Protein AF-0000000083131839 (afdb_homodimer)

Solvent-accessible surface area (backbone atoms only — not comparable to full-atom values): 21686 Å² total; per-residue (Å²): 127,79,89,61,94,75,65,39,47,86,44,49,45,75,75,45,76,42,78,76,37,84,62,97,67,22,29,35,37,33,32,27,32,33,64,39,92,88,74,46,68,48,70,76,41,77,47,59,24,37,53,47,67,39,28,30,30,36,43,43,34,15,75,87,80,40,34,31,54,35,29,35,32,78,24,71,21,30,60,80,38,90,69,33,24,54,41,42,34,44,41,56,44,73,55,57,92,90,60,53,66,68,59,50,42,52,51,30,37,29,52,44,63,72,48,82,72,70,39,77,72,43,82,71,49,52,30,21,44,45,31,75,44,21,36,32,33,37,41,33,30,36,30,32,33,85,58,81,89,54,71,49,61,49,78,32,42,48,68,93,70,74,41,59,28,36,27,36,53,41,42,46,67,57,52,52,50,35,49,76,69,52,62,44,35,28,43,65,34,46,43,49,51,54,51,48,52,52,36,58,75,67,65,72,103,127,84,72,67,95,67,66,36,48,87,45,48,45,76,75,45,77,42,80,78,37,84,62,97,67,21,29,34,38,35,32,28,31,32,62,38,92,89,73,47,69,48,70,74,40,77,44,60,25,37,51,46,67,39,28,30,30,36,43,43,32,16,73,86,81,40,34,32,52,35,31,34,31,78,23,69,19,29,59,80,39,91,70,32,23,54,41,40,34,46,42,55,44,74,57,57,92,91,60,51,66,69,58,49,42,52,51,31,36,30,52,44,64,72,46,82,73,69,40,78,72,42,82,74,48,52,31,22,45,46,30,74,43,21,35,33,32,36,42,33,29,36,30,31,33,84,57,81,87,54,71,49,60,48,78,31,43,48,67,93,70,74,41,58,27,37,27,38,53,41,44,46,67,57,53,52,48,35,47,77,70,51,60,44,36,28,43,66,33,47,44,49,50,56,50,48,50,52,34,58,76,67,64,71,103

Secondary structure (DSSP, 8-state):
--S-----GGGEEEEEEEEEE-SSS-EEEEEEEEE-TTSSEEEEEEEEEE----EEEEEEEETTTTEEEEEEEE-GGGTT-SS-SEEEE-EEEEPPTT--HHHHHHHHHHHHH----EEEEEEEEEEES-TTTB--EEEEEEEEE--TTS-SEEEE--GGGT--EEEEEEEHHHHHHHHHTT---BHHHHHHHHHHHHHHHTT--/--------GGGEEEEEEEEEE-SSS-EEEEEEEEE-TTSSEEEEEEEEEE----EEEEEEEETTTTEEEEEEEE-GGGTT-SS-SEEEE-EEEEPPTT--HHHHHHHHHHHHH----EEEEEEEEEEES-TTTB--EEEEEEEEE--TTS-SEEEE--GGGT--EEEEEEEHHHHHHHHHTT---BHHHHHHHHHHHHHHHTT--

Radius of gyration: 21.0 Å; Cα contacts (8 Å, |Δi|>4): 970; chains: 2; bounding box: 50×60×48 Å

Foldseek 3Di:
DPPPDPDDPVQKAWPDWDFPADPPFTKIKTFIWGADPVGDIDHGDIAIAGEDAEKEFEWEAAPVQQKTKWKWWADPVCVVPPPGNTAIHTFMDGDDPPDDNQVRHQVSCCQQPVDRDKAPKDFDDKDDPCVRHYPYIYTYIYIYDDCPPPDQWDWGHDVVVVTTMIMGIDHLVVLVVCLVVCRHPDPSRNVVNVVVVVCVVVVVD/DDPPPPDDPVQKAWPDWDFPADPPFTKIKTFIWGADPVGDIDHGDIAIAGEDAEKEFEWEAAPVQQKTKWKWWADPVCVVPPPGRTAIHTFMDGDDPPDDNQVRHQVSCCQQPVDRDKAPKDFDDKDDPCVRHYPYIYTYIYIYDDCPPPDQWDWGHDVVVVTTMIMGIDHLVVLVVCLVVCRHPDPSRNVVNVVVVVCVVVVVD

InterPro domains:
  IPR000086 NUDIX hydrolase domain [PF00293] (52-174)
  IPR000086 NUDIX hydrolase domain [PS51462] (51-192)
  IPR004385 Nucleoside diphosphate pyrophosphatase [TIGR00052] (12-197)
  IPR015797 NUDIX hydrolase-like domain superfamily [SSF55811] (8-200)
  IPR020084 NUDIX hydrolase, conserved site [PS00893] (93-114)

pLDDT: mean 94.3, std 9.67, range [30.52, 98.88]

Structure (mmCIF, N/CA/C/O backbone):
data_AF-0000000083131839-model_v1
#
loop_
_entity.id
_entity.type
_entity.pdbx_description
1 polymer 'ADP-ribose pyrophosphatase'
#
loop_
_atom_site.group_PDB
_atom_site.id
_atom_site.type_symbol
_atom_site.label_atom_id
_atom_site.label_alt_id
_atom_site.label_comp_id
_atom_site.label_asym_id
_atom_site.label_entity_id
_atom_site.label_seq_id
_atom_site.pdbx_PDB_ins_code
_atom_site.Cartn_x
_atom_site.Cartn_y
_atom_site.Cartn_z
_atom_site.occupancy
_atom_site.B_iso_or_equiv
_atom_site.auth_seq_id
_atom_site.auth_comp_id
_atom_site.auth_asym_id
_atom_site.auth_atom_id
_atom_site.pdbx_PDB_model_num
ATOM 1 N N . MET A 1 1 ? -7.738 -26.547 3.889 1 32.62 1 MET A N 1
ATOM 2 C CA . MET A 1 1 ? -6.418 -26.031 3.533 1 32.62 1 MET A CA 1
ATOM 3 C C . MET A 1 1 ? -5.316 -26.828 4.211 1 32.62 1 MET A C 1
ATOM 5 O O . MET A 1 1 ? -5.172 -26.797 5.434 1 32.62 1 MET A O 1
ATOM 9 N N . THR A 1 2 ? -5.168 -28.078 3.76 1 34.5 2 THR A N 1
ATOM 10 C CA . THR A 1 2 ? -4.234 -28.953 4.465 1 34.5 2 THR A CA 1
ATOM 11 C C . THR A 1 2 ? -3.012 -28.172 4.938 1 34.5 2 THR A C 1
ATOM 13 O O . THR A 1 2 ? -2.67 -27.125 4.359 1 34.5 2 THR A O 1
ATOM 16 N N . LYS A 1 3 ? -2.447 -28.469 5.969 1 39.97 3 LYS A N 1
ATOM 17 C CA . LYS A 1 3 ? -1.298 -28.047 6.766 1 39.97 3 LYS A CA 1
ATOM 18 C C . LYS A 1 3 ? -0.072 -27.828 5.887 1 39.97 3 LYS A C 1
ATOM 20 O O . LYS A 1 3 ? 1.057 -27.797 6.379 1 39.97 3 LYS A O 1
ATOM 25 N N . ASP A 1 4 ? -0.013 -28.141 4.512 1 45.19 4 ASP A N 1
ATOM 26 C CA . ASP A 1 4 ? 1.134 -28.516 3.689 1 45.19 4 ASP A CA 1
ATOM 27 C C . ASP A 1 4 ? 2.203 -27.422 3.715 1 45.19 4 ASP A C 1
ATOM 29 O O . ASP A 1 4 ? 1.965 -26.328 4.215 1 45.19 4 ASP A O 1
ATOM 33 N N . MET A 1 5 ? 3.111 -27.219 2.553 1 51.69 5 MET A N 1
ATOM 34 C CA . MET A 1 5 ? 4.473 -26.688 2.588 1 51.69 5 MET A CA 1
ATOM 35 C C . MET A 1 5 ? 4.465 -25.203 2.896 1 51.69 5 MET A C 1
ATOM 37 O O . MET A 1 5 ? 4.191 -24.375 2.018 1 51.69 5 MET A O 1
ATOM 41 N N . SER A 1 6 ? 4.086 -24.812 4.18 1 70.31 6 SER A N 1
ATOM 42 C CA . SER A 1 6 ? 4.27 -23.469 4.699 1 70.31 6 SER A CA 1
ATOM 43 C C . SER A 1 6 ? 5.746 -23.078 4.707 1 70.31 6 SER A C 1
ATOM 45 O O . SER A 1 6 ? 6.582 -23.797 5.258 1 70.31 6 SER A O 1
ATOM 47 N N . PHE A 1 7 ? 6.156 -22.422 3.646 1 83.19 7 PHE A N 1
ATOM 48 C CA . PHE A 1 7 ? 7.523 -21.922 3.623 1 83.19 7 PHE A CA 1
ATOM 49 C C . PHE A 1 7 ? 7.727 -20.859 4.688 1 83.19 7 PHE A C 1
ATOM 51 O O . PHE A 1 7 ? 6.82 -20.062 4.961 1 83.19 7 PHE A O 1
ATOM 58 N N . TYR A 1 8 ? 8.898 -21.047 5.355 1 82.81 8 TYR A N 1
ATOM 59 C CA . TYR A 1 8 ? 9.328 -20.094 6.387 1 82.81 8 TYR A CA 1
ATOM 60 C C . TYR A 1 8 ? 10.703 -19.516 6.059 1 82.81 8 TYR A C 1
ATOM 62 O O . TYR A 1 8 ? 11.281 -19.844 5.02 1 82.81 8 TYR A O 1
ATOM 70 N N . ASN A 1 9 ? 11.133 -18.656 6.883 1 82.19 9 ASN A N 1
ATOM 71 C CA . ASN A 1 9 ? 12.414 -17.969 6.699 1 82.19 9 ASN A CA 1
ATOM 72 C C . ASN A 1 9 ? 13.555 -18.969 6.539 1 82.19 9 ASN A C 1
ATOM 74 O O . ASN A 1 9 ? 14.516 -18.719 5.809 1 82.19 9 ASN A O 1
ATOM 78 N N . LYS A 1 10 ? 13.422 -20.109 7.078 1 86.12 10 LYS A N 1
ATOM 79 C CA . LYS A 1 10 ? 14.484 -21.109 7.031 1 86.12 10 LYS A CA 1
ATOM 80 C C . LYS A 1 10 ? 14.633 -21.688 5.625 1 86.12 10 LYS A C 1
ATOM 82 O O . LYS A 1 10 ? 15.625 -22.359 5.328 1 86.12 10 LYS A O 1
ATOM 87 N N . HIS A 1 11 ? 13.664 -21.406 4.816 1 91.19 11 HIS A N 1
ATOM 88 C CA . HIS A 1 11 ? 13.688 -21.938 3.461 1 91.19 11 HIS A CA 1
ATOM 89 C C . HIS A 1 11 ? 14.297 -20.953 2.482 1 91.19 11 HIS A C 1
ATOM 91 O O . HIS A 1 11 ? 14.164 -21.094 1.267 1 91.19 11 HIS A O 1
ATOM 97 N N . VAL A 1 12 ? 14.875 -19.891 3.006 1 93.81 12 VAL A N 1
ATOM 98 C CA . VAL A 1 12 ? 15.617 -18.891 2.238 1 93.81 12 VAL A CA 1
ATOM 99 C C . VAL A 1 12 ? 17.078 -18.891 2.674 1 93.81 12 VAL A C 1
ATOM 101 O O . VAL A 1 12 ? 17.375 -18.875 3.869 1 93.81 12 VAL A O 1
ATOM 104 N N . GLN A 1 13 ? 17.984 -19 1.79 1 95.06 13 GLN A N 1
ATOM 105 C CA . GLN A 1 13 ? 19.406 -18.875 2.041 1 95.06 13 GLN A CA 1
ATOM 106 C C . GLN A 1 13 ? 19.984 -17.641 1.333 1 95.06 13 GLN A C 1
ATOM 108 O O . GLN A 1 13 ? 20.047 -17.609 0.103 1 95.06 13 GLN A O 1
ATOM 113 N N . ILE A 1 14 ? 20.422 -16.703 2.057 1 95.88 14 ILE A N 1
ATOM 114 C CA . ILE A 1 14 ? 21.062 -15.516 1.5 1 95.88 14 ILE A CA 1
ATOM 115 C C . ILE A 1 14 ? 22.531 -15.812 1.236 1 95.88 14 ILE A C 1
ATOM 117 O O . ILE A 1 14 ? 23.297 -16.078 2.168 1 95.88 14 ILE A O 1
ATOM 121 N N . ILE A 1 15 ? 22.906 -15.82 0.081 1 96.56 15 ILE A N 1
ATOM 122 C CA . ILE A 1 15 ? 24.281 -16.078 -0.313 1 96.56 15 ILE A CA 1
ATOM 123 C C . ILE A 1 15 ? 25.109 -14.812 -0.147 1 96.56 15 ILE A C 1
ATOM 125 O O . ILE A 1 15 ? 26.188 -14.844 0.466 1 96.56 15 ILE A O 1
ATOM 129 N N . THR A 1 16 ? 24.609 -13.75 -0.757 1 96.94 16 THR A N 1
ATOM 130 C CA . THR A 1 16 ? 25.266 -12.453 -0.597 1 96.94 16 THR A CA 1
ATOM 131 C C . THR A 1 16 ? 24.25 -11.344 -0.427 1 96.94 16 THR A C 1
ATOM 133 O O . THR A 1 16 ? 23.094 -11.477 -0.863 1 96.94 16 THR A O 1
ATOM 136 N N . GLU A 1 17 ? 24.609 -10.305 0.283 1 96.12 17 GLU A N 1
ATOM 137 C CA . GLU A 1 17 ? 23.875 -9.047 0.446 1 96.12 17 GLU A CA 1
ATOM 138 C C . GLU A 1 17 ? 24.812 -7.848 0.285 1 96.12 17 GLU A C 1
ATOM 140 O O . GLU A 1 17 ? 25.828 -7.754 0.966 1 96.12 17 GLU A O 1
ATOM 145 N N . LYS A 1 18 ? 24.438 -6.969 -0.67 1 97.12 18 LYS A N 1
ATOM 146 C CA . LYS A 1 18 ? 25.281 -5.812 -0.954 1 97.12 18 LYS A CA 1
ATOM 147 C C . LYS A 1 18 ? 24.453 -4.531 -1.018 1 97.12 18 LYS A C 1
ATOM 149 O O . LYS A 1 18 ? 23.391 -4.504 -1.634 1 97.12 18 LYS A O 1
ATOM 154 N N . THR A 1 19 ? 24.984 -3.508 -0.352 1 97.38 19 THR A N 1
ATOM 155 C CA . THR A 1 19 ? 24.375 -2.195 -0.519 1 97.38 19 THR A CA 1
ATOM 156 C C . THR A 1 19 ? 24.828 -1.551 -1.827 1 97.38 19 THR A C 1
ATOM 158 O O . THR A 1 19 ? 26 -1.223 -1.993 1 97.38 19 THR A O 1
ATOM 161 N N . CYS A 1 20 ? 23.875 -1.346 -2.697 1 97.25 20 CYS A N 1
ATOM 162 C CA . CYS A 1 20 ? 24.188 -0.825 -4.023 1 97.25 20 CYS A CA 1
ATOM 163 C C . CYS A 1 20 ? 24 0.687 -4.074 1 97.25 20 CYS A C 1
ATOM 165 O O . CYS A 1 20 ? 24.531 1.352 -4.965 1 97.25 20 CYS A O 1
ATOM 167 N N . TYR A 1 21 ? 23.219 1.239 -3.213 1 97.31 21 TYR A N 1
ATOM 168 C CA . TYR A 1 21 ? 22.969 2.668 -3.059 1 97.31 21 TYR A CA 1
ATOM 169 C C . TYR A 1 21 ? 22.734 3.025 -1.596 1 97.31 21 TYR A C 1
ATOM 171 O O . TYR A 1 21 ? 21.969 2.357 -0.901 1 97.31 21 TYR A O 1
ATOM 179 N N . SER A 1 22 ? 23.391 4.09 -0.983 1 95.56 22 SER A N 1
ATOM 180 C CA . SER A 1 22 ? 23.344 4.41 0.44 1 95.56 22 SER A CA 1
ATOM 181 C C . SER A 1 22 ? 22.719 5.777 0.678 1 95.56 22 SER A C 1
ATOM 183 O O . SER A 1 22 ? 22.891 6.371 1.744 1 95.56 22 SER A O 1
ATOM 185 N N . GLY A 1 23 ? 21.859 6.258 -0.108 1 93.88 23 GLY A N 1
ATOM 186 C CA . GLY A 1 23 ? 21.172 7.523 0.126 1 93.88 23 GLY A CA 1
ATOM 187 C C . GLY A 1 23 ? 20 7.398 1.074 1 93.88 23 GLY A C 1
ATOM 188 O O . GLY A 1 23 ? 20 6.551 1.971 1 93.88 23 GLY A O 1
ATOM 189 N N . PHE A 1 24 ? 19.016 8.352 1.028 1 93.44 24 PHE A N 1
ATOM 190 C CA . PHE A 1 24 ? 17.828 8.352 1.869 1 93.44 24 PHE A CA 1
ATOM 191 C C . PHE A 1 24 ? 17.016 7.074 1.665 1 93.44 24 PHE A C 1
ATOM 193 O O . PHE A 1 24 ? 16.406 6.562 2.604 1 93.44 24 PHE A O 1
ATOM 200 N N . LEU A 1 25 ? 17.031 6.566 0.458 1 97.31 25 LEU A N 1
ATOM 201 C CA . LEU A 1 25 ? 16.375 5.312 0.095 1 97.31 25 LEU A CA 1
ATOM 202 C C . LEU A 1 25 ? 17.406 4.273 -0.336 1 97.31 25 LEU A C 1
ATOM 204 O O . LEU A 1 25 ? 17.562 4.012 -1.53 1 97.31 25 LEU A O 1
ATOM 208 N N . PRO A 1 26 ? 18.031 3.621 0.604 1 97.94 26 PRO A N 1
ATOM 209 C CA . PRO A 1 26 ? 19.062 2.658 0.242 1 97.94 26 PRO A CA 1
ATOM 210 C C . PRO A 1 26 ? 18.516 1.469 -0.546 1 97.94 26 PRO A C 1
ATOM 212 O O . PRO A 1 26 ? 17.391 1.039 -0.318 1 97.94 26 PRO A O 1
ATOM 215 N N . ILE A 1 27 ? 19.391 0.942 -1.422 1 98.31 27 ILE A N 1
ATOM 216 C CA . ILE A 1 27 ? 19.078 -0.251 -2.199 1 98.31 27 ILE A CA 1
ATOM 217 C C . ILE A 1 27 ? 20.047 -1.374 -1.839 1 98.31 27 ILE A C 1
ATOM 219 O O . ILE A 1 27 ? 21.266 -1.192 -1.893 1 98.31 27 ILE A O 1
ATOM 223 N N . LYS A 1 28 ? 19.5 -2.475 -1.456 1 98.12 28 LYS A N 1
ATOM 224 C CA . LYS A 1 28 ? 20.281 -3.689 -1.27 1 98.12 28 LYS A CA 1
ATOM 225 C C . LYS A 1 28 ? 20 -4.699 -2.379 1 98.12 28 LYS A C 1
ATOM 227 O O . LYS A 1 28 ? 18.859 -4.844 -2.824 1 98.12 28 LYS A O 1
ATOM 232 N N . LYS A 1 29 ? 21.031 -5.336 -2.764 1 97.88 29 LYS A N 1
ATOM 233 C CA . LYS A 1 29 ? 20.938 -6.453 -3.699 1 97.88 29 LYS A CA 1
ATOM 234 C C . LYS A 1 29 ? 21.25 -7.777 -3.008 1 97.88 29 LYS A C 1
ATOM 236 O O . LYS A 1 29 ? 22.266 -7.914 -2.338 1 97.88 29 LYS A O 1
ATOM 241 N N . TYR A 1 30 ? 20.344 -8.664 -3.152 1 97.12 30 TYR A N 1
ATOM 242 C CA . TYR A 1 30 ? 20.5 -9.992 -2.572 1 97.12 30 TYR A CA 1
ATOM 243 C C . TYR A 1 30 ? 20.75 -11.039 -3.656 1 97.12 30 TYR A C 1
ATOM 245 O O . TYR A 1 30 ? 20.141 -10.984 -4.73 1 97.12 30 TYR A O 1
ATOM 253 N N . GLN A 1 31 ? 21.656 -11.859 -3.422 1 96.94 31 GLN A N 1
ATOM 254 C CA . GLN A 1 31 ? 21.719 -13.164 -4.07 1 96.94 31 GLN A CA 1
ATOM 255 C C . GLN A 1 31 ? 21.25 -14.273 -3.129 1 96.94 31 GLN A C 1
ATOM 257 O O . GLN A 1 31 ? 21.781 -14.414 -2.021 1 96.94 31 GLN A O 1
ATOM 262 N N . LEU A 1 32 ? 20.234 -15.008 -3.588 1 96.38 32 LEU A N 1
ATOM 263 C CA . LEU A 1 32 ? 19.672 -15.93 -2.615 1 96.38 32 LEU A CA 1
ATOM 264 C C . LEU A 1 32 ? 19.141 -17.188 -3.303 1 96.38 32 LEU A C 1
ATOM 266 O O . LEU A 1 32 ? 18.922 -17.188 -4.52 1 96.38 32 LEU A O 1
ATOM 270 N N . ASN A 1 33 ? 19.078 -18.281 -2.482 1 95.56 33 ASN A N 1
ATOM 271 C CA . ASN A 1 33 ? 18.328 -19.484 -2.803 1 95.56 33 ASN A CA 1
ATOM 272 C C . ASN A 1 33 ? 17.047 -19.578 -1.982 1 95.56 33 ASN A C 1
ATOM 274 O O . ASN A 1 33 ? 17.031 -19.188 -0.813 1 95.56 33 ASN A O 1
ATOM 278 N N . HIS A 1 34 ? 16.047 -20.016 -2.613 1 93.44 34 HIS A N 1
ATOM 279 C CA . HIS A 1 34 ? 14.867 -20.266 -1.782 1 93.44 34 HIS A CA 1
ATOM 280 C C . HIS A 1 34 ? 14.047 -21.422 -2.324 1 93.44 34 HIS A C 1
ATOM 282 O O . HIS A 1 34 ? 14.109 -21.734 -3.516 1 93.44 34 HIS A O 1
ATOM 288 N N . ALA A 1 35 ? 13.312 -22.016 -1.479 1 91.94 35 ALA A N 1
ATOM 289 C CA . ALA A 1 35 ? 12.438 -23.125 -1.835 1 91.94 35 ALA A CA 1
ATOM 290 C C . ALA A 1 35 ? 11.352 -22.688 -2.809 1 91.94 35 ALA A C 1
ATOM 292 O O . ALA A 1 35 ? 10.898 -21.547 -2.77 1 91.94 35 ALA A O 1
ATOM 293 N N . ILE A 1 36 ? 11 -23.547 -3.695 1 91.81 36 ILE A N 1
ATOM 294 C CA . ILE A 1 36 ? 9.875 -23.328 -4.594 1 91.81 36 ILE A CA 1
ATOM 295 C C . ILE A 1 36 ? 8.844 -24.438 -4.41 1 91.81 36 ILE A C 1
ATOM 297 O O . ILE A 1 36 ? 9.141 -25.469 -3.812 1 91.81 36 ILE A O 1
ATOM 301 N N . PHE A 1 37 ? 7.691 -24.281 -4.855 1 92.38 37 PHE A N 1
ATOM 302 C CA . PHE A 1 37 ? 6.535 -25.078 -4.477 1 92.38 37 PHE A CA 1
ATOM 303 C C . PHE A 1 37 ? 6.633 -26.484 -5.062 1 92.38 37 PHE A C 1
ATOM 305 O O . PHE A 1 37 ? 5.984 -27.406 -4.574 1 92.38 37 PHE A O 1
ATOM 312 N N . ASN A 1 38 ? 7.441 -26.672 -6.039 1 87.88 38 ASN A N 1
ATOM 313 C CA . ASN A 1 38 ? 7.57 -28 -6.617 1 87.88 38 ASN A CA 1
ATOM 314 C C . ASN A 1 38 ? 8.531 -28.875 -5.816 1 87.88 38 ASN A C 1
ATOM 316 O O . ASN A 1 38 ? 8.875 -29.984 -6.238 1 87.88 38 ASN A O 1
ATOM 320 N N . GLY A 1 39 ? 8.977 -28.328 -4.719 1 88.88 39 GLY A N 1
ATOM 321 C CA . GLY A 1 39 ? 9.805 -29.109 -3.807 1 88.88 39 GLY A CA 1
ATOM 322 C C . GLY A 1 39 ? 11.289 -28.906 -4.027 1 88.88 39 GLY A C 1
ATOM 323 O O . GLY A 1 39 ? 12.109 -29.469 -3.297 1 88.88 39 GLY A O 1
ATOM 324 N N . THR A 1 40 ? 11.578 -28.156 -4.988 1 90.94 40 THR A N 1
ATOM 325 C CA . THR A 1 40 ? 12.984 -27.906 -5.258 1 90.94 40 THR A CA 1
ATOM 326 C C . THR A 1 40 ? 13.391 -26.516 -4.766 1 90.94 40 THR A C 1
ATOM 328 O O . THR A 1 40 ? 12.688 -25.906 -3.943 1 90.94 40 THR A O 1
ATOM 331 N N . THR A 1 41 ? 14.641 -26.203 -5.168 1 91.88 41 THR A N 1
ATOM 332 C CA . THR A 1 41 ? 15.172 -24.906 -4.758 1 91.88 41 THR A CA 1
ATOM 333 C C . THR A 1 41 ? 15.523 -24.062 -5.977 1 91.88 41 THR A C 1
ATOM 335 O O . THR A 1 41 ? 16.094 -24.562 -6.949 1 91.88 41 THR A O 1
ATOM 338 N N . LEU A 1 42 ? 14.984 -22.906 -6.008 1 91.31 42 LEU A N 1
ATOM 339 C CA . LEU A 1 42 ? 15.453 -21.922 -6.984 1 91.31 42 LEU A CA 1
ATOM 340 C C . LEU A 1 42 ? 16.781 -21.312 -6.543 1 91.31 42 LEU A C 1
ATOM 342 O O . LEU A 1 42 ? 16.875 -20.75 -5.445 1 91.31 42 LEU A O 1
ATOM 346 N N . LYS A 1 43 ? 17.75 -21.406 -7.461 1 91.88 43 LYS A N 1
ATOM 347 C CA . LYS A 1 43 ? 19.109 -21.047 -7.055 1 91.88 43 LYS A CA 1
ATOM 348 C C . LYS A 1 43 ? 19.531 -19.719 -7.68 1 91.88 43 LYS A C 1
ATOM 350 O O . LYS A 1 43 ? 19.078 -19.375 -8.781 1 91.88 43 LYS A O 1
ATOM 355 N N . SER A 1 44 ? 20.359 -18.984 -6.879 1 92.69 44 SER A N 1
ATOM 356 C CA . SER A 1 44 ? 21.109 -17.812 -7.316 1 92.69 44 SER A CA 1
ATOM 357 C C . SER A 1 44 ? 20.188 -16.766 -7.934 1 92.69 44 SER A C 1
ATOM 359 O O . SER A 1 44 ? 20.438 -16.266 -9.031 1 92.69 44 SER A O 1
ATOM 361 N N . VAL A 1 45 ? 19.156 -16.531 -7.23 1 93.81 45 VAL A N 1
ATOM 362 C CA . VAL A 1 45 ? 18.234 -15.484 -7.668 1 93.81 45 VAL A CA 1
ATOM 363 C C . VAL A 1 45 ? 18.734 -14.125 -7.188 1 93.81 45 VAL A C 1
ATOM 365 O O . VAL A 1 45 ? 19.234 -14 -6.062 1 93.81 45 VAL A O 1
ATOM 368 N N . GLU A 1 46 ? 18.688 -13.18 -8.07 1 95.81 46 GLU A N 1
ATOM 369 C CA . GLU A 1 46 ? 19.062 -11.82 -7.711 1 95.81 46 GLU A CA 1
ATOM 370 C C . GLU A 1 46 ? 17.828 -10.953 -7.492 1 95.81 46 GLU A C 1
ATOM 372 O O . GLU A 1 46 ? 16.922 -10.922 -8.336 1 95.81 46 GLU A O 1
ATOM 377 N N . ARG A 1 47 ? 17.812 -10.312 -6.312 1 97.19 47 ARG A N 1
ATOM 378 C CA . ARG A 1 47 ? 16.703 -9.398 -5.992 1 97.19 47 ARG A CA 1
ATOM 379 C C . ARG A 1 47 ? 17.234 -8.086 -5.418 1 97.19 47 ARG A C 1
ATOM 381 O O . ARG A 1 47 ? 18.156 -8.094 -4.594 1 97.19 47 ARG A O 1
ATOM 388 N N . GLU A 1 48 ? 16.703 -6.977 -5.914 1 97.75 48 GLU A N 1
ATOM 389 C CA . GLU A 1 48 ? 16.953 -5.68 -5.289 1 97.75 48 GLU A CA 1
ATOM 390 C C . GLU A 1 48 ? 15.797 -5.285 -4.367 1 97.75 48 GLU A C 1
ATOM 392 O O . GLU A 1 48 ? 14.633 -5.531 -4.684 1 97.75 48 GLU A O 1
ATOM 397 N N . VAL A 1 49 ? 16.141 -4.703 -3.221 1 98.31 49 VAL A N 1
ATOM 398 C CA . VAL A 1 49 ? 15.156 -4.246 -2.248 1 98.31 49 VAL A CA 1
ATOM 399 C C . VAL A 1 49 ? 15.5 -2.832 -1.789 1 98.31 49 VAL A C 1
ATOM 401 O O . VAL A 1 49 ? 16.641 -2.547 -1.431 1 98.31 49 VAL A O 1
ATOM 404 N N . MET A 1 50 ? 14.523 -1.929 -1.991 1 98.31 50 MET A N 1
ATOM 405 C CA . MET A 1 50 ? 14.641 -0.655 -1.287 1 98.31 50 MET A CA 1
ATOM 406 C C . MET A 1 50 ? 14.43 -0.839 0.212 1 98.31 50 MET A C 1
ATOM 408 O O . MET A 1 50 ? 13.352 -1.243 0.646 1 98.31 50 MET A O 1
ATOM 412 N N . VAL A 1 51 ? 15.43 -0.538 0.954 1 96.69 51 VAL A N 1
ATOM 413 C CA . VAL A 1 51 ? 15.352 -0.736 2.396 1 96.69 51 VAL A CA 1
ATOM 414 C C . VAL A 1 51 ? 14.719 0.487 3.055 1 96.69 51 VAL A C 1
ATOM 416 O O . VAL A 1 51 ? 15.156 1.618 2.832 1 96.69 51 VAL A O 1
ATOM 419 N N . ARG A 1 52 ? 13.727 0.259 3.791 1 94.94 52 ARG A N 1
ATOM 420 C CA . ARG A 1 52 ? 13.008 1.315 4.492 1 94.94 52 ARG A CA 1
ATOM 421 C C . ARG A 1 52 ? 12.758 0.936 5.949 1 94.94 52 ARG A C 1
ATOM 423 O O . ARG A 1 52 ? 12.555 -0.238 6.266 1 94.94 52 ARG A O 1
ATOM 430 N N . ARG A 1 53 ? 12.812 1.971 6.801 1 92.88 53 ARG A N 1
ATOM 431 C CA . ARG A 1 53 ? 12.352 1.752 8.164 1 92.88 53 ARG A CA 1
ATOM 432 C C . ARG A 1 53 ? 10.859 1.46 8.195 1 92.88 53 ARG A C 1
ATOM 434 O O . ARG A 1 53 ? 10.109 1.91 7.32 1 92.88 53 ARG A O 1
ATOM 441 N N . ASN A 1 54 ? 10.531 0.706 9.195 1 96 54 ASN A N 1
ATOM 442 C CA . ASN A 1 54 ? 9.102 0.493 9.422 1 96 54 ASN A CA 1
ATOM 443 C C . ASN A 1 54 ? 8.391 1.793 9.781 1 96 54 ASN A C 1
ATOM 445 O O . ASN A 1 54 ? 9.023 2.75 10.227 1 96 54 ASN A O 1
ATOM 449 N N . ALA A 1 55 ? 7.109 1.801 9.508 1 98.12 55 ALA A N 1
ATOM 450 C CA . ALA A 1 55 ? 6.312 2.992 9.789 1 98.12 55 ALA A CA 1
ATOM 451 C C . ALA A 1 55 ? 5.07 2.639 10.602 1 98.12 55 ALA A C 1
ATOM 453 O O . ALA A 1 55 ? 4.613 1.494 10.586 1 98.12 55 ALA A O 1
ATOM 454 N N . VAL A 1 56 ? 4.652 3.59 11.32 1 98.62 56 VAL A N 1
ATOM 455 C CA . VAL A 1 56 ? 3.334 3.551 11.945 1 98.62 56 VAL A CA 1
ATOM 456 C C . VAL A 1 56 ? 2.375 4.469 11.195 1 98.62 56 VAL A C 1
ATOM 458 O O . VAL A 1 56 ? 2.768 5.543 10.734 1 98.62 56 VAL A O 1
ATOM 461 N N . ALA A 1 57 ? 1.163 4.051 11.023 1 98.88 57 ALA A N 1
ATOM 462 C CA . ALA A 1 57 ? 0.068 4.887 10.539 1 98.88 57 ALA A CA 1
ATOM 463 C C . ALA A 1 57 ? -1.119 4.852 11.492 1 98.88 57 ALA A C 1
ATOM 465 O O . ALA A 1 57 ? -1.284 3.891 12.25 1 98.88 57 ALA A O 1
ATOM 466 N N . ALA A 1 58 ? -1.947 5.902 11.469 1 98.88 58 ALA A N 1
ATOM 467 C CA . ALA A 1 58 ? -3.08 5.945 12.391 1 98.88 58 ALA A CA 1
ATOM 468 C C . ALA A 1 58 ? -4.266 6.676 11.766 1 98.88 58 ALA A C 1
ATOM 470 O O . ALA A 1 58 ? -4.113 7.773 11.227 1 98.88 58 ALA A O 1
ATOM 471 N N . ILE A 1 59 ? -5.391 6.082 11.812 1 98.88 59 ILE A N 1
ATOM 472 C CA . ILE A 1 59 ? -6.637 6.762 11.469 1 98.88 59 ILE A CA 1
ATOM 473 C C . ILE A 1 59 ? -7.363 7.176 12.75 1 98.88 59 ILE A C 1
ATOM 475 O O . ILE A 1 59 ? -7.438 6.402 13.711 1 98.88 59 ILE A O 1
ATOM 479 N N . VAL A 1 60 ? -7.785 8.391 12.82 1 98.88 60 VAL A N 1
ATOM 480 C CA . VAL A 1 60 ? -8.477 8.93 13.992 1 98.88 60 VAL A CA 1
ATOM 481 C C . VAL A 1 60 ? -9.93 9.242 13.633 1 98.88 60 VAL A C 1
ATOM 483 O O . VAL A 1 60 ? -10.203 9.898 12.625 1 98.88 60 VAL A O 1
ATOM 486 N N . TYR A 1 61 ? -10.844 8.742 14.445 1 98.62 61 TYR A N 1
ATOM 487 C CA . TYR A 1 61 ? -12.273 8.82 14.188 1 98.62 61 TYR A CA 1
ATOM 488 C C . TYR A 1 61 ? -13.023 9.273 15.43 1 98.62 61 TYR A C 1
ATOM 490 O O . TYR A 1 61 ? -12.703 8.852 16.547 1 98.62 61 TYR A O 1
ATOM 498 N N . ASP A 1 62 ? -13.969 10.203 15.32 1 98.5 62 ASP A N 1
ATOM 499 C CA . ASP A 1 62 ? -14.922 10.594 16.359 1 98.5 62 ASP A CA 1
ATOM 500 C C . ASP A 1 62 ? -16.25 9.844 16.203 1 98.5 62 ASP A C 1
ATOM 502 O O . ASP A 1 62 ? -17.062 10.195 15.336 1 98.5 62 ASP A O 1
ATOM 506 N N . PRO A 1 63 ? -16.5 8.875 17.016 1 97.19 63 PRO A N 1
ATOM 507 C CA . PRO A 1 63 ? -17.703 8.078 16.812 1 97.19 63 PRO A CA 1
ATOM 508 C C . PRO A 1 63 ? -18.984 8.836 17.172 1 97.19 63 PRO A C 1
ATOM 510 O O . PRO A 1 63 ? -20.078 8.453 16.734 1 97.19 63 PRO A O 1
ATOM 513 N N .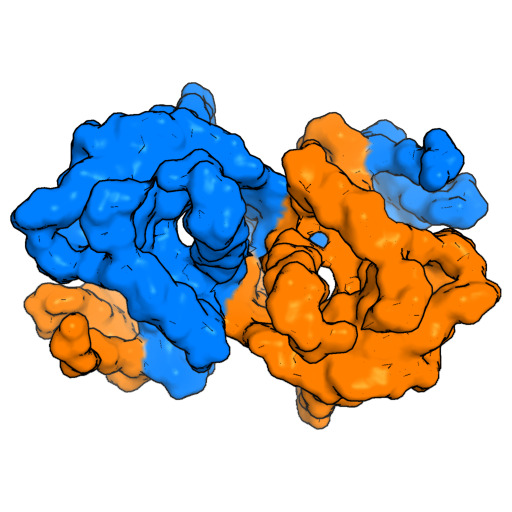 HIS A 1 64 ? -18.922 9.867 18 1 97.12 64 HIS A N 1
ATOM 514 C CA . HIS A 1 64 ? -20.109 10.625 18.391 1 97.12 64 HIS A CA 1
ATOM 515 C C . HIS A 1 64 ? -20.547 11.57 17.297 1 97.12 64 HIS A C 1
ATOM 517 O O . HIS A 1 64 ? -21.734 11.625 16.953 1 97.12 64 HIS A O 1
ATOM 523 N N . GLU A 1 65 ? -19.609 12.328 16.719 1 97.94 65 GLU A N 1
ATOM 524 C CA . GLU A 1 65 ? -19.938 13.312 15.688 1 97.94 65 GLU A CA 1
ATOM 525 C C . GLU A 1 65 ? -19.766 12.734 14.289 1 97.94 65 GLU A C 1
ATOM 527 O O . GLU A 1 65 ? -20.109 13.383 13.297 1 97.94 65 GLU A O 1
ATOM 532 N N . LYS A 1 66 ? -19.234 11.523 14.156 1 97.88 66 LYS A N 1
ATOM 533 C CA . LYS A 1 66 ? -18.953 10.836 12.898 1 97.88 66 LYS A CA 1
ATOM 534 C C . LYS A 1 66 ? -18.016 11.656 12.016 1 97.88 66 LYS A C 1
ATOM 536 O O . LYS A 1 66 ? -18.312 11.891 10.844 1 97.88 66 LYS A O 1
ATOM 541 N N . LEU A 1 67 ? -16.938 12.039 12.602 1 98.5 67 LEU A N 1
ATOM 542 C CA . LEU A 1 67 ? -15.898 12.812 11.922 1 98.5 67 LEU A CA 1
ATOM 543 C C . LEU A 1 67 ? -14.609 12.008 11.805 1 98.5 67 LEU A C 1
ATOM 545 O O . LEU A 1 67 ? -14.281 11.219 12.695 1 98.5 67 LEU A O 1
ATOM 549 N N . VAL A 1 68 ? -13.867 12.211 10.734 1 98.5 68 VAL A N 1
ATOM 550 C CA . VAL A 1 68 ? -12.609 11.516 10.477 1 98.5 68 VAL A CA 1
ATOM 551 C C . VAL A 1 68 ? -11.508 12.539 10.188 1 98.5 68 VAL A C 1
ATOM 553 O O . VAL A 1 68 ? -11.766 13.578 9.578 1 98.5 68 VAL A O 1
ATOM 556 N N . VAL A 1 69 ? -10.312 12.258 10.602 1 98.75 69 VAL A N 1
ATOM 557 C CA . VAL A 1 69 ? -9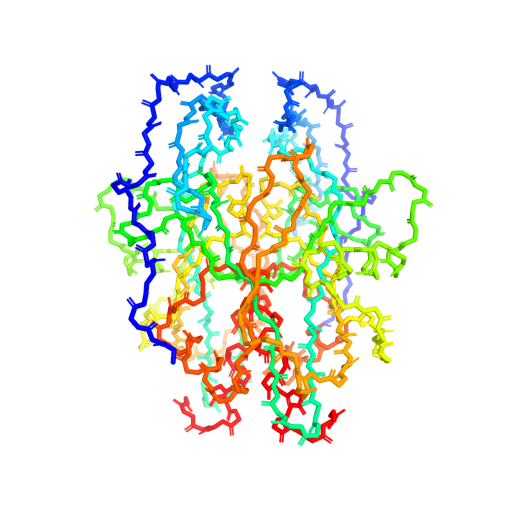.148 13.094 10.32 1 98.75 69 VAL A CA 1
ATOM 558 C C . VAL A 1 69 ? -8.445 12.586 9.062 1 98.75 69 VAL A C 1
ATOM 560 O O . VAL A 1 69 ? -8.078 11.414 8.984 1 98.75 69 VAL A O 1
ATOM 563 N N . LEU A 1 70 ? -8.289 13.406 8.07 1 98.75 70 LEU A N 1
ATOM 564 C CA . LEU A 1 70 ? -7.445 13.164 6.906 1 98.75 70 LEU A CA 1
ATOM 565 C C . LEU A 1 70 ? -6.344 14.219 6.816 1 98.75 70 LEU A C 1
ATOM 567 O O . LEU A 1 70 ? -6.496 15.328 7.324 1 98.75 70 LEU A O 1
ATOM 571 N N . LEU A 1 71 ? -5.336 13.828 6.238 1 98.44 71 LEU A N 1
ATOM 572 C CA . LEU A 1 71 ? -4.23 14.742 5.965 1 98.44 71 LEU A CA 1
ATOM 573 C C . LEU A 1 71 ? -4.062 14.953 4.465 1 98.44 71 LEU A C 1
ATOM 575 O O . LEU A 1 71 ? -4.547 14.156 3.66 1 98.44 71 LEU A O 1
ATOM 579 N N . GLU A 1 72 ? -3.436 16.031 4.129 1 97.56 72 GLU A N 1
ATOM 580 C CA . GLU A 1 72 ? -3.045 16.375 2.764 1 97.56 72 GLU A CA 1
ATOM 581 C C . GLU A 1 72 ? -1.611 16.891 2.713 1 97.56 72 GLU A C 1
ATOM 583 O O . GLU A 1 72 ? -1.251 17.797 3.457 1 97.56 72 GLU A O 1
ATOM 588 N N . GLN A 1 73 ? -0.815 16.359 1.948 1 96.44 73 GLN A N 1
ATOM 589 C CA . GLN A 1 73 ? 0.558 16.828 1.84 1 96.44 73 GLN A CA 1
ATOM 590 C C . GLN A 1 73 ? 1.17 16.453 0.495 1 96.44 73 GLN A C 1
ATOM 592 O O . GLN A 1 73 ? 0.664 15.562 -0.193 1 96.44 73 GLN A O 1
ATOM 597 N N . PHE A 1 74 ? 2.285 17.172 0.118 1 96.12 74 PHE A N 1
ATOM 598 C CA . PHE A 1 74 ? 3.047 16.922 -1.099 1 96.12 74 PHE A CA 1
ATOM 599 C C . PHE A 1 74 ? 3.811 15.609 -0.994 1 96.12 74 PHE A C 1
ATOM 601 O O . PHE A 1 74 ? 4.48 15.352 0.009 1 96.12 74 PHE A O 1
ATOM 608 N N . ARG A 1 75 ? 3.719 14.773 -2.016 1 97.31 75 ARG A N 1
ATOM 609 C CA . ARG A 1 75 ? 4.484 13.531 -2.084 1 97.31 75 ARG A CA 1
ATOM 610 C C . ARG A 1 75 ? 5.289 13.461 -3.377 1 97.31 75 ARG A C 1
ATOM 612 O O . ARG A 1 75 ? 4.719 13.43 -4.469 1 97.31 75 ARG A O 1
ATOM 619 N N . ALA A 1 76 ? 6.52 13.281 -3.232 1 96.69 76 ALA A N 1
ATOM 620 C CA . ALA A 1 76 ? 7.438 13.305 -4.367 1 96.69 76 ALA A CA 1
ATOM 621 C C . ALA A 1 76 ? 7.215 12.102 -5.281 1 96.69 76 ALA A C 1
ATOM 623 O O . ALA A 1 76 ? 7.465 12.18 -6.484 1 96.69 76 ALA A O 1
ATOM 624 N N . GLY A 1 77 ? 6.789 11.008 -4.723 1 97.69 77 GLY A N 1
ATOM 625 C CA . GLY A 1 77 ? 6.496 9.844 -5.539 1 97.69 77 GLY A CA 1
ATOM 626 C C . GLY A 1 77 ? 5.379 10.078 -6.539 1 97.69 77 GLY A C 1
ATOM 627 O O . GLY A 1 77 ? 5.254 9.344 -7.52 1 97.69 77 GLY A O 1
ATOM 628 N N . ALA A 1 78 ? 4.574 11.055 -6.289 1 97.44 78 ALA A N 1
ATOM 629 C CA . ALA A 1 78 ? 3.451 11.391 -7.156 1 97.44 78 ALA A CA 1
ATOM 630 C C . ALA A 1 78 ? 3.738 12.656 -7.957 1 97.44 78 ALA A C 1
ATOM 632 O O . ALA A 1 78 ? 2.814 13.336 -8.414 1 97.44 78 ALA A O 1
ATOM 633 N N . ILE A 1 79 ? 4.973 13 -8.117 1 95.44 79 ILE A N 1
ATOM 634 C CA . ILE A 1 79 ? 5.379 14.281 -8.672 1 95.44 79 ILE A CA 1
ATOM 635 C C . ILE A 1 79 ? 4.859 14.422 -10.102 1 95.44 79 ILE A C 1
ATOM 637 O O . ILE A 1 79 ? 4.586 15.523 -10.562 1 95.44 79 ILE A O 1
ATOM 641 N N . ASN A 1 80 ? 4.648 13.328 -10.82 1 92.25 80 ASN A N 1
ATOM 642 C CA . ASN A 1 80 ? 4.191 13.359 -12.203 1 92.25 80 ASN A CA 1
ATOM 643 C C . ASN A 1 80 ? 2.709 13.008 -12.312 1 92.25 80 ASN A C 1
ATOM 645 O O . ASN A 1 80 ? 2.217 12.695 -13.398 1 92.25 80 ASN A O 1
ATOM 649 N N . ASP A 1 81 ? 2.061 12.938 -11.172 1 94.44 81 ASP A N 1
ATOM 650 C CA . ASP A 1 81 ? 0.636 12.617 -11.18 1 94.44 81 ASP A CA 1
ATOM 651 C C . ASP A 1 81 ? -0.141 13.602 -12.047 1 94.44 81 ASP A C 1
ATOM 653 O O . ASP A 1 81 ? 0.129 14.805 -12.023 1 94.44 81 ASP A O 1
ATOM 657 N N . ALA A 1 82 ? -1.134 13.109 -12.766 1 89.75 82 ALA A N 1
ATOM 658 C CA . ALA A 1 82 ? -1.874 13.938 -13.711 1 89.75 82 ALA A CA 1
ATOM 659 C C . ALA A 1 82 ? -2.781 14.93 -12.984 1 89.75 82 ALA A C 1
ATOM 661 O O . ALA A 1 82 ? -3.137 15.969 -13.531 1 89.75 82 ALA A O 1
ATOM 662 N N . GLN A 1 83 ? -3.176 14.602 -11.797 1 90.88 83 GLN A N 1
ATOM 663 C CA . GLN A 1 83 ? -4.09 15.461 -11.055 1 90.88 83 GLN A CA 1
ATOM 664 C C . GLN A 1 83 ? -3.334 16.344 -10.07 1 90.88 83 GLN A C 1
ATOM 666 O O . GLN A 1 83 ? -3.297 17.562 -10.227 1 90.88 83 GLN A O 1
ATOM 671 N N . THR A 1 84 ? -2.668 15.758 -9.109 1 94.94 84 THR A N 1
ATOM 672 C CA . THR A 1 84 ? -1.938 16.531 -8.109 1 94.94 84 THR A CA 1
ATOM 673 C C . THR A 1 84 ? -0.979 15.641 -7.328 1 94.94 84 THR A C 1
ATOM 675 O O . THR A 1 84 ? -1.309 14.492 -7.012 1 94.94 84 THR A O 1
ATOM 678 N N . PRO A 1 85 ? 0.175 16.172 -7.027 1 96.44 85 PRO A N 1
ATOM 679 C CA . PRO A 1 85 ? 1.072 15.445 -6.133 1 96.44 85 PRO A CA 1
ATOM 680 C C . PRO A 1 85 ? 0.77 15.695 -4.656 1 96.44 85 PRO A C 1
ATOM 682 O O . PRO A 1 85 ? 1.458 15.164 -3.781 1 96.44 85 PRO A O 1
ATOM 685 N N . TRP A 1 86 ? -0.172 16.562 -4.324 1 97.12 86 TRP A N 1
ATOM 686 C CA . TRP A 1 86 ? -0.722 16.641 -2.977 1 97.12 86 TRP A CA 1
ATOM 687 C C . TRP A 1 86 ? -1.801 15.586 -2.764 1 97.12 86 TRP A C 1
ATOM 689 O O . TRP A 1 86 ? -2.893 15.68 -3.33 1 97.12 86 TRP A O 1
ATOM 699 N N . LEU A 1 87 ? -1.458 14.633 -1.9 1 97.75 87 LEU A N 1
ATOM 700 C CA . LEU A 1 87 ? -2.33 13.469 -1.755 1 97.75 87 LEU A CA 1
ATOM 701 C C . LEU A 1 87 ? -3.061 13.508 -0.417 1 97.75 87 LEU A C 1
ATOM 703 O O . LEU A 1 87 ? -2.52 13.992 0.58 1 97.75 87 LEU A O 1
ATOM 707 N N . LEU A 1 88 ? -4.305 12.969 -0.423 1 98.12 88 LEU A N 1
ATOM 708 C CA . LEU A 1 88 ? -5.008 12.68 0.822 1 98.12 88 LEU A CA 1
ATOM 709 C C . LEU A 1 88 ? -4.441 11.43 1.489 1 98.12 88 LEU A C 1
ATOM 711 O O . LEU A 1 88 ? -4.25 10.406 0.834 1 98.12 88 LEU A O 1
ATOM 715 N N . GLU A 1 89 ? -4.145 11.562 2.744 1 98.56 89 GLU A N 1
ATOM 716 C CA . GLU A 1 89 ? -3.486 10.516 3.523 1 98.56 89 GLU A CA 1
ATOM 717 C C . GLU A 1 89 ? -4.035 10.469 4.949 1 98.56 89 GLU A C 1
ATOM 719 O O . GLU A 1 89 ? -5.031 11.125 5.258 1 98.56 89 GLU A O 1
ATOM 724 N N . ILE A 1 90 ? -3.469 9.539 5.727 1 98.81 90 ILE A N 1
ATOM 725 C CA . ILE A 1 90 ? -3.688 9.539 7.168 1 98.81 90 ILE A CA 1
ATOM 726 C C . ILE A 1 90 ? -2.367 9.781 7.891 1 98.81 90 ILE A C 1
ATOM 728 O O . ILE A 1 90 ? -1.312 9.875 7.258 1 98.81 90 ILE A O 1
ATOM 732 N N . ILE A 1 91 ? -2.482 9.938 9.195 1 98.75 91 ILE A N 1
ATOM 733 C CA . ILE A 1 91 ? -1.296 10.203 10 1 98.75 91 ILE A CA 1
ATOM 734 C C . ILE A 1 91 ? -0.319 9.039 9.883 1 98.75 91 ILE A C 1
ATOM 736 O O . ILE A 1 91 ? -0.726 7.871 9.922 1 98.75 91 ILE A O 1
ATOM 740 N N . ALA A 1 92 ? 0.924 9.359 9.734 1 98.31 92 ALA A N 1
ATOM 741 C CA . ALA A 1 92 ? 1.93 8.297 9.656 1 98.31 92 ALA A CA 1
ATOM 742 C C . ALA A 1 92 ? 3.32 8.844 9.984 1 98.31 92 ALA A C 1
ATOM 744 O O . ALA A 1 92 ? 3.566 10.047 9.867 1 98.31 92 ALA A O 1
ATOM 745 N N . GLY A 1 93 ? 4.215 7.945 10.336 1 97 93 GLY A N 1
ATOM 746 C CA . GLY A 1 93 ? 5.598 8.305 10.609 1 97 93 GLY A CA 1
ATOM 747 C C . GLY A 1 93 ? 6.516 7.105 10.734 1 97 93 GLY A C 1
ATOM 748 O O . GLY A 1 93 ? 6.066 6.008 11.07 1 97 93 GLY A O 1
ATOM 749 N N . LEU A 1 94 ? 7.75 7.363 10.531 1 95.88 94 LEU A N 1
ATOM 750 C CA . LEU A 1 94 ? 8.75 6.301 10.609 1 95.88 94 LEU A CA 1
ATOM 751 C C . LEU A 1 94 ? 9.07 5.957 12.055 1 95.88 94 LEU A C 1
ATOM 753 O O . LEU A 1 94 ? 9.062 6.836 12.93 1 95.88 94 LEU A O 1
ATOM 757 N N . ILE A 1 95 ? 9.32 4.715 12.258 1 96.44 95 ILE A N 1
ATOM 758 C CA . ILE A 1 95 ? 9.703 4.227 13.578 1 96.44 95 ILE A CA 1
ATOM 759 C C . ILE A 1 95 ? 11.219 4.348 13.75 1 96.44 95 ILE A C 1
ATOM 761 O O . ILE A 1 95 ? 11.984 3.883 12.898 1 96.44 95 ILE A O 1
ATOM 765 N N . GLU A 1 96 ? 11.609 4.977 14.805 1 92.81 96 GLU A N 1
ATOM 766 C CA . GLU A 1 96 ? 13.031 5.008 15.148 1 92.81 96 GLU A CA 1
ATOM 767 C C . GLU A 1 96 ? 13.422 3.797 15.992 1 92.81 96 GLU A C 1
ATOM 769 O O . GLU A 1 96 ? 12.562 3.125 16.562 1 92.81 96 GLU A O 1
ATOM 774 N N . ALA A 1 97 ? 14.695 3.531 16.047 1 91.12 97 ALA A N 1
ATOM 775 C CA . ALA A 1 97 ? 15.188 2.379 16.797 1 91.12 97 ALA A CA 1
ATOM 776 C C . ALA A 1 97 ? 14.766 2.457 18.25 1 91.12 97 ALA A C 1
ATOM 778 O O . ALA A 1 97 ? 14.922 3.496 18.906 1 91.12 97 ALA A O 1
ATOM 779 N N . GLY A 1 98 ? 14.148 1.401 18.75 1 92.06 98 GLY A N 1
ATOM 780 C CA . GLY A 1 98 ? 13.828 1.293 20.172 1 92.06 98 GLY A CA 1
ATOM 781 C C . GLY A 1 98 ? 12.477 1.886 20.516 1 92.06 98 GLY A C 1
ATOM 782 O O . GLY A 1 98 ? 12.047 1.812 21.672 1 92.06 98 GLY A O 1
ATOM 783 N N . GLU A 1 99 ? 11.828 2.459 19.547 1 94.81 99 GLU A N 1
ATOM 784 C CA . GLU A 1 99 ? 10.547 3.088 19.844 1 94.81 99 GLU A CA 1
ATOM 785 C C . GLU A 1 99 ? 9.414 2.062 19.844 1 94.81 99 GLU A C 1
ATOM 78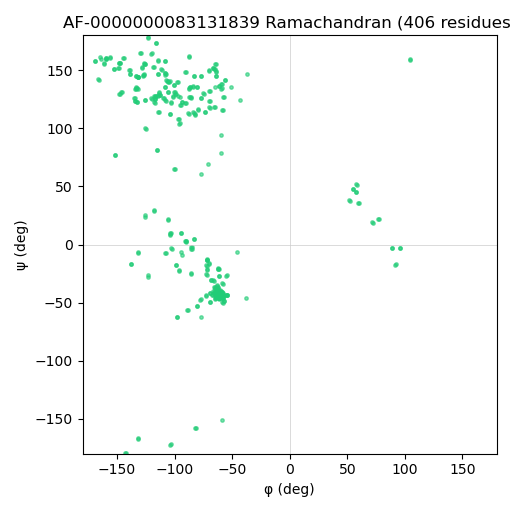7 O O . GLU A 1 99 ? 9.422 1.115 19.062 1 94.81 99 GLU A O 1
ATOM 792 N N . ASN A 1 100 ? 8.531 2.365 20.75 1 96.5 100 ASN A N 1
ATOM 793 C CA . ASN A 1 100 ? 7.273 1.631 20.781 1 96.5 100 ASN A CA 1
ATOM 794 C C . ASN A 1 100 ? 6.289 2.164 19.75 1 96.5 100 ASN A C 1
ATOM 796 O O . ASN A 1 100 ? 6.148 3.377 19.578 1 96.5 100 ASN A O 1
ATOM 800 N N . ASN A 1 101 ? 5.645 1.192 19.047 1 97.81 101 ASN A N 1
ATOM 801 C CA . ASN A 1 101 ? 4.758 1.585 17.953 1 97.81 101 ASN A CA 1
ATOM 802 C C . ASN A 1 101 ? 3.639 2.5 18.453 1 97.81 101 ASN A C 1
ATOM 804 O O . ASN A 1 101 ? 3.285 3.469 17.781 1 97.81 101 ASN A O 1
ATOM 808 N N . GLU A 1 102 ? 3.076 2.211 19.594 1 98 102 GLU A N 1
ATOM 809 C CA . GLU A 1 102 ? 1.994 3.031 20.125 1 98 102 GLU A CA 1
ATOM 810 C C . GLU A 1 102 ? 2.477 4.445 20.438 1 98 102 GLU A C 1
ATOM 812 O O . GLU A 1 102 ? 1.758 5.418 20.203 1 98 102 GLU A O 1
ATOM 817 N N . ASP A 1 103 ? 3.625 4.543 20.984 1 97.56 103 ASP A N 1
ATOM 818 C CA . ASP A 1 103 ? 4.199 5.852 21.281 1 97.56 103 ASP A CA 1
ATOM 819 C C . ASP A 1 103 ? 4.434 6.648 20 1 97.56 103 ASP A C 1
ATOM 821 O O . ASP A 1 103 ? 4.199 7.855 19.969 1 97.56 103 ASP A O 1
ATOM 825 N N . VAL A 1 104 ? 4.906 5.965 18.984 1 98 104 VAL A N 1
ATOM 826 C CA . VAL A 1 104 ? 5.121 6.605 17.688 1 98 104 VAL A CA 1
ATOM 827 C C . VAL A 1 104 ? 3.791 7.117 17.141 1 98 104 VAL A C 1
ATOM 829 O O . VAL A 1 104 ? 3.707 8.25 16.656 1 98 104 VAL A O 1
ATOM 832 N N . ALA A 1 105 ? 2.732 6.266 17.266 1 98.38 105 ALA A N 1
ATOM 833 C CA . ALA A 1 105 ? 1.409 6.66 16.797 1 98.38 105 ALA A CA 1
ATOM 834 C C . ALA A 1 105 ? 0.937 7.934 17.484 1 98.38 105 ALA A C 1
ATOM 836 O O . ALA A 1 105 ? 0.513 8.891 16.828 1 98.38 105 ALA A O 1
ATOM 837 N N . ARG A 1 106 ? 1.1 7.992 18.797 1 98 106 ARG A N 1
ATOM 838 C CA . ARG A 1 106 ? 0.663 9.148 19.578 1 98 106 ARG A CA 1
ATOM 839 C C . ARG A 1 106 ? 1.465 10.391 19.203 1 98 106 ARG A C 1
ATOM 841 O O . ARG A 1 106 ? 0.902 11.477 19.047 1 98 106 ARG A O 1
ATOM 848 N N . ARG A 1 107 ? 2.744 10.195 19.125 1 96.75 107 ARG A N 1
ATOM 849 C CA . ARG A 1 107 ? 3.617 11.312 18.766 1 96.75 107 ARG A CA 1
ATOM 850 C C . ARG A 1 107 ? 3.238 11.875 17.391 1 96.75 107 ARG A C 1
ATOM 852 O O . ARG A 1 107 ? 3.088 13.094 17.25 1 96.75 107 ARG A O 1
ATOM 859 N N . GLU A 1 108 ? 3.08 11.023 16.359 1 97.94 108 GLU A N 1
ATOM 860 C CA . GLU A 1 108 ? 2.764 11.469 15 1 97.94 108 GLU A CA 1
ATOM 861 C C . GLU A 1 108 ? 1.381 12.109 14.938 1 97.94 108 GLU A C 1
ATOM 863 O O . GLU A 1 108 ? 1.163 13.055 14.18 1 97.94 108 GLU A O 1
ATOM 868 N N . ILE A 1 109 ? 0.4 11.578 15.727 1 98.44 109 ILE A N 1
ATOM 869 C CA . ILE A 1 109 ? -0.94 12.148 15.781 1 98.44 109 ILE A CA 1
ATOM 870 C C . ILE A 1 109 ? -0.867 13.578 16.297 1 98.44 109 ILE A C 1
ATOM 872 O O . ILE A 1 109 ? -1.54 14.477 15.781 1 98.44 109 ILE A O 1
ATOM 876 N N . HIS A 1 110 ? -0.038 13.773 17.266 1 97.81 110 HIS A N 1
ATOM 877 C CA . HIS A 1 110 ? 0.156 15.117 17.797 1 97.81 110 HIS A CA 1
ATOM 878 C C . HIS A 1 110 ? 0.868 16.016 16.797 1 97.81 110 HIS A C 1
ATOM 880 O O . HIS A 1 110 ? 0.412 17.125 16.516 1 97.81 110 HIS A O 1
ATOM 886 N N . GLU A 1 111 ? 1.96 15.617 16.219 1 97.44 111 GLU A N 1
ATOM 887 C CA . GLU A 1 111 ? 2.805 16.406 15.328 1 97.44 111 GLU A CA 1
ATOM 888 C C . GLU A 1 111 ? 2.078 16.75 14.031 1 97.44 111 GLU A C 1
ATOM 890 O O . GLU A 1 111 ? 2.168 17.875 13.539 1 97.44 111 GLU A O 1
ATOM 895 N N . GLU A 1 112 ? 1.296 15.742 13.461 1 97.94 112 GLU A N 1
ATOM 896 C CA . GLU A 1 112 ? 0.757 15.906 12.109 1 97.94 112 GLU A CA 1
ATOM 897 C C . GLU A 1 112 ? -0.699 16.359 12.148 1 97.94 112 GLU A C 1
ATOM 899 O O . GLU A 1 112 ? -1.229 16.844 11.148 1 97.94 112 GLU A O 1
ATOM 904 N N . ALA A 1 113 ? -1.416 16.203 13.328 1 97.88 113 ALA A N 1
ATOM 905 C CA . ALA A 1 113 ? -2.844 16.5 13.352 1 97.88 113 ALA A CA 1
ATOM 906 C C . ALA A 1 113 ? -3.197 17.391 14.547 1 97.88 113 ALA A C 1
ATOM 908 O O . ALA A 1 113 ? -4.348 17.812 14.695 1 97.88 113 ALA A O 1
ATOM 909 N N . GLY A 1 114 ? -2.262 17.672 15.477 1 97.44 114 GLY A N 1
ATOM 910 C CA . GLY A 1 114 ? -2.471 18.562 16.609 1 97.44 114 GLY A CA 1
ATOM 911 C C . GLY A 1 114 ? -3.379 17.984 17.672 1 97.44 114 GLY A C 1
ATOM 912 O O . GLY A 1 114 ? -3.973 18.719 18.469 1 97.44 114 GLY A O 1
ATOM 913 N N . LEU A 1 115 ? -3.537 16.656 17.656 1 97.62 115 LEU A N 1
ATOM 914 C CA . LEU A 1 115 ? -4.441 16.016 18.594 1 97.62 115 LEU A CA 1
ATOM 915 C C . LEU A 1 115 ? -3.67 15.406 19.766 1 97.62 115 LEU A C 1
ATOM 917 O O . LEU A 1 115 ? -2.617 14.797 19.578 1 97.62 115 LEU A O 1
ATOM 921 N N . THR A 1 116 ? -4.168 15.578 20.984 1 94.12 116 THR A N 1
ATOM 922 C CA . THR A 1 116 ? -3.484 15.062 22.172 1 94.12 116 THR A CA 1
ATOM 923 C C . THR A 1 116 ? -4.398 14.133 22.969 1 94.12 116 THR A C 1
ATOM 925 O O . THR A 1 116 ? -3.924 13.297 23.734 1 94.12 116 THR A O 1
ATOM 928 N N . ASN A 1 117 ? -5.68 14.242 22.922 1 94.12 117 ASN A N 1
ATOM 929 C CA . ASN A 1 117 ? -6.621 13.461 23.719 1 94.12 117 ASN A CA 1
ATOM 930 C C . ASN A 1 117 ? -7.23 12.328 22.906 1 94.12 117 ASN A C 1
ATOM 932 O O . ASN A 1 117 ? -8.445 12.289 22.703 1 94.12 117 ASN A O 1
ATOM 936 N N . ILE A 1 118 ? -6.383 11.438 22.547 1 97 118 ILE A N 1
ATOM 937 C CA . ILE A 1 118 ? -6.859 10.289 21.781 1 97 118 ILE A CA 1
ATOM 938 C C . ILE A 1 118 ? -7.254 9.164 22.719 1 97 118 ILE A C 1
ATOM 940 O O . ILE A 1 118 ? -6.66 9.008 23.797 1 97 118 ILE A O 1
ATOM 944 N N . LYS A 1 119 ? -8.203 8.383 22.375 1 97.25 119 LYS A N 1
ATOM 945 C CA . LYS A 1 119 ? -8.688 7.227 23.125 1 97.25 119 LYS A CA 1
ATOM 946 C C . LYS A 1 119 ? -8.703 5.973 22.266 1 97.25 119 LYS A C 1
ATOM 948 O O . LYS A 1 119 ? -8.625 6.062 21.031 1 97.25 119 LYS A O 1
ATOM 953 N N . ASN A 1 120 ? -8.625 4.738 22.859 1 97.56 120 ASN A N 1
ATOM 954 C CA . ASN A 1 120 ? -8.797 3.443 22.219 1 97.56 120 ASN A CA 1
ATOM 955 C C . ASN A 1 120 ? -7.773 3.232 21.109 1 97.56 120 ASN A C 1
ATOM 957 O O . ASN A 1 120 ? -8.125 2.791 20 1 97.56 120 ASN A O 1
ATOM 961 N N . LEU A 1 121 ? -6.582 3.725 21.328 1 98.38 121 LEU A N 1
ATOM 962 C CA . LEU A 1 121 ? -5.512 3.473 20.359 1 98.38 121 LEU A CA 1
ATOM 963 C C . LEU A 1 121 ? -5.172 1.987 20.312 1 98.38 121 LEU A C 1
ATOM 965 O O . LEU A 1 121 ? -4.812 1.392 21.328 1 98.38 121 LEU A O 1
ATOM 969 N N . HIS A 1 122 ? -5.348 1.361 19.172 1 98.06 122 HIS A N 1
ATOM 970 C CA . HIS A 1 122 ? -5.055 -0.063 19.062 1 98.06 122 HIS A CA 1
ATOM 971 C C . HIS A 1 122 ? -4.578 -0.42 17.656 1 98.06 122 HIS A C 1
ATOM 973 O O . HIS A 1 122 ? -4.926 0.255 16.688 1 98.06 122 HIS A O 1
ATOM 979 N N . LEU A 1 123 ? -3.77 -1.448 17.547 1 98.38 123 LEU A N 1
ATOM 980 C CA . LEU A 1 123 ? -3.26 -1.966 16.281 1 98.38 123 LEU A CA 1
ATOM 981 C C . LEU A 1 123 ? -4.371 -2.631 15.477 1 98.38 123 LEU A C 1
ATOM 983 O O . LEU A 1 123 ? -5.102 -3.479 16 1 98.38 123 LEU A O 1
ATOM 987 N N . VAL A 1 124 ? -4.594 -2.176 14.266 1 97.44 124 VAL A N 1
ATOM 988 C CA . VAL A 1 124 ? -5.609 -2.682 13.344 1 97.44 124 VAL A CA 1
ATOM 989 C C . VAL A 1 124 ? -5.035 -3.832 12.523 1 97.44 124 VAL A C 1
ATOM 991 O O . VAL A 1 124 ? -5.641 -4.906 12.445 1 97.44 124 VAL A O 1
ATOM 994 N N . GLN A 1 125 ? -3.969 -3.602 11.844 1 97.12 125 GLN A N 1
ATOM 995 C CA . GLN A 1 125 ? -3.289 -4.543 10.961 1 97.12 125 GLN A CA 1
ATOM 996 C C . GLN A 1 125 ? -1.885 -4.059 10.617 1 97.12 125 GLN A C 1
ATOM 998 O O . GLN A 1 125 ? -1.546 -2.896 10.859 1 97.12 125 GLN A O 1
ATOM 1003 N N . SER A 1 126 ? -1.066 -4.945 10.164 1 98.12 126 SER A N 1
ATOM 1004 C CA . SER A 1 126 ? 0.26 -4.586 9.68 1 98.12 126 SER A CA 1
ATOM 1005 C C . SER A 1 126 ? 0.543 -5.23 8.32 1 98.12 126 SER A C 1
ATOM 1007 O O . SER A 1 126 ? 0.083 -6.344 8.055 1 98.12 126 SER A O 1
ATOM 1009 N N . PHE A 1 127 ? 1.229 -4.562 7.469 1 98.69 127 PHE A N 1
ATOM 1010 C CA . PHE A 1 127 ? 1.396 -5.043 6.102 1 98.69 127 PHE A CA 1
ATOM 1011 C C . PHE A 1 127 ? 2.609 -4.395 5.445 1 98.69 127 PHE A C 1
ATOM 1013 O O . PHE A 1 127 ? 3.115 -3.377 5.93 1 98.69 127 PHE A O 1
ATOM 1020 N N . TYR A 1 128 ? 3.084 -5.059 4.402 1 98.81 128 TYR A N 1
ATOM 1021 C CA . TYR A 1 128 ? 4.086 -4.492 3.508 1 98.81 128 TYR A CA 1
ATOM 1022 C C . TYR A 1 128 ? 3.432 -3.672 2.402 1 98.81 128 TYR A C 1
ATOM 1024 O O . TYR A 1 128 ? 2.418 -4.086 1.833 1 98.81 128 TYR A O 1
ATOM 1032 N N . THR A 1 129 ? 3.955 -2.469 2.088 1 98.56 129 THR A N 1
ATOM 1033 C CA . THR A 1 129 ? 3.336 -1.617 1.079 1 98.56 129 THR A CA 1
ATOM 1034 C C . THR A 1 129 ? 3.576 -2.176 -0.321 1 98.56 129 THR A C 1
ATOM 1036 O O . THR A 1 129 ? 2.658 -2.223 -1.142 1 98.56 129 THR A O 1
ATOM 1039 N N . SER A 1 130 ? 4.793 -2.598 -0.562 1 98 130 SER A N 1
ATOM 1040 C CA . SER A 1 130 ? 5.211 -3.156 -1.844 1 98 130 SER A CA 1
ATOM 1041 C C . SER A 1 130 ? 6.348 -4.156 -1.667 1 98 130 SER A C 1
ATOM 1043 O O . SER A 1 130 ? 7.484 -3.889 -2.061 1 98 130 SER A O 1
ATOM 1045 N N . PRO A 1 131 ? 6.027 -5.348 -1.22 1 97.94 131 PRO A N 1
ATOM 1046 C CA . PRO A 1 131 ? 7.07 -6.27 -0.773 1 97.94 131 PRO A CA 1
ATOM 1047 C C . PRO A 1 131 ? 7.895 -6.832 -1.929 1 97.94 131 PRO A C 1
ATOM 1049 O O . PRO A 1 131 ? 8.945 -7.445 -1.704 1 97.94 131 PRO A O 1
ATOM 1052 N N . GLY A 1 132 ? 7.5 -6.695 -3.15 1 96.44 132 GLY A N 1
ATOM 1053 C CA . GLY A 1 132 ? 8.312 -7.086 -4.289 1 96.44 132 GLY A CA 1
ATOM 1054 C C . GLY A 1 132 ? 9.516 -6.184 -4.508 1 96.44 132 GLY A C 1
ATOM 1055 O O . GLY A 1 132 ? 10.445 -6.547 -5.223 1 96.44 132 GLY A O 1
ATOM 1056 N N . SER A 1 133 ? 9.453 -4.965 -3.854 1 97.75 133 SER A N 1
ATOM 1057 C CA . SER A 1 133 ? 10.508 -4.004 -4.148 1 97.75 133 SER A CA 1
ATOM 1058 C C . SER A 1 133 ? 10.992 -3.309 -2.879 1 97.75 133 SER A C 1
ATOM 1060 O O . SER A 1 133 ? 12.047 -2.67 -2.877 1 97.75 133 SER A O 1
ATOM 1062 N N . SER A 1 134 ? 10.266 -3.359 -1.836 1 98.19 134 SER A N 1
ATOM 1063 C CA . SER A 1 134 ? 10.539 -2.543 -0.659 1 98.19 134 SER A CA 1
ATOM 1064 C C . SER A 1 134 ? 10.344 -3.34 0.626 1 98.19 134 SER A C 1
ATOM 1066 O O . SER A 1 134 ? 9.438 -4.172 0.713 1 98.19 134 SER A O 1
ATOM 1068 N N . SER A 1 135 ? 11.164 -3.014 1.639 1 98 135 SER A N 1
ATOM 1069 C CA . SER A 1 135 ? 11.016 -3.648 2.945 1 98 135 SER A CA 1
ATOM 1070 C C . SER A 1 135 ? 10.062 -2.857 3.836 1 98 135 SER A C 1
ATOM 1072 O O . SER A 1 135 ? 9.852 -3.213 4.996 1 98 135 SER A O 1
ATOM 1074 N N . GLU A 1 136 ? 9.484 -1.801 3.314 1 97.88 136 GLU A N 1
ATOM 1075 C CA . GLU A 1 136 ? 8.617 -0.942 4.109 1 97.88 136 GLU A CA 1
ATOM 1076 C C . GLU A 1 136 ? 7.445 -1.729 4.691 1 97.88 136 GLU A C 1
ATOM 1078 O O . GLU A 1 136 ? 6.617 -2.26 3.945 1 97.88 136 GLU A O 1
ATOM 1083 N N . HIS A 1 137 ? 7.434 -1.808 5.984 1 98.25 137 HIS A N 1
ATOM 1084 C CA . HIS A 1 137 ? 6.359 -2.443 6.742 1 98.25 137 HIS A CA 1
ATOM 1085 C C . HIS A 1 137 ? 5.602 -1.423 7.586 1 98.25 137 HIS A C 1
ATOM 1087 O O . HIS A 1 137 ? 6.215 -0.604 8.273 1 98.25 137 HIS A O 1
ATOM 1093 N N . VAL A 1 138 ? 4.25 -1.415 7.52 1 98.75 138 VAL A N 1
ATOM 1094 C CA . VAL A 1 138 ? 3.412 -0.421 8.18 1 98.75 138 VAL A CA 1
ATOM 1095 C C . VAL A 1 138 ? 2.58 -1.09 9.273 1 98.75 138 VAL A C 1
ATOM 1097 O O . VAL A 1 138 ? 1.954 -2.127 9.039 1 98.75 138 VAL A O 1
ATOM 1100 N N . TYR A 1 139 ? 2.635 -0.571 10.406 1 98.69 139 TYR A N 1
ATOM 1101 C CA . TYR A 1 139 ? 1.707 -0.901 11.477 1 98.69 139 TYR A CA 1
ATOM 1102 C C . TYR A 1 139 ? 0.569 0.111 11.547 1 98.69 139 TYR A C 1
ATOM 1104 O O . TYR A 1 139 ? 0.774 1.259 11.945 1 98.69 139 TYR A O 1
ATOM 1112 N N . LEU A 1 140 ? -0.596 -0.269 11.164 1 98.88 140 LEU A N 1
ATOM 1113 C CA . LEU A 1 140 ? -1.757 0.613 11.109 1 98.88 140 LEU A CA 1
ATOM 1114 C C . LEU A 1 140 ? -2.527 0.582 12.422 1 98.88 140 LEU A C 1
ATOM 1116 O O . LEU A 1 140 ? -3.01 -0.474 12.836 1 98.88 140 LEU A O 1
ATOM 1120 N N . PHE A 1 141 ? -2.66 1.732 13.016 1 98.88 141 PHE A N 1
ATOM 1121 C CA . PHE A 1 141 ? -3.424 1.908 14.242 1 98.88 141 PHE A CA 1
ATOM 1122 C C . PHE A 1 141 ? -4.723 2.66 13.977 1 98.88 141 PHE A C 1
ATOM 1124 O O . PHE A 1 141 ? -4.836 3.365 12.969 1 98.88 141 PHE A O 1
ATOM 1131 N N . ALA A 1 142 ? -5.66 2.496 14.859 1 98.69 142 ALA A N 1
ATOM 1132 C CA . ALA A 1 142 ? -6.875 3.303 14.93 1 98.69 142 ALA A CA 1
ATOM 1133 C C . ALA A 1 142 ? -7.062 3.896 16.312 1 98.69 142 ALA A C 1
ATOM 1135 O O . ALA A 1 142 ? -6.645 3.305 17.312 1 98.69 142 ALA A O 1
ATOM 1136 N N . ALA A 1 143 ? -7.598 5.039 16.344 1 98.56 143 ALA A N 1
ATOM 1137 C CA . ALA A 1 143 ? -7.922 5.699 17.594 1 98.56 143 ALA A CA 1
ATOM 1138 C C . ALA A 1 143 ? -9.211 6.504 17.484 1 98.56 143 ALA A C 1
ATOM 1140 O O . ALA A 1 143 ? -9.68 6.785 16.375 1 98.56 143 ALA A O 1
ATOM 1141 N N . THR A 1 144 ? -9.789 6.797 18.625 1 98.25 144 THR A N 1
ATOM 1142 C CA . THR A 1 144 ? -10.93 7.703 18.672 1 98.25 144 THR A CA 1
ATOM 1143 C C . THR A 1 144 ? -10.547 9.008 19.375 1 98.25 144 THR A C 1
ATOM 1145 O O . THR A 1 144 ? -9.602 9.047 20.156 1 98.25 144 THR A O 1
ATOM 1148 N N . ALA A 1 145 ? -11.188 10.055 19 1 98.06 145 ALA A N 1
ATOM 1149 C CA . ALA A 1 145 ? -11 11.359 19.625 1 98.06 145 ALA A CA 1
ATOM 1150 C C . ALA A 1 145 ? -12.25 12.219 19.5 1 98.06 145 ALA A C 1
ATOM 1152 O O . ALA A 1 145 ? -13.07 12 18.594 1 98.06 145 ALA A O 1
ATOM 1153 N N . LYS A 1 146 ? -12.453 13.109 20.469 1 97.44 146 LYS A N 1
ATOM 1154 C CA . LYS A 1 146 ? -13.438 14.172 20.297 1 97.44 146 LYS A CA 1
ATOM 1155 C C . LYS A 1 146 ? -12.93 15.242 19.328 1 97.44 146 LYS A C 1
ATOM 1157 O O . LYS A 1 146 ? -11.93 15.906 19.594 1 97.44 146 LYS A O 1
ATOM 1162 N N . LEU A 1 147 ? -13.594 15.352 18.188 1 97.88 147 LEU A N 1
ATOM 1163 C CA . LEU A 1 147 ? -13.117 16.266 17.156 1 97.88 147 LEU A CA 1
ATOM 1164 C C . LEU A 1 147 ? -14.023 17.484 17.047 1 97.88 147 LEU A C 1
ATOM 1166 O O . LEU A 1 147 ? -13.703 18.438 16.344 1 97.88 147 LEU A O 1
ATOM 1170 N N . LYS A 1 148 ? -15.141 17.406 17.797 1 93.81 148 LYS A N 1
ATOM 1171 C CA . LYS A 1 148 ? -16.031 18.562 17.828 1 93.81 148 LYS A CA 1
ATOM 1172 C C . LYS A 1 148 ? -15.32 19.797 18.359 1 93.81 148 LYS A C 1
ATOM 1174 O O . LYS A 1 148 ? -14.617 19.734 19.375 1 93.81 148 LYS A O 1
ATOM 1179 N N . GLY A 1 149 ? -15.484 20.875 17.703 1 92.62 149 GLY A N 1
ATOM 1180 C CA . GLY A 1 149 ? -14.898 22.125 18.172 1 92.62 149 GLY A CA 1
ATOM 1181 C C . GLY A 1 149 ? -13.523 22.391 17.578 1 92.62 149 GLY A C 1
ATOM 1182 O O . GLY A 1 149 ? -13.016 23.516 17.656 1 92.62 149 GLY A O 1
ATOM 1183 N N . GLN A 1 150 ? -12.891 21.406 17.031 1 93.25 150 GLN A N 1
ATOM 1184 C CA . GLN A 1 150 ? -11.625 21.609 16.328 1 93.25 150 GLN A CA 1
ATOM 1185 C C . GLN A 1 150 ? -11.836 22.359 15.016 1 93.25 150 GLN A C 1
ATOM 1187 O O . GLN A 1 150 ? -12.906 22.266 14.414 1 93.25 150 GLN A O 1
ATOM 1192 N N . ALA A 1 151 ? -10.82 23.094 14.656 1 95 151 ALA A N 1
ATOM 1193 C CA . ALA A 1 151 ? -10.883 23.688 13.32 1 95 151 ALA A CA 1
ATOM 1194 C C . ALA A 1 151 ? -10.992 22.609 12.25 1 95 151 ALA A C 1
ATOM 1196 O O . ALA A 1 151 ? -10.32 21.578 12.32 1 95 151 ALA A O 1
ATOM 1197 N N . LYS A 1 152 ? -11.82 22.828 11.273 1 94.94 152 LYS A N 1
ATOM 1198 C CA . LYS A 1 152 ? -12.023 21.859 10.188 1 94.94 152 LYS A CA 1
ATOM 1199 C C . LYS A 1 152 ? -10.734 21.641 9.406 1 94.94 152 LYS A C 1
ATOM 1201 O O . LYS A 1 152 ? -10.492 20.547 8.898 1 94.94 152 LYS A O 1
ATOM 1206 N N . GLU A 1 153 ? -10.016 22.719 9.258 1 95.88 153 GLU A N 1
ATOM 1207 C CA . GLU A 1 153 ? -8.719 22.672 8.594 1 95.88 153 GLU A CA 1
ATOM 1208 C C . GLU A 1 153 ? -7.648 23.391 9.406 1 95.88 153 GLU A C 1
ATOM 1210 O O . GLU A 1 153 ? -7.938 24.406 10.062 1 95.88 153 GLU A O 1
ATOM 1215 N N . ALA A 1 154 ? -6.461 22.859 9.375 1 95.88 154 ALA A N 1
ATOM 1216 C CA . ALA A 1 154 ? -5.301 23.469 10.023 1 95.88 154 ALA A CA 1
ATOM 1217 C C . ALA A 1 154 ? -4 22.906 9.461 1 95.88 154 ALA A C 1
ATOM 1219 O O . ALA A 1 154 ? -3.988 21.828 8.852 1 95.88 154 ALA A O 1
ATOM 1220 N N . ILE A 1 155 ? -2.969 23.656 9.586 1 95.38 155 ILE A N 1
ATOM 1221 C CA . ILE A 1 155 ? -1.679 23.25 9.031 1 95.38 155 ILE A CA 1
ATOM 1222 C C . ILE A 1 155 ? -0.747 22.812 10.156 1 95.38 155 ILE A C 1
ATOM 1224 O O . ILE A 1 155 ? -0.659 23.469 11.195 1 95.38 155 ILE A O 1
ATOM 1228 N N . TYR A 1 156 ? -0.164 21.688 9.953 1 95.38 156 TYR A N 1
ATOM 1229 C CA . TYR A 1 156 ? 0.754 21.109 10.93 1 95.38 156 TYR A CA 1
ATOM 1230 C C . TYR A 1 156 ? 2.043 20.641 10.258 1 95.38 156 TYR A C 1
ATOM 1232 O O . TYR A 1 156 ? 2.301 20.969 9.102 1 95.38 156 TYR A O 1
ATOM 1240 N N . GLY A 1 157 ? 2.811 19.859 10.984 1 90.56 157 GLY A N 1
ATOM 1241 C CA . GLY A 1 157 ? 4.102 19.391 10.508 1 90.56 157 GLY A CA 1
ATOM 1242 C C . GLY A 1 157 ? 5.27 20.109 11.148 1 90.56 157 GLY A C 1
ATOM 1243 O O . GLY A 1 157 ? 5.105 21.203 11.695 1 90.56 157 GLY A O 1
ATOM 1244 N N . LEU A 1 158 ? 6.363 19.469 11.078 1 84.44 158 LEU A N 1
ATOM 1245 C CA . LEU A 1 158 ? 7.559 20.062 11.664 1 84.44 158 LEU A CA 1
ATOM 1246 C C . LEU A 1 158 ? 8.391 20.781 10.609 1 84.44 158 LEU A C 1
ATOM 1248 O O . LEU A 1 158 ? 8.82 20.172 9.633 1 84.44 158 LEU A O 1
ATOM 1252 N N . ASP A 1 159 ? 8.711 21.984 10.852 1 81.06 159 ASP A N 1
ATOM 1253 C CA . ASP A 1 159 ? 9.539 22.766 9.938 1 81.06 159 ASP A CA 1
ATOM 1254 C C . ASP A 1 159 ? 10.898 22.109 9.734 1 81.06 159 ASP A C 1
ATOM 1256 O O . ASP A 1 159 ? 11.422 22.094 8.617 1 81.06 159 ASP A O 1
ATOM 1260 N N . SER A 1 160 ? 11.391 21.625 10.766 1 82.94 160 SER A N 1
ATOM 1261 C CA . SER A 1 160 ? 12.719 21.016 10.711 1 82.94 160 SER A CA 1
ATOM 1262 C C . SER A 1 160 ? 12.734 19.812 9.758 1 82.94 160 SER A C 1
ATOM 1264 O O . SER A 1 160 ? 13.781 19.453 9.227 1 82.94 160 SER A O 1
ATOM 1266 N N . GLU A 1 161 ? 11.586 19.281 9.492 1 81.5 161 GLU A N 1
ATOM 1267 C CA . GLU A 1 161 ? 11.461 18.125 8.602 1 81.5 161 GLU A CA 1
ATOM 1268 C C . GLU A 1 161 ? 10.938 18.547 7.23 1 81.5 161 GLU A C 1
ATOM 1270 O O . GLU A 1 161 ? 10.664 17.703 6.379 1 81.5 161 GLU A O 1
ATOM 1275 N N . GLN A 1 162 ? 10.844 19.891 7.02 1 84.81 162 GLN A N 1
ATOM 1276 C CA . GLN A 1 162 ? 10.32 20.438 5.77 1 84.81 162 GLN A CA 1
ATOM 1277 C C . GLN A 1 162 ? 8.969 19.812 5.426 1 84.81 162 GLN A C 1
ATOM 1279 O O . GLN A 1 162 ? 8.727 19.438 4.281 1 84.81 162 GLN A O 1
ATOM 1284 N N . GLU A 1 163 ? 8.203 19.609 6.438 1 88.38 163 GLU A N 1
ATOM 1285 C CA . GLU A 1 163 ? 6.875 19.031 6.289 1 88.38 163 GLU A CA 1
ATOM 1286 C C . GLU A 1 163 ? 5.797 20.109 6.309 1 88.38 163 GLU A C 1
ATOM 1288 O O . GLU A 1 163 ? 5.84 21.031 7.133 1 88.38 163 GLU A O 1
ATOM 1293 N N . ASP A 1 164 ? 4.941 20.109 5.391 1 94.31 164 ASP A N 1
ATOM 1294 C CA . ASP A 1 164 ? 3.746 20.938 5.293 1 94.31 164 ASP A CA 1
ATOM 1295 C C . ASP A 1 164 ? 2.496 20.078 5.109 1 94.31 164 ASP A C 1
ATOM 1297 O O . ASP A 1 164 ? 2.168 19.688 3.99 1 94.31 164 ASP A O 1
ATOM 1301 N N . ILE A 1 165 ? 1.818 19.906 6.285 1 96.75 165 ILE A N 1
ATOM 1302 C CA . ILE A 1 165 ? 0.699 18.969 6.316 1 96.75 165 ILE A CA 1
ATOM 1303 C C . ILE A 1 165 ? -0.591 19.719 6.641 1 96.75 165 ILE A C 1
ATOM 1305 O O . ILE A 1 165 ? -0.671 20.422 7.652 1 96.75 165 ILE A O 1
ATOM 1309 N N . LYS A 1 166 ? -1.562 19.641 5.789 1 97.19 166 LYS A N 1
ATOM 1310 C CA . LYS A 1 166 ? -2.889 20.188 6.066 1 97.19 166 LYS A CA 1
ATOM 1311 C C . LYS A 1 166 ? -3.814 19.109 6.629 1 97.19 166 LYS A C 1
ATOM 1313 O O . LYS A 1 166 ? -4.047 18.078 5.988 1 97.19 166 LYS A O 1
ATOM 1318 N N . ARG A 1 167 ? -4.289 19.344 7.785 1 97.88 167 ARG A N 1
ATOM 1319 C CA . ARG A 1 167 ? -5.258 18.453 8.398 1 97.88 167 ARG A CA 1
ATOM 1320 C C . ARG A 1 167 ? -6.684 18.812 8 1 97.88 167 ARG A C 1
ATOM 1322 O O . ARG A 1 167 ? -7.051 20 8.016 1 97.88 167 ARG A O 1
ATOM 1329 N N . HIS A 1 168 ? -7.48 17.844 7.633 1 98 168 HIS A N 1
ATOM 1330 C CA . HIS A 1 168 ? -8.906 17.984 7.363 1 98 168 HIS A CA 1
ATOM 1331 C C . HIS A 1 168 ? -9.727 17.141 8.336 1 98 168 HIS A C 1
ATOM 1333 O O . HIS A 1 168 ? -9.445 15.961 8.555 1 98 168 HIS A O 1
ATOM 1339 N N . ILE A 1 169 ? -10.656 17.797 8.945 1 98.38 169 ILE A N 1
ATOM 1340 C CA . ILE A 1 169 ? -11.695 17.078 9.672 1 98.38 169 ILE A CA 1
ATOM 1341 C C . ILE A 1 169 ? -12.992 17.078 8.867 1 98.38 169 ILE A C 1
ATOM 1343 O O . ILE A 1 169 ? -13.586 18.141 8.641 1 98.38 169 ILE A O 1
ATOM 1347 N N . ILE A 1 170 ? -13.367 15.93 8.414 1 98.31 170 ILE A N 1
ATOM 1348 C CA . ILE A 1 170 ? -14.531 15.836 7.531 1 98.31 170 ILE A CA 1
ATOM 1349 C C . ILE A 1 170 ? -15.477 14.758 8.055 1 98.31 170 ILE A C 1
ATOM 1351 O O . ILE A 1 170 ? -15.102 13.945 8.906 1 98.31 170 ILE A O 1
ATOM 1355 N N . SER A 1 171 ? -16.703 14.766 7.555 1 98.44 171 SER A N 1
ATOM 1356 C CA . SER A 1 171 ? -17.656 13.727 7.949 1 98.44 171 SER A CA 1
ATOM 1357 C C . SER A 1 171 ? -17.219 12.359 7.422 1 98.44 171 SER A C 1
ATOM 1359 O O . SER A 1 171 ? -16.562 12.266 6.387 1 98.44 171 SER A O 1
ATOM 1361 N N . PHE A 1 172 ? -17.641 11.359 8.172 1 98.06 172 PHE A N 1
ATOM 1362 C CA . PHE A 1 172 ? -17.406 9.992 7.723 1 98.06 172 PHE A CA 1
ATOM 1363 C C . PHE A 1 172 ? -17.969 9.773 6.324 1 98.06 172 PHE A C 1
ATOM 1365 O O . PHE A 1 172 ? -17.312 9.18 5.469 1 98.06 172 PHE A O 1
ATOM 1372 N N . ASN A 1 173 ? -19.125 10.25 6.082 1 98 173 ASN A N 1
ATOM 1373 C CA . ASN A 1 173 ? -19.766 10.094 4.785 1 98 173 ASN A CA 1
ATOM 1374 C C . ASN A 1 173 ? -18.969 10.766 3.674 1 98 173 ASN A C 1
ATOM 1376 O O . ASN A 1 173 ? -18.812 10.211 2.584 1 98 173 ASN A O 1
ATOM 1380 N N . ASP A 1 174 ? -18.5 11.977 3.926 1 98.19 174 ASP A N 1
ATOM 1381 C CA . ASP A 1 174 ? -17.688 12.68 2.938 1 98.19 174 ASP A CA 1
ATOM 1382 C C . ASP A 1 174 ? -16.391 11.938 2.664 1 98.19 174 ASP A C 1
ATOM 1384 O O . ASP A 1 174 ? -15.93 11.875 1.521 1 98.19 174 ASP A O 1
ATOM 1388 N N . CYS A 1 175 ? -15.805 11.375 3.715 1 98.31 175 CYS A N 1
ATOM 1389 C CA . CYS A 1 175 ? -14.586 10.594 3.562 1 98.31 175 CYS A CA 1
ATOM 1390 C C . CYS A 1 175 ? -14.812 9.391 2.656 1 98.31 175 CYS A C 1
ATOM 1392 O O . CYS A 1 175 ? -14.023 9.125 1.752 1 98.31 175 CYS A O 1
ATOM 1394 N N . PHE A 1 176 ? -15.875 8.703 2.914 1 96.88 176 PHE A N 1
ATOM 1395 C CA . PHE A 1 176 ? -16.203 7.527 2.111 1 96.88 176 PHE A CA 1
ATOM 1396 C C . PHE A 1 176 ? -16.5 7.922 0.669 1 96.88 176 PHE A C 1
ATOM 1398 O O . PHE A 1 176 ? -16.125 7.203 -0.263 1 96.88 176 PHE A O 1
ATOM 1405 N N . LYS A 1 177 ? -17.141 9.039 0.445 1 97.44 177 LYS A N 1
ATOM 1406 C CA . LYS A 1 177 ? -17.391 9.547 -0.899 1 97.44 177 LYS A CA 1
ATOM 1407 C C . LYS A 1 177 ? -16.094 9.82 -1.639 1 97.44 177 LYS A C 1
ATOM 1409 O O . LYS A 1 177 ? -15.969 9.516 -2.828 1 97.44 177 LYS A O 1
ATOM 1414 N N . LEU A 1 178 ? -15.141 10.43 -0.943 1 97.81 178 LEU A N 1
ATOM 1415 C CA . LEU A 1 178 ? -13.828 10.672 -1.528 1 97.81 178 LEU A CA 1
ATOM 1416 C C . LEU A 1 178 ? -13.18 9.367 -1.971 1 97.81 178 LEU A C 1
ATOM 1418 O O . LEU A 1 178 ? -12.555 9.312 -3.035 1 97.81 178 LEU A O 1
ATOM 1422 N N . LEU A 1 179 ? -13.312 8.32 -1.108 1 97.75 179 LEU A N 1
ATOM 1423 C CA . LEU A 1 179 ? -12.781 7.008 -1.451 1 97.75 179 LEU A CA 1
ATOM 1424 C C . LEU A 1 179 ? -13.453 6.461 -2.707 1 97.75 179 LEU A C 1
ATOM 1426 O O . LEU A 1 179 ? -12.773 6.004 -3.629 1 97.75 179 LEU A O 1
ATOM 1430 N N . GLN A 1 180 ? -14.727 6.535 -2.816 1 95.44 180 GLN A N 1
ATOM 1431 C CA . GLN A 1 180 ? -15.5 6 -3.934 1 95.44 180 GLN A CA 1
ATOM 1432 C C . GLN A 1 180 ? -15.18 6.738 -5.23 1 95.44 180 GLN A C 1
ATOM 1434 O O . GLN A 1 180 ? -15.172 6.137 -6.305 1 95.44 180 GLN A O 1
ATOM 1439 N N . GLN A 1 181 ? -14.852 7.996 -5.09 1 95.88 181 GLN A N 1
ATOM 1440 C CA . GLN A 1 181 ? -14.578 8.836 -6.25 1 95.88 181 GLN A CA 1
ATOM 1441 C C . GLN A 1 181 ? -13.125 8.703 -6.691 1 95.88 181 GLN A C 1
ATOM 1443 O O . GLN A 1 181 ? -12.711 9.312 -7.676 1 95.88 181 GLN A O 1
ATOM 1448 N N . GLY A 1 182 ? -12.414 7.941 -5.98 1 96.19 182 GLY A N 1
ATOM 1449 C CA . GLY A 1 182 ? -11.023 7.73 -6.34 1 96.19 182 GLY A CA 1
ATOM 1450 C C . GLY A 1 182 ? -10.125 8.898 -5.961 1 96.19 182 GLY A C 1
ATOM 1451 O O . GLY A 1 182 ? -9.047 9.07 -6.539 1 96.19 182 GLY A O 1
ATOM 1452 N N . ALA A 1 183 ? -10.57 9.711 -4.996 1 96.69 183 ALA A N 1
ATOM 1453 C CA . ALA A 1 183 ? -9.805 10.891 -4.598 1 96.69 183 ALA A CA 1
ATOM 1454 C C . ALA A 1 183 ? -8.75 10.531 -3.553 1 96.69 183 ALA A C 1
ATOM 1456 O O . ALA A 1 183 ? -7.781 11.273 -3.363 1 96.69 183 ALA A O 1
ATOM 1457 N N . ILE A 1 184 ? -8.953 9.469 -2.807 1 98.12 184 ILE A N 1
ATOM 1458 C CA . ILE A 1 184 ? -7.922 8.93 -1.929 1 98.12 184 ILE A CA 1
ATOM 1459 C C . ILE A 1 184 ? -7.059 7.934 -2.699 1 98.12 184 ILE A C 1
ATOM 1461 O O . ILE A 1 184 ? -7.523 6.852 -3.062 1 98.12 184 ILE A O 1
ATOM 1465 N N . ARG A 1 185 ? -5.82 8.281 -2.906 1 98.31 185 ARG A N 1
ATOM 1466 C CA . ARG A 1 185 ? -4.992 7.5 -3.816 1 98.31 185 ARG A CA 1
ATOM 1467 C C . ARG A 1 185 ? -3.701 7.055 -3.137 1 98.31 185 ARG A C 1
ATOM 1469 O O . ARG A 1 185 ? -2.666 6.918 -3.791 1 98.31 185 ARG A O 1
ATOM 1476 N N . ASN A 1 186 ? -3.668 6.965 -1.863 1 98.5 186 ASN A N 1
ATOM 1477 C CA . ASN A 1 186 ? -2.617 6.426 -1.009 1 98.5 186 ASN A CA 1
ATOM 1478 C C . ASN A 1 186 ? -3.018 5.082 -0.406 1 98.5 186 ASN A C 1
ATOM 1480 O O . ASN A 1 186 ? -4.051 4.98 0.257 1 98.5 186 ASN A O 1
ATOM 1484 N N . SER A 1 187 ? -2.189 4.062 -0.64 1 98.88 187 SER A N 1
ATOM 1485 C CA . SER A 1 187 ? -2.588 2.707 -0.275 1 98.88 187 SER A CA 1
ATOM 1486 C C . SER A 1 187 ? -2.904 2.607 1.213 1 98.88 187 SER A C 1
ATOM 1488 O O . SER A 1 187 ? -3.896 1.983 1.601 1 98.88 187 SER A O 1
ATOM 1490 N N . ILE A 1 188 ? -2.059 3.215 2.027 1 98.88 188 ILE A N 1
ATOM 1491 C CA . ILE A 1 188 ? -2.213 3.143 3.477 1 98.88 188 ILE A CA 1
ATOM 1492 C C . ILE A 1 188 ? -3.535 3.787 3.887 1 98.88 188 ILE A C 1
ATOM 1494 O O . ILE A 1 188 ? -4.281 3.225 4.691 1 98.88 188 ILE A O 1
ATOM 1498 N N . ALA A 1 189 ? -3.846 4.918 3.299 1 98.88 189 ALA A N 1
ATOM 1499 C CA . ALA A 1 189 ? -5.094 5.621 3.592 1 98.88 189 ALA A CA 1
ATOM 1500 C C . ALA A 1 189 ? -6.301 4.812 3.131 1 98.88 189 ALA A C 1
ATOM 1502 O O . ALA A 1 189 ? -7.32 4.754 3.824 1 98.88 189 ALA A O 1
ATOM 1503 N N . ILE A 1 190 ? -6.195 4.215 1.96 1 98.88 190 ILE A N 1
ATOM 1504 C CA . ILE A 1 190 ? -7.301 3.426 1.43 1 98.88 190 ILE A CA 1
ATOM 1505 C C . ILE A 1 190 ? -7.605 2.266 2.375 1 98.88 190 ILE A C 1
ATOM 1507 O O . ILE A 1 190 ? -8.766 2.029 2.725 1 98.88 190 ILE A O 1
ATOM 1511 N N . ILE A 1 191 ? -6.562 1.562 2.818 1 98.88 191 ILE A N 1
ATOM 1512 C CA . ILE A 1 191 ? -6.727 0.433 3.729 1 98.88 191 ILE A CA 1
ATOM 1513 C C . ILE A 1 191 ? -7.41 0.899 5.012 1 98.88 191 ILE A C 1
ATOM 1515 O O . ILE A 1 191 ? -8.344 0.254 5.492 1 98.88 191 ILE A O 1
ATOM 1519 N N . ALA A 1 192 ? -6.961 1.996 5.555 1 98.88 192 ALA A N 1
ATOM 1520 C CA . ALA A 1 192 ? -7.492 2.52 6.809 1 98.88 192 ALA A CA 1
ATOM 1521 C C . ALA A 1 192 ? -8.961 2.918 6.664 1 98.88 192 ALA A C 1
ATOM 1523 O O . ALA A 1 192 ? -9.781 2.6 7.52 1 98.88 192 ALA A O 1
ATOM 1524 N N . VAL A 1 193 ? -9.297 3.619 5.586 1 98.75 193 VAL A N 1
ATOM 1525 C CA . VAL A 1 193 ? -10.656 4.121 5.383 1 98.75 193 VAL A CA 1
ATOM 1526 C C . VAL A 1 193 ? -11.602 2.953 5.117 1 98.75 193 VAL A C 1
ATOM 1528 O O . VAL A 1 193 ? -12.734 2.939 5.609 1 98.75 193 VAL A O 1
ATOM 1531 N N . GLN A 1 194 ? -11.188 1.984 4.324 1 98.56 194 GLN A N 1
ATOM 1532 C CA . GLN A 1 194 ? -12.016 0.804 4.094 1 98.56 194 GLN A CA 1
ATOM 1533 C C . GLN A 1 194 ? -12.266 0.046 5.395 1 98.56 194 GLN A C 1
ATOM 1535 O O . GLN A 1 194 ? -13.375 -0.454 5.621 1 98.56 194 GLN A O 1
ATOM 1540 N N . TRP A 1 195 ? -11.203 -0.11 6.168 1 98.31 195 TRP A N 1
ATOM 1541 C CA . TRP A 1 195 ? -11.375 -0.742 7.473 1 98.31 195 TRP A CA 1
ATOM 1542 C C . TRP A 1 195 ? -12.398 0.015 8.312 1 98.31 195 TRP A C 1
ATOM 1544 O O . TRP A 1 195 ? -13.305 -0.589 8.898 1 98.31 195 TRP A O 1
ATOM 1554 N N . LEU A 1 196 ? -12.227 1.339 8.375 1 98.25 196 LEU A N 1
ATOM 1555 C CA . LEU A 1 196 ? -13.133 2.176 9.164 1 98.25 196 LEU A CA 1
ATOM 1556 C C . LEU A 1 196 ? -14.57 2.012 8.695 1 98.25 196 LEU A C 1
ATOM 1558 O O . LEU A 1 196 ? -15.492 1.917 9.516 1 98.25 196 LEU A O 1
ATOM 1562 N N . GLN A 1 197 ? -14.727 2.014 7.383 1 96.81 197 GLN A N 1
ATOM 1563 C CA . GLN A 1 197 ? -16.062 1.819 6.812 1 96.81 197 GLN A CA 1
ATOM 1564 C C . GLN A 1 197 ? -16.703 0.534 7.332 1 96.81 197 GLN A C 1
ATOM 1566 O O . GLN A 1 197 ? -17.875 0.525 7.703 1 96.81 197 GLN A O 1
ATOM 1571 N N . GLN A 1 198 ? -15.93 -0.5 7.387 1 95.19 198 GLN A N 1
ATOM 1572 C CA . GLN A 1 198 ? -16.422 -1.781 7.875 1 95.19 198 GLN A CA 1
ATOM 1573 C C . GLN A 1 198 ? -16.828 -1.691 9.344 1 95.19 198 GLN A C 1
ATOM 1575 O O . GLN A 1 198 ? -17.859 -2.217 9.742 1 95.19 198 GLN A O 1
ATOM 1580 N N . GLN A 1 199 ? -15.969 -1.045 10.102 1 95.88 199 GLN A N 1
ATOM 1581 C CA . GLN A 1 199 ? -16.25 -0.922 11.531 1 95.88 199 GLN A CA 1
ATOM 1582 C C . GLN A 1 199 ? -17.531 -0.133 11.773 1 95.88 199 GLN A C 1
ATOM 1584 O O . GLN A 1 199 ? -18.328 -0.494 12.641 1 95.88 199 GLN A O 1
ATOM 1589 N N . VAL A 1 200 ? -17.719 0.932 11.047 1 94.56 200 VAL A N 1
ATOM 1590 C CA . VAL A 1 200 ? -18.891 1.782 11.211 1 94.56 200 VAL A CA 1
ATOM 1591 C C . VAL A 1 200 ? -20.141 1.024 10.773 1 94.56 200 VAL A C 1
ATOM 1593 O O . VAL A 1 200 ? -21.172 1.058 11.461 1 94.56 200 VAL A O 1
ATOM 1596 N N . TYR A 1 201 ? -20.047 0.353 9.688 1 90.88 201 TYR A N 1
ATOM 1597 C CA . TYR A 1 201 ? -21.188 -0.401 9.172 1 90.88 201 TYR A CA 1
ATOM 1598 C C . TYR A 1 201 ? -21.594 -1.509 10.141 1 90.88 201 TYR A C 1
ATOM 1600 O O . TYR A 1 201 ? -22.781 -1.805 10.297 1 90.88 201 TYR A O 1
ATOM 1608 N N . LEU A 1 202 ? -20.625 -2.131 10.836 1 91.62 202 LEU A N 1
ATOM 1609 C CA . LEU A 1 202 ? -20.891 -3.234 11.75 1 91.62 202 LEU A CA 1
ATOM 1610 C C . LEU A 1 202 ? -21.141 -2.721 13.164 1 91.62 202 LEU A C 1
ATOM 1612 O O . LEU A 1 202 ? -21.281 -3.512 14.102 1 91.62 202 LEU A O 1
ATOM 1616 N N . ASN A 1 203 ? -21.156 -1.418 13.391 1 90.75 203 ASN A N 1
ATOM 1617 C CA . ASN A 1 203 ? -21.391 -0.78 14.68 1 90.75 203 ASN A CA 1
ATOM 1618 C C . ASN A 1 203 ? -20.391 -1.244 15.727 1 90.75 203 ASN A C 1
ATOM 1620 O O . ASN A 1 203 ? -20.766 -1.635 16.828 1 90.75 203 ASN A O 1
ATOM 1624 N N . ARG A 1 204 ? -19.141 -1.277 15.328 1 88.75 204 ARG A N 1
ATOM 1625 C CA . ARG A 1 204 ? -18.094 -1.757 16.234 1 88.75 204 ARG A CA 1
ATOM 1626 C C . ARG A 1 204 ? -17.312 -0.593 16.828 1 88.75 204 ARG A C 1
ATOM 1628 O O . ARG A 1 204 ? -16.359 -0.803 17.578 1 88.75 204 ARG A O 1
ATOM 1635 N N . LEU A 1 205 ? -17.578 0.661 16.438 1 83.94 205 LEU A N 1
ATOM 1636 C CA . LEU A 1 205 ? -16.922 1.838 17 1 83.94 205 LEU A CA 1
ATOM 1637 C C . LEU A 1 205 ? -17.938 2.773 17.641 1 83.94 205 LEU A C 1
ATOM 1639 O O . LEU A 1 205 ? -19.094 2.822 17.234 1 83.94 205 LEU A O 1
ATOM 1643 N N . MET B 1 1 ? -16.188 22.281 3.094 1 30.52 1 MET B N 1
ATOM 1644 C CA . MET B 1 1 ? -14.766 22.172 2.762 1 30.52 1 MET B CA 1
ATOM 1645 C C . MET B 1 1 ? -14.438 22.969 1.509 1 30.52 1 MET B C 1
ATOM 1647 O O . MET B 1 1 ? -14.891 22.641 0.415 1 30.52 1 MET B O 1
ATOM 1651 N N . THR B 1 2 ? -14.477 24.234 1.665 1 31.61 2 THR B N 1
ATOM 1652 C CA . THR B 1 2 ? -14.266 25.047 0.479 1 31.61 2 THR B CA 1
ATOM 1653 C C . THR B 1 2 ? -13.117 24.5 -0.361 1 31.61 2 THR B C 1
ATOM 1655 O O . THR B 1 2 ? -12.102 24.062 0.181 1 31.61 2 THR B O 1
ATOM 1658 N N . LYS B 1 3 ? -13.289 24.25 -1.44 1 37.28 3 LYS B N 1
ATOM 1659 C CA . LYS B 1 3 ? -12.578 23.719 -2.598 1 37.28 3 LYS B CA 1
ATOM 1660 C C . LYS B 1 3 ? -11.148 24.234 -2.654 1 37.28 3 LYS B C 1
ATOM 1662 O O . LYS B 1 3 ? -10.375 23.859 -3.541 1 37.28 3 LYS B O 1
ATOM 1667 N N . ASP B 1 4 ? -10.758 25.5 -2.48 1 41.97 4 ASP B N 1
ATOM 1668 C CA . ASP B 1 4 ? -9.961 26.188 -3.482 1 41.97 4 ASP B CA 1
ATOM 1669 C C . ASP B 1 4 ? -8.5 25.75 -3.426 1 41.97 4 ASP B C 1
ATOM 1671 O O . ASP B 1 4 ? -7.82 25.688 -4.453 1 41.97 4 ASP B O 1
ATOM 1675 N N . MET B 1 5 ? -7.68 25.938 -2.354 1 50.91 5 MET B N 1
ATOM 1676 C CA . MET B 1 5 ? -6.305 25.984 -2.846 1 50.91 5 MET B CA 1
ATOM 1677 C C . MET B 1 5 ? -5.793 24.578 -3.168 1 50.91 5 MET B C 1
ATOM 1679 O O . MET B 1 5 ? -5.348 23.859 -2.273 1 50.91 5 MET B O 1
ATOM 1683 N N . SER B 1 6 ? -6.5 23.844 -4.16 1 69.62 6 SER B N 1
ATOM 1684 C CA . SER B 1 6 ? -6.188 22.562 -4.801 1 69.62 6 SER B CA 1
ATOM 1685 C C . SER B 1 6 ? -4.848 22.625 -5.523 1 69.62 6 SER B C 1
ATOM 1687 O O . SER B 1 6 ? -4.664 23.438 -6.434 1 69.62 6 SER B O 1
ATOM 1689 N N . PHE B 1 7 ? -3.793 22.5 -4.695 1 82.62 7 PHE B N 1
ATOM 1690 C CA . PHE B 1 7 ? -2.5 22.438 -5.367 1 82.62 7 PHE B CA 1
ATOM 1691 C C . PHE B 1 7 ? -2.516 21.375 -6.473 1 82.62 7 PHE B C 1
ATOM 1693 O O . PHE B 1 7 ? -3.152 20.328 -6.336 1 82.62 7 PHE B O 1
ATOM 1700 N N . TYR B 1 8 ? -1.924 21.875 -7.594 1 82.44 8 TYR B N 1
ATOM 1701 C CA . TYR B 1 8 ? -1.771 21.031 -8.773 1 82.44 8 TYR B CA 1
ATOM 1702 C C . TYR B 1 8 ? -0.308 20.938 -9.188 1 82.44 8 TYR B C 1
ATOM 1704 O O . TYR B 1 8 ? 0.569 21.5 -8.531 1 82.44 8 TYR B O 1
ATOM 1712 N N . ASN B 1 9 ? -0.063 20.188 -10.18 1 82 9 ASN B N 1
ATOM 1713 C CA . ASN B 1 9 ? 1.285 19.953 -10.688 1 82 9 ASN B CA 1
ATOM 1714 C C . ASN B 1 9 ? 1.992 21.266 -11.016 1 82 9 ASN B C 1
ATOM 1716 O O . ASN B 1 9 ? 3.209 21.375 -10.852 1 82 9 ASN B O 1
ATOM 1720 N N . LYS B 1 10 ? 1.278 22.266 -11.32 1 85.69 10 LYS B N 1
ATOM 1721 C CA . LYS B 1 10 ? 1.86 23.547 -11.703 1 85.69 10 LYS B CA 1
ATOM 1722 C C . LYS B 1 10 ? 2.48 24.25 -10.5 1 85.69 10 LYS B C 1
ATOM 1724 O O . LYS B 1 10 ? 3.227 25.219 -10.656 1 85.69 10 LYS B O 1
ATOM 1729 N N . HIS B 1 11 ? 2.152 23.75 -9.352 1 91.06 11 HIS B N 1
ATOM 1730 C CA . HIS B 1 11 ? 2.652 24.375 -8.141 1 91.06 11 HIS B CA 1
ATOM 1731 C C . HIS B 1 11 ? 3.934 23.703 -7.656 1 91.06 11 HIS B C 1
ATOM 1733 O O . HIS B 1 11 ? 4.352 23.906 -6.512 1 91.06 11 HIS B O 1
ATOM 1739 N N . VAL B 1 12 ? 4.488 22.844 -8.484 1 93.75 12 VAL B N 1
ATOM 1740 C CA . VAL B 1 12 ? 5.777 22.203 -8.242 1 93.75 12 VAL B CA 1
ATOM 1741 C C . VAL B 1 12 ? 6.773 22.625 -9.32 1 93.75 12 VAL B C 1
ATOM 1743 O O . VAL B 1 12 ? 6.449 22.609 -10.516 1 93.75 12 VAL B O 1
ATOM 1746 N N . GLN B 1 13 ? 7.891 23.094 -8.961 1 95.06 13 GLN B N 1
ATOM 1747 C CA . GLN B 1 13 ? 8.992 23.391 -9.875 1 95.06 13 GLN B CA 1
ATOM 1748 C C . GLN B 1 13 ? 10.18 22.469 -9.625 1 95.06 13 GLN B C 1
ATOM 1750 O O . GLN B 1 13 ? 10.828 22.547 -8.578 1 95.06 13 GLN B O 1
ATOM 1755 N N . ILE B 1 14 ? 10.5 21.641 -10.547 1 95.88 14 ILE B N 1
ATOM 1756 C CA . ILE B 1 14 ? 11.664 20.781 -10.469 1 95.88 14 ILE B CA 1
ATOM 1757 C C . ILE B 1 14 ? 12.914 21.547 -10.914 1 95.88 14 ILE B C 1
ATOM 1759 O O . ILE B 1 14 ? 13.008 21.953 -12.07 1 95.88 14 ILE B O 1
ATOM 1763 N N . ILE B 1 15 ? 13.758 21.766 -10.062 1 96.56 15 ILE B N 1
ATOM 1764 C CA . ILE B 1 15 ? 14.992 22.484 -10.359 1 96.56 15 ILE B CA 1
ATOM 1765 C C . ILE B 1 15 ? 16 21.531 -11.008 1 96.56 15 ILE B C 1
ATOM 1767 O O . ILE B 1 15 ? 16.578 21.844 -12.055 1 96.56 15 ILE B O 1
ATOM 1771 N N . THR B 1 16 ? 16.219 20.406 -10.328 1 96.94 16 THR B N 1
ATOM 1772 C CA . THR B 1 16 ? 17.078 19.375 -10.883 1 96.94 16 THR B CA 1
ATOM 1773 C C . THR B 1 16 ? 16.516 17.984 -10.633 1 96.94 16 THR B C 1
ATOM 1775 O O . THR B 1 16 ? 15.734 17.781 -9.695 1 96.94 16 THR B O 1
ATOM 1778 N N . GLU B 1 17 ? 16.797 17.062 -11.508 1 96.12 17 GLU B N 1
ATOM 1779 C CA . GLU B 1 17 ? 16.516 15.633 -11.406 1 96.12 17 GLU B CA 1
ATOM 1780 C C . GLU B 1 17 ? 17.734 14.805 -11.812 1 96.12 17 GLU B C 1
ATOM 1782 O O . GLU B 1 17 ? 18.266 14.977 -12.906 1 96.12 17 GLU B O 1
ATOM 1787 N N . LYS B 1 18 ? 18.156 13.945 -10.867 1 97.12 18 LYS B N 1
ATOM 1788 C CA . LYS B 1 18 ? 19.344 13.141 -11.117 1 97.12 18 LYS B CA 1
ATOM 1789 C C . LYS B 1 18 ? 19.109 11.672 -10.773 1 97.12 18 LYS B C 1
ATOM 1791 O O . LYS B 1 18 ? 18.531 11.359 -9.727 1 97.12 18 LYS B O 1
ATOM 1796 N N . THR B 1 19 ? 19.547 10.812 -11.695 1 97.38 19 THR B N 1
ATOM 1797 C CA . THR B 1 19 ? 19.531 9.391 -11.367 1 97.38 19 THR B CA 1
ATOM 1798 C C . THR B 1 19 ? 20.734 9.031 -10.492 1 97.38 19 THR B C 1
ATOM 1800 O O . THR B 1 19 ? 21.875 9.094 -10.945 1 97.38 19 THR B O 1
ATOM 1803 N N . CYS B 1 20 ? 20.438 8.609 -9.289 1 97.25 20 CYS B N 1
ATOM 1804 C CA . CYS B 1 20 ? 21.5 8.328 -8.328 1 97.25 20 CYS B CA 1
ATOM 1805 C C . CYS B 1 20 ? 21.844 6.844 -8.312 1 97.25 20 CYS B C 1
ATOM 1807 O O . CYS B 1 20 ? 22.922 6.457 -7.84 1 97.25 20 CYS B O 1
ATOM 1809 N N . TYR B 1 21 ? 20.969 6.008 -8.734 1 97.31 21 TYR B N 1
ATOM 1810 C CA . TYR B 1 21 ? 21.125 4.566 -8.859 1 97.31 21 TYR B CA 1
ATOM 1811 C C . TYR B 1 21 ? 20.359 4.031 -10.062 1 97.31 21 TYR B C 1
ATOM 1813 O O . TYR B 1 21 ? 19.188 4.367 -10.25 1 97.31 21 TYR B O 1
ATOM 1821 N N . SER B 1 22 ? 20.938 3.189 -10.984 1 95.56 22 SER B N 1
ATOM 1822 C CA . SER B 1 22 ? 20.328 2.752 -12.234 1 95.56 22 SER B CA 1
ATOM 1823 C C . SER B 1 22 ? 20.141 1.238 -12.25 1 95.56 22 SER B C 1
ATOM 1825 O O . SER B 1 22 ? 19.969 0.644 -13.32 1 95.56 22 SER B O 1
ATOM 1827 N N . GLY B 1 23 ? 19.953 0.576 -11.195 1 93.94 23 GLY B N 1
ATOM 1828 C CA . GLY B 1 23 ? 19.672 -0.853 -11.18 1 93.94 23 GLY B CA 1
ATOM 1829 C C . GLY B 1 23 ? 18.219 -1.185 -11.438 1 93.94 23 GLY B C 1
ATOM 1830 O O . GLY B 1 23 ? 17.531 -0.46 -12.156 1 93.94 23 GLY B O 1
ATOM 1831 N N . PHE B 1 24 ? 17.734 -2.4 -11.008 1 93.5 24 PHE B N 1
ATOM 1832 C CA . PHE B 1 24 ? 16.344 -2.842 -11.18 1 93.5 24 PHE B CA 1
ATOM 1833 C C . PHE B 1 24 ? 15.383 -1.869 -10.516 1 93.5 24 PHE B C 1
ATOM 1835 O O . PHE B 1 24 ? 14.266 -1.663 -11 1 93.5 24 PHE B O 1
ATOM 1842 N N . LEU B 1 25 ? 15.805 -1.284 -9.422 1 97.31 25 LEU B N 1
ATOM 1843 C CA . LEU B 1 25 ? 15.047 -0.274 -8.695 1 97.31 25 LEU B CA 1
ATOM 1844 C C . LEU B 1 25 ? 15.766 1.069 -8.719 1 97.31 25 LEU B C 1
ATOM 1846 O O . LEU B 1 25 ? 16.391 1.467 -7.727 1 97.31 25 LEU B O 1
ATOM 1850 N N . PRO B 1 26 ? 15.633 1.811 -9.789 1 97.94 26 PRO B N 1
ATOM 1851 C CA . PRO B 1 26 ? 16.359 3.078 -9.891 1 97.94 26 PRO B CA 1
ATOM 1852 C C . PRO B 1 26 ? 15.914 4.098 -8.836 1 97.94 26 PRO B C 1
ATOM 1854 O O . PRO B 1 26 ? 14.742 4.121 -8.453 1 97.94 26 PRO B O 1
ATOM 1857 N N . ILE B 1 27 ? 16.891 4.93 -8.445 1 98.38 27 ILE B N 1
ATOM 1858 C CA . ILE B 1 27 ? 16.625 6.023 -7.516 1 98.38 27 ILE B CA 1
ATOM 1859 C C . ILE B 1 27 ? 16.891 7.359 -8.203 1 98.38 27 ILE B C 1
ATOM 1861 O O . ILE B 1 27 ? 17.969 7.578 -8.75 1 98.38 27 ILE B O 1
ATOM 1865 N N . LYS B 1 28 ? 15.898 8.203 -8.188 1 98.12 28 LYS B N 1
ATOM 1866 C CA . LYS B 1 28 ? 16.062 9.586 -8.633 1 98.12 28 LYS B CA 1
ATOM 1867 C C . LYS B 1 28 ? 16.062 10.547 -7.445 1 98.12 28 LYS B C 1
ATOM 1869 O O . LYS B 1 28 ? 15.281 10.359 -6.5 1 98.12 28 LYS B O 1
ATOM 1874 N N . LYS B 1 29 ? 16.891 11.492 -7.543 1 97.88 29 LYS B N 1
ATOM 1875 C CA . LYS B 1 29 ? 16.906 12.594 -6.586 1 97.88 29 LYS B CA 1
ATOM 1876 C C . LYS B 1 29 ? 16.406 13.891 -7.227 1 97.88 29 LYS B C 1
ATOM 1878 O O . LYS B 1 29 ? 16.891 14.289 -8.289 1 97.88 29 LYS B O 1
ATOM 1883 N N . TYR B 1 30 ? 15.461 14.461 -6.605 1 97.12 30 TYR B N 1
ATOM 1884 C CA . TYR B 1 30 ? 14.883 15.719 -7.074 1 97.12 30 TYR B CA 1
ATOM 1885 C C . TYR B 1 30 ? 15.281 16.875 -6.16 1 97.12 30 TYR B C 1
ATOM 1887 O O . TYR B 1 30 ? 15.312 16.719 -4.938 1 97.12 30 TYR B O 1
ATOM 1895 N N . GLN B 1 31 ? 15.648 17.922 -6.727 1 96.94 31 GLN B N 1
ATOM 1896 C CA . GLN B 1 31 ? 15.602 19.234 -6.086 1 96.94 31 GLN B CA 1
ATOM 1897 C C . GLN B 1 31 ? 14.43 20.047 -6.598 1 96.94 31 GLN B C 1
ATOM 1899 O O . GLN B 1 31 ? 14.289 20.266 -7.805 1 96.94 31 GLN B O 1
ATOM 1904 N N . LEU B 1 32 ? 13.562 20.453 -5.66 1 96.38 32 LEU B N 1
ATOM 1905 C CA . LEU B 1 32 ? 12.344 21.078 -6.168 1 96.38 32 LEU B CA 1
ATOM 1906 C C . LEU B 1 32 ? 11.844 22.156 -5.207 1 96.38 32 LEU B C 1
ATOM 1908 O O . LEU B 1 32 ? 12.25 22.188 -4.043 1 96.38 32 LEU B O 1
ATOM 1912 N N . ASN B 1 33 ? 11.062 23.094 -5.82 1 95.56 33 ASN B N 1
ATOM 1913 C CA . ASN B 1 33 ? 10.219 24.031 -5.082 1 95.56 33 ASN B CA 1
ATOM 1914 C C . ASN B 1 33 ? 8.75 23.656 -5.18 1 95.56 33 ASN B C 1
ATOM 1916 O O . ASN B 1 33 ? 8.289 23.188 -6.227 1 95.56 33 ASN B O 1
ATOM 1920 N N . HIS B 1 34 ? 8.086 23.797 -4.105 1 93.44 34 HIS B N 1
ATOM 1921 C CA . HIS B 1 34 ? 6.648 23.594 -4.258 1 93.44 34 HIS B CA 1
ATOM 1922 C C . HIS B 1 34 ? 5.863 24.484 -3.295 1 93.44 34 HIS B C 1
ATOM 1924 O O . HIS B 1 34 ? 6.387 24.891 -2.26 1 93.44 34 HIS B O 1
ATOM 1930 N N . ALA B 1 35 ? 4.676 24.75 -3.633 1 91.88 35 ALA B N 1
ATOM 1931 C CA . ALA B 1 35 ? 3.781 25.562 -2.814 1 91.88 35 ALA B CA 1
ATOM 1932 C C . ALA B 1 35 ? 3.488 24.875 -1.479 1 91.88 35 ALA B C 1
ATOM 1934 O O . ALA B 1 35 ? 3.463 23.641 -1.395 1 91.88 35 ALA B O 1
ATOM 1935 N N . ILE B 1 36 ? 3.359 25.641 -0.467 1 91.81 36 ILE B N 1
ATOM 1936 C CA . ILE B 1 36 ? 2.93 25.156 0.839 1 91.81 36 ILE B CA 1
ATOM 1937 C C . ILE B 1 36 ? 1.645 25.859 1.258 1 91.81 36 ILE B C 1
ATOM 1939 O O . ILE B 1 36 ? 1.278 26.891 0.68 1 91.81 36 ILE B O 1
ATOM 1943 N N . PHE B 1 37 ? 0.969 25.391 2.193 1 92.38 37 PHE B N 1
ATOM 1944 C CA . PHE B 1 37 ? -0.414 25.75 2.477 1 92.38 37 PHE B CA 1
ATOM 1945 C C . PHE B 1 37 ? -0.498 27.156 3.057 1 92.38 37 PHE B C 1
ATOM 1947 O O . PHE B 1 37 ? -1.554 27.797 3.01 1 92.38 37 PHE B O 1
ATOM 1954 N N . ASN B 1 38 ? 0.567 27.688 3.535 1 87.81 38 ASN B N 1
ATOM 1955 C CA . ASN B 1 38 ? 0.527 29.031 4.086 1 87.81 38 ASN B CA 1
ATOM 1956 C C . ASN B 1 38 ? 0.661 30.094 2.994 1 87.81 38 ASN B C 1
ATOM 1958 O O . ASN B 1 38 ? 0.795 31.281 3.287 1 87.81 38 ASN B O 1
ATOM 1962 N N . GLY B 1 39 ? 0.684 29.609 1.767 1 88.75 39 GLY B N 1
ATOM 1963 C CA . GLY B 1 39 ? 0.682 30.531 0.638 1 88.75 39 GLY B CA 1
ATOM 1964 C C . GLY B 1 39 ? 2.072 30.828 0.109 1 88.75 39 GLY B C 1
ATOM 1965 O O . GLY B 1 39 ? 2.225 31.547 -0.875 1 88.75 39 GLY B O 1
ATOM 1966 N N . THR B 1 40 ? 2.988 30.281 0.754 1 90.88 40 THR B N 1
ATOM 1967 C CA . THR B 1 40 ? 4.355 30.5 0.297 1 90.88 40 THR B CA 1
ATOM 1968 C C . THR B 1 40 ? 4.887 29.281 -0.434 1 90.88 40 THR B C 1
ATOM 1970 O O . THR B 1 40 ? 4.113 28.438 -0.883 1 90.88 40 THR B O 1
ATOM 1973 N N . THR B 1 41 ? 6.207 29.422 -0.704 1 91.81 41 THR B N 1
ATOM 1974 C CA . THR B 1 41 ? 6.859 28.328 -1.419 1 91.81 41 THR B CA 1
ATOM 1975 C C . THR B 1 41 ? 7.996 27.734 -0.59 1 91.81 41 THR B C 1
ATOM 1977 O O . THR B 1 41 ? 8.773 28.484 0.023 1 91.81 41 THR B O 1
ATOM 1980 N N . LEU B 1 42 ? 7.93 26.484 -0.396 1 91.44 42 LEU B N 1
ATOM 1981 C CA . LEU B 1 42 ? 9.094 25.781 0.154 1 91.44 42 LEU B CA 1
ATOM 1982 C C . LEU B 1 42 ? 10.156 25.578 -0.914 1 91.44 42 LEU B C 1
ATOM 1984 O O . LEU B 1 42 ? 9.891 25 -1.966 1 91.44 42 LEU B O 1
ATOM 1988 N N . LYS B 1 43 ? 11.375 26.047 -0.553 1 92 43 LYS B N 1
ATOM 1989 C CA . LYS B 1 43 ? 12.406 26.109 -1.585 1 92 43 LYS B CA 1
ATOM 1990 C C . LYS B 1 43 ? 13.469 25.031 -1.354 1 92 43 LYS B C 1
ATOM 1992 O O . LYS B 1 43 ? 13.742 24.656 -0.211 1 92 43 LYS B O 1
ATOM 1997 N N . SER B 1 44 ? 13.992 24.531 -2.51 1 92.81 44 SER B N 1
ATOM 1998 C CA . SER B 1 44 ? 15.18 23.688 -2.584 1 92.81 44 SER B CA 1
ATOM 1999 C C . SER B 1 44 ? 15.047 22.453 -1.688 1 92.81 44 SER B C 1
ATOM 2001 O O . SER B 1 44 ? 15.945 22.172 -0.893 1 92.81 44 SER B O 1
ATOM 2003 N N . VAL B 1 45 ? 13.93 21.859 -1.832 1 93.94 45 VAL B N 1
ATOM 2004 C CA . VAL B 1 45 ? 13.727 20.625 -1.095 1 93.94 45 VAL B CA 1
ATOM 2005 C C . VAL B 1 45 ? 14.336 19.453 -1.865 1 93.94 45 VAL B C 1
ATOM 2007 O O . VAL B 1 45 ? 14.242 19.391 -3.094 1 93.94 45 VAL B O 1
ATOM 2010 N N . GLU B 1 46 ? 15.023 18.609 -1.14 1 95.81 46 GLU B N 1
ATOM 2011 C CA . GLU B 1 46 ? 15.586 17.406 -1.743 1 95.81 46 GLU B CA 1
ATOM 2012 C C . GLU B 1 46 ? 14.734 16.188 -1.416 1 95.81 46 GLU B C 1
ATOM 2014 O O . GLU B 1 46 ? 14.406 15.945 -0.253 1 95.81 46 GLU B O 1
ATOM 2019 N N . ARG B 1 47 ? 14.367 15.477 -2.492 1 97.19 47 ARG B N 1
ATOM 2020 C CA . ARG B 1 47 ? 13.594 14.242 -2.326 1 97.19 47 ARG B CA 1
ATOM 2021 C C . ARG B 1 47 ? 14.164 13.125 -3.188 1 97.19 47 ARG B C 1
ATOM 2023 O O . ARG B 1 47 ? 14.516 13.344 -4.348 1 97.19 47 ARG B O 1
ATOM 2030 N N . GLU B 1 48 ? 14.32 11.945 -2.582 1 97.75 48 GLU B N 1
ATOM 2031 C CA . GLU B 1 48 ? 14.625 10.742 -3.35 1 97.75 48 GLU B CA 1
ATOM 2032 C C . GLU B 1 48 ? 13.359 9.938 -3.643 1 97.75 48 GLU B C 1
ATOM 2034 O O . GLU B 1 48 ? 12.469 9.844 -2.793 1 97.75 48 GLU B O 1
ATOM 2039 N N . VAL B 1 49 ? 13.289 9.398 -4.863 1 98.31 49 VAL B N 1
ATOM 2040 C CA . VAL B 1 49 ? 12.164 8.57 -5.281 1 98.31 49 VAL B CA 1
ATOM 2041 C C . VAL B 1 49 ? 12.664 7.301 -5.957 1 98.31 49 VAL B C 1
ATOM 2043 O O . VAL B 1 49 ? 13.531 7.359 -6.84 1 98.31 49 VAL B O 1
ATOM 2046 N N . MET B 1 50 ? 12.227 6.168 -5.383 1 98.31 50 MET B N 1
ATOM 2047 C CA . MET B 1 50 ? 12.391 4.941 -6.156 1 98.31 50 MET B CA 1
ATOM 2048 C C . MET B 1 50 ? 11.445 4.918 -7.355 1 98.31 50 MET B C 1
ATOM 2050 O O . MET B 1 50 ? 10.227 4.922 -7.188 1 98.31 50 MET B O 1
ATOM 2054 N N . VAL B 1 51 ? 12.023 4.879 -8.508 1 96.69 51 VAL B N 1
ATOM 2055 C CA . VAL B 1 51 ? 11.211 4.922 -9.719 1 96.69 51 VAL B CA 1
ATOM 2056 C C . VAL B 1 51 ? 10.758 3.508 -10.086 1 96.69 51 VAL B C 1
ATOM 2058 O O . VAL B 1 51 ? 11.578 2.594 -10.188 1 96.69 51 VAL B O 1
ATOM 2061 N N . ARG B 1 52 ? 9.523 3.357 -10.25 1 95 52 ARG B N 1
ATOM 2062 C CA . ARG B 1 52 ? 8.93 2.072 -10.609 1 95 52 ARG B CA 1
ATOM 2063 C C . ARG B 1 52 ? 7.914 2.23 -11.734 1 95 52 ARG B C 1
ATOM 2065 O O . ARG B 1 52 ? 7.223 3.248 -11.812 1 95 52 ARG B O 1
ATOM 2072 N N . ARG B 1 53 ? 7.879 1.203 -12.586 1 92.94 53 ARG B N 1
ATOM 2073 C CA . ARG B 1 53 ? 6.781 1.15 -13.547 1 92.94 53 ARG B CA 1
ATOM 2074 C C . ARG B 1 53 ? 5.445 0.958 -12.836 1 92.94 53 ARG B C 1
ATOM 2076 O O . ARG B 1 53 ? 5.391 0.368 -11.758 1 92.94 53 ARG B O 1
ATOM 2083 N N . ASN B 1 54 ? 4.465 1.481 -13.5 1 96 54 ASN B N 1
ATOM 2084 C CA . ASN B 1 54 ? 3.121 1.221 -13 1 96 54 ASN B CA 1
ATOM 2085 C C . ASN B 1 54 ? 2.768 -0.262 -13.086 1 96 54 ASN B C 1
ATOM 2087 O O . ASN B 1 54 ? 3.371 -1.003 -13.859 1 96 54 ASN B O 1
ATOM 2091 N N . ALA B 1 55 ? 1.848 -0.646 -12.234 1 98.12 55 ALA B N 1
ATOM 2092 C CA . ALA B 1 55 ? 1.429 -2.045 -12.195 1 98.12 55 ALA B CA 1
ATOM 2093 C C . ALA B 1 55 ? -0.089 -2.166 -12.289 1 98.12 55 ALA B C 1
ATOM 2095 O O . ALA B 1 55 ? -0.814 -1.225 -11.961 1 98.12 55 ALA B O 1
ATOM 2096 N N . VAL B 1 56 ? -0.482 -3.254 -12.805 1 98.62 56 VAL B N 1
ATOM 2097 C CA . VAL B 1 56 ? -1.876 -3.678 -12.719 1 98.62 56 VAL B CA 1
ATOM 2098 C C . VAL B 1 56 ? -2.018 -4.789 -11.68 1 98.62 56 VAL B C 1
ATOM 2100 O O . VAL B 1 56 ? -1.146 -5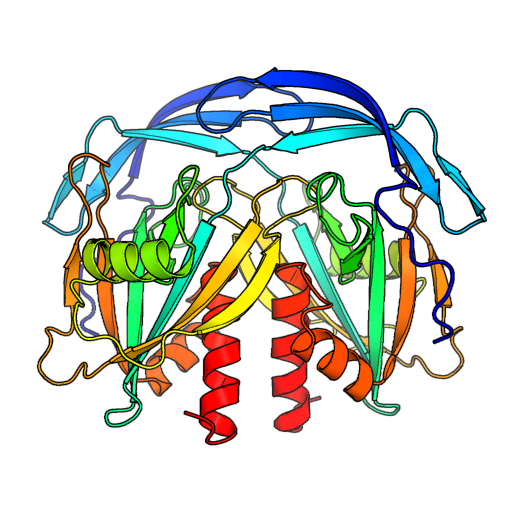.652 -11.562 1 98.62 56 VAL B O 1
ATOM 2103 N N . ALA B 1 57 ? -3.066 -4.762 -10.914 1 98.88 57 ALA B N 1
ATOM 2104 C CA . ALA B 1 57 ? -3.471 -5.855 -10.039 1 98.88 57 ALA B CA 1
ATOM 2105 C C . ALA B 1 57 ? -4.914 -6.27 -10.305 1 98.88 57 ALA B C 1
ATOM 2107 O O . ALA B 1 57 ? -5.711 -5.477 -10.812 1 98.88 57 ALA B O 1
ATOM 2108 N N . ALA B 1 58 ? -5.25 -7.523 -9.969 1 98.88 58 ALA B N 1
ATOM 2109 C CA . ALA B 1 58 ? -6.605 -7.992 -10.242 1 98.88 58 ALA B CA 1
ATOM 2110 C C . ALA B 1 58 ? -7.055 -9.008 -9.188 1 98.88 58 ALA B C 1
ATOM 2112 O O . ALA B 1 58 ? -6.328 -9.953 -8.875 1 98.88 58 ALA B O 1
ATOM 2113 N N . ILE B 1 59 ? -8.188 -8.797 -8.641 1 98.88 59 ILE B N 1
ATOM 2114 C CA . ILE B 1 59 ? -8.836 -9.805 -7.809 1 98.88 59 ILE B CA 1
ATOM 2115 C C . ILE B 1 59 ? -9.906 -10.531 -8.617 1 98.88 59 ILE B C 1
ATOM 2117 O O . ILE B 1 59 ? -10.664 -9.898 -9.359 1 98.88 59 ILE B O 1
ATOM 2121 N N . VAL B 1 60 ? -9.914 -11.82 -8.578 1 98.88 60 VAL B N 1
ATOM 2122 C CA . VAL B 1 60 ? -10.867 -12.641 -9.312 1 98.88 60 VAL B CA 1
ATOM 2123 C C . VAL B 1 60 ? -11.797 -13.359 -8.328 1 98.88 60 VAL B C 1
ATOM 2125 O O . VAL B 1 60 ? -11.336 -13.984 -7.375 1 98.88 60 VAL B O 1
ATOM 2128 N N . TYR B 1 61 ? -13.086 -13.234 -8.562 1 98.62 61 TYR B N 1
ATOM 2129 C CA . TYR B 1 61 ? -14.109 -13.742 -7.656 1 98.62 61 TYR B CA 1
ATOM 2130 C C . TYR B 1 61 ? -15.18 -14.508 -8.422 1 98.62 61 TYR B C 1
ATOM 2132 O O . TYR B 1 61 ? -15.586 -14.102 -9.516 1 98.62 61 TYR B O 1
ATOM 2140 N N . ASP B 1 62 ? -15.617 -15.664 -7.949 1 98.5 62 ASP B N 1
ATOM 2141 C CA . ASP B 1 62 ? -16.766 -16.422 -8.438 1 98.5 62 ASP B CA 1
ATOM 2142 C C . ASP B 1 62 ? -18.016 -16.125 -7.602 1 98.5 62 ASP B C 1
ATOM 2144 O O . ASP B 1 62 ? -18.156 -16.625 -6.488 1 98.5 62 ASP B O 1
ATOM 2148 N N . PRO B 1 63 ? -18.906 -15.344 -8.117 1 97.19 63 PRO B N 1
ATOM 2149 C CA . PRO B 1 63 ? -20.062 -14.953 -7.293 1 97.19 63 PRO B CA 1
ATOM 2150 C C . PRO B 1 63 ? -21.047 -16.094 -7.062 1 97.19 63 PRO B C 1
ATOM 2152 O O . PRO B 1 63 ? -21.844 -16.047 -6.133 1 97.19 63 PRO B O 1
ATOM 2155 N N . HIS B 1 64 ? -21.047 -17.125 -7.898 1 97.12 64 HIS B N 1
ATOM 2156 C CA . HIS B 1 64 ? -21.984 -18.25 -7.746 1 97.12 64 HIS B CA 1
ATOM 2157 C C . HIS B 1 64 ? -21.516 -19.188 -6.645 1 97.12 64 HIS B C 1
ATOM 2159 O O . HIS B 1 64 ? -22.312 -19.578 -5.781 1 97.12 64 HIS B O 1
ATOM 2165 N N . GLU B 1 65 ? -20.25 -19.562 -6.648 1 97.94 65 GLU B N 1
ATOM 2166 C CA . GLU B 1 65 ? -19.703 -20.516 -5.684 1 97.94 65 GLU B CA 1
ATOM 2167 C C . GLU B 1 65 ? -19.094 -19.797 -4.488 1 97.94 65 GLU B C 1
ATOM 2169 O O . GLU B 1 65 ? -18.703 -20.438 -3.508 1 97.94 65 GLU B O 1
ATOM 2174 N N . LYS B 1 66 ? -18.969 -18.469 -4.535 1 97.88 66 LYS B N 1
ATOM 2175 C CA . LYS B 1 66 ? -18.359 -17.641 -3.502 1 97.88 66 LYS B CA 1
ATOM 2176 C C . LYS B 1 66 ? -16.906 -18.047 -3.244 1 97.88 66 LYS B C 1
ATOM 2178 O O . LYS B 1 66 ? -16.516 -18.266 -2.098 1 97.88 66 LYS B O 1
ATOM 2183 N N . LEU B 1 67 ? -16.172 -18.125 -4.316 1 98.5 67 LEU B N 1
ATOM 2184 C CA . LEU B 1 67 ? -14.758 -18.469 -4.273 1 98.5 67 LEU B CA 1
ATOM 2185 C C . LEU B 1 67 ? -13.891 -17.297 -4.727 1 98.5 67 LEU B C 1
ATOM 2187 O O . LEU B 1 67 ? -14.297 -16.516 -5.594 1 98.5 67 LEU B O 1
ATOM 2191 N N . VAL B 1 68 ? -12.711 -17.156 -4.168 1 98.5 68 VAL B N 1
ATOM 2192 C CA . VAL B 1 68 ? -11.773 -16.094 -4.488 1 98.5 68 VAL B CA 1
ATOM 2193 C C . VAL B 1 68 ? -10.414 -16.688 -4.832 1 98.5 68 VAL B C 1
ATOM 2195 O O . VAL B 1 68 ? -10.008 -17.703 -4.262 1 98.5 68 VAL B O 1
ATOM 2198 N N . VAL B 1 69 ? -9.711 -16.078 -5.742 1 98.75 69 VAL B N 1
ATOM 2199 C CA . VAL B 1 69 ? -8.359 -16.484 -6.113 1 98.75 69 VAL B CA 1
ATOM 2200 C C . VAL B 1 69 ? -7.336 -15.68 -5.309 1 98.75 69 VAL B C 1
ATOM 2202 O O . VAL B 1 69 ? -7.367 -14.445 -5.312 1 98.75 69 VAL B O 1
ATOM 2205 N N . LEU B 1 70 ? -6.48 -16.328 -4.582 1 98.75 70 LEU B N 1
ATOM 2206 C CA . LEU B 1 70 ? -5.305 -15.742 -3.947 1 98.75 70 LEU B CA 1
ATOM 2207 C C . LEU B 1 70 ? -4.027 -16.375 -4.48 1 98.75 70 LEU B C 1
ATOM 2209 O O . LEU B 1 70 ? -4.047 -17.516 -4.953 1 98.75 70 LEU B O 1
ATOM 2213 N N . LEU B 1 71 ? -3.047 -15.641 -4.426 1 98.44 71 LEU B N 1
ATOM 2214 C CA . LEU B 1 71 ? -1.722 -16.141 -4.789 1 98.44 71 LEU B CA 1
ATOM 2215 C C . LEU B 1 71 ? -0.8 -16.156 -3.572 1 98.44 71 LEU B C 1
ATOM 2217 O O . LEU B 1 71 ? -1.064 -15.492 -2.574 1 98.44 71 LEU B O 1
ATOM 2221 N N . GLU B 1 72 ? 0.21 -16.969 -3.66 1 97.69 72 GLU B N 1
ATOM 2222 C CA . GLU B 1 72 ? 1.288 -17.047 -2.68 1 97.69 72 GLU B CA 1
ATOM 2223 C C . GLU B 1 72 ? 2.652 -17.094 -3.361 1 97.69 72 GLU B C 1
ATOM 2225 O O . GLU B 1 72 ? 2.881 -17.906 -4.258 1 97.69 72 GLU B O 1
ATOM 2230 N N . GLN B 1 73 ? 3.5 -16.266 -3.033 1 96.44 73 GLN B N 1
ATOM 2231 C CA . GLN B 1 73 ? 4.828 -16.281 -3.637 1 96.44 73 GLN B CA 1
ATOM 2232 C C . GLN B 1 73 ? 5.855 -15.617 -2.719 1 96.44 73 GLN B C 1
ATOM 2234 O O . GLN B 1 73 ? 5.488 -14.883 -1.801 1 96.44 73 GLN B O 1
ATOM 2239 N N . PHE B 1 74 ? 7.164 -15.93 -2.977 1 96.19 74 PHE B N 1
ATOM 2240 C CA . PHE B 1 74 ? 8.289 -15.344 -2.252 1 96.19 74 PHE B CA 1
ATOM 2241 C C . PHE B 1 74 ? 8.453 -13.875 -2.602 1 96.19 74 PHE B C 1
ATOM 2243 O O . PHE B 1 74 ? 8.445 -13.5 -3.779 1 96.19 74 PHE B O 1
ATOM 2250 N N . ARG B 1 75 ? 8.609 -13.023 -1.599 1 97.38 75 ARG B N 1
ATOM 2251 C CA . ARG B 1 75 ? 8.891 -11.609 -1.805 1 97.38 75 ARG B CA 1
ATOM 2252 C C . ARG B 1 75 ? 10.141 -11.18 -1.05 1 97.38 75 ARG B C 1
ATOM 2254 O O . ARG B 1 75 ? 10.188 -11.242 0.181 1 97.38 75 ARG B O 1
ATOM 2261 N N . ALA B 1 76 ? 11.031 -10.641 -1.744 1 96.75 76 ALA B N 1
ATOM 2262 C CA . ALA B 1 76 ? 12.328 -10.281 -1.189 1 96.75 76 ALA B CA 1
ATOM 2263 C C . ALA B 1 76 ? 12.203 -9.141 -0.187 1 96.75 76 ALA B C 1
ATOM 2265 O O . ALA B 1 76 ? 13.008 -9.031 0.745 1 96.75 76 ALA B O 1
ATOM 2266 N N . GLY B 1 77 ? 11.242 -8.281 -0.386 1 97.69 77 GLY B N 1
ATOM 2267 C CA . GLY B 1 77 ? 11.023 -7.203 0.565 1 97.69 77 GLY B CA 1
ATOM 2268 C C . GLY B 1 77 ? 10.664 -7.699 1.953 1 97.69 77 GLY B C 1
ATOM 2269 O O . GLY B 1 77 ? 10.789 -6.965 2.934 1 97.69 77 GLY B O 1
ATOM 2270 N N . ALA B 1 78 ? 10.188 -8.898 2.035 1 97.44 78 ALA B N 1
ATOM 2271 C CA . ALA B 1 78 ? 9.789 -9.5 3.303 1 97.44 78 ALA B CA 1
ATOM 2272 C C . ALA B 1 78 ? 10.805 -10.547 3.756 1 97.44 78 ALA B C 1
ATOM 2274 O O . ALA B 1 78 ? 10.477 -11.438 4.543 1 97.44 78 ALA B O 1
ATOM 2275 N N . ILE B 1 79 ? 11.992 -10.461 3.277 1 95.44 79 ILE B N 1
ATOM 2276 C CA . ILE B 1 79 ? 13 -11.5 3.459 1 95.44 79 ILE B CA 1
ATOM 2277 C C . ILE B 1 79 ? 13.297 -11.68 4.945 1 95.44 79 ILE B C 1
ATOM 2279 O O . ILE B 1 79 ? 13.641 -12.773 5.391 1 95.44 79 ILE B O 1
ATOM 2283 N N . ASN B 1 80 ? 13.125 -10.656 5.77 1 92.38 80 ASN B N 1
ATOM 2284 C CA . ASN B 1 80 ? 13.422 -10.719 7.195 1 92.38 80 ASN B CA 1
ATOM 2285 C C . ASN B 1 80 ? 12.141 -10.836 8.023 1 92.38 80 ASN B C 1
ATOM 2287 O O . ASN B 1 80 ? 12.164 -10.609 9.234 1 92.38 80 ASN B O 1
ATOM 2291 N N . ASP B 1 81 ? 11.039 -11.07 7.344 1 94.56 81 ASP B N 1
ATOM 2292 C CA . ASP B 1 81 ? 9.773 -11.211 8.055 1 94.56 81 ASP B CA 1
ATOM 2293 C C . ASP B 1 81 ? 9.859 -12.32 9.109 1 94.56 81 ASP B C 1
ATOM 2295 O O . ASP B 1 81 ? 10.438 -13.375 8.859 1 94.56 81 ASP B O 1
ATOM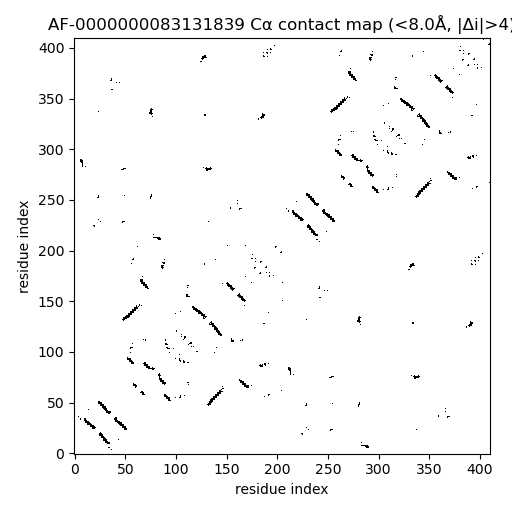 2299 N N . ALA B 1 82 ? 9.227 -12.094 10.25 1 89.88 82 ALA B N 1
ATOM 2300 C CA . ALA B 1 82 ? 9.336 -13.031 11.367 1 89.88 82 ALA B CA 1
ATOM 2301 C C . ALA B 1 82 ? 8.547 -14.305 11.086 1 89.88 82 ALA B C 1
ATOM 2303 O O . ALA B 1 82 ? 8.844 -15.359 11.648 1 89.88 82 ALA B O 1
ATOM 2304 N N . GLN B 1 83 ? 7.551 -14.227 10.266 1 91.06 83 GLN B N 1
ATOM 2305 C CA . GLN B 1 83 ? 6.711 -15.383 9.977 1 91.06 83 GLN B CA 1
ATOM 2306 C C . GLN B 1 83 ? 7.145 -16.062 8.688 1 91.06 83 GLN B C 1
ATOM 2308 O O . GLN B 1 83 ? 7.621 -17.203 8.703 1 91.06 83 GLN B O 1
ATOM 2313 N N . THR B 1 84 ? 7.066 -15.383 7.578 1 95.12 84 THR B N 1
ATOM 2314 C CA . THR B 1 84 ? 7.434 -15.969 6.293 1 95.12 84 THR B CA 1
ATOM 2315 C C . THR B 1 84 ? 7.566 -14.883 5.227 1 95.12 84 THR B C 1
ATOM 2317 O O . THR B 1 84 ? 6.785 -13.93 5.199 1 95.12 84 THR B O 1
ATOM 2320 N N . PRO B 1 85 ? 8.531 -15.055 4.359 1 96.5 85 PRO B N 1
ATOM 2321 C CA . PRO B 1 85 ? 8.602 -14.156 3.207 1 96.5 85 PRO B CA 1
ATOM 2322 C C . PRO B 1 85 ? 7.734 -14.609 2.041 1 96.5 85 PRO B C 1
ATOM 2324 O O . PRO B 1 85 ? 7.715 -13.969 0.989 1 96.5 85 PRO B O 1
ATOM 2327 N N . TRP B 1 86 ? 7.082 -15.75 2.131 1 97.19 86 TRP B N 1
ATOM 2328 C CA . TRP B 1 86 ? 6.016 -16.109 1.205 1 97.19 86 TRP B CA 1
ATOM 2329 C C . TRP B 1 86 ? 4.695 -15.469 1.617 1 97.19 86 TRP B C 1
ATOM 2331 O O . TRP B 1 86 ? 4.094 -15.859 2.621 1 97.19 86 TRP B O 1
ATOM 2341 N N . LEU B 1 87 ? 4.27 -14.523 0.778 1 97.81 87 LEU B N 1
ATOM 2342 C CA . LEU B 1 87 ? 3.121 -13.711 1.161 1 97.81 87 LEU B CA 1
ATOM 2343 C C . LEU B 1 87 ? 1.893 -14.078 0.335 1 97.81 87 LEU B C 1
ATOM 2345 O O . LEU B 1 87 ? 2.016 -14.445 -0.836 1 97.81 87 LEU B O 1
ATOM 2349 N N . LEU B 1 88 ? 0.708 -13.961 0.98 1 98.19 88 LEU B N 1
ATOM 2350 C CA . LEU B 1 88 ? -0.555 -14.008 0.25 1 98.19 88 LEU B CA 1
ATOM 2351 C C . LEU B 1 88 ? -0.796 -12.711 -0.505 1 98.19 88 LEU B C 1
ATOM 2353 O O . LEU B 1 88 ? -0.646 -11.625 0.059 1 98.19 88 LEU B O 1
ATOM 2357 N N . GLU B 1 89 ? -1.108 -12.844 -1.753 1 98.62 89 GLU B N 1
ATOM 2358 C CA . GLU B 1 89 ? -1.271 -11.711 -2.664 1 98.62 89 GLU B CA 1
ATOM 2359 C C . GLU B 1 89 ? -2.418 -11.953 -3.641 1 98.62 89 GLU B C 1
ATOM 2361 O O . GLU B 1 89 ? -3.184 -12.906 -3.486 1 98.62 89 GLU B O 1
ATOM 2366 N N . ILE B 1 90 ? -2.613 -10.969 -4.516 1 98.81 90 ILE B N 1
ATOM 2367 C CA . ILE B 1 90 ? -3.484 -11.148 -5.672 1 98.81 90 ILE B CA 1
ATOM 2368 C C . ILE B 1 90 ? -2.67 -11.031 -6.957 1 98.81 90 ILE B C 1
ATOM 2370 O O . ILE B 1 90 ? -1.472 -10.734 -6.918 1 98.81 90 ILE B O 1
ATOM 2374 N N . ILE B 1 91 ? -3.338 -11.32 -8.055 1 98.75 91 ILE B N 1
ATOM 2375 C CA . ILE B 1 91 ? -2.668 -11.266 -9.352 1 98.75 91 ILE B CA 1
ATOM 2376 C C . ILE B 1 91 ? -2.176 -9.852 -9.617 1 98.75 91 ILE B C 1
ATOM 2378 O O . ILE B 1 91 ? -2.891 -8.875 -9.359 1 98.75 91 ILE B O 1
ATOM 2382 N N . ALA B 1 92 ? -0.985 -9.758 -10.109 1 98.31 92 ALA B N 1
ATOM 2383 C CA . ALA B 1 92 ? -0.456 -8.43 -10.438 1 98.31 92 ALA B CA 1
ATOM 2384 C C . ALA B 1 92 ? 0.702 -8.539 -11.43 1 98.31 92 ALA B C 1
ATOM 2386 O O . ALA B 1 92 ? 1.341 -9.586 -11.539 1 98.31 92 ALA B O 1
ATOM 2387 N N . GLY B 1 93 ? 0.986 -7.43 -12.094 1 97 93 GLY B N 1
ATOM 2388 C CA . GLY B 1 93 ? 2.105 -7.363 -13.023 1 97 93 GLY B CA 1
ATOM 2389 C C . GLY B 1 93 ? 2.422 -5.949 -13.477 1 97 93 GLY B C 1
ATOM 2390 O O . GLY B 1 93 ? 1.549 -5.078 -13.461 1 97 93 GLY B O 1
ATOM 2391 N N . LEU B 1 94 ? 3.617 -5.793 -13.906 1 95.94 94 LEU B N 1
ATOM 2392 C CA . LEU B 1 94 ? 4.07 -4.48 -14.359 1 95.94 94 LEU B CA 1
ATOM 2393 C C . LEU B 1 94 ? 3.535 -4.172 -15.75 1 95.94 94 LEU B C 1
ATOM 2395 O O . LEU B 1 94 ? 3.395 -5.07 -16.578 1 95.94 94 LEU B O 1
ATOM 2399 N N . ILE B 1 95 ? 3.248 -2.926 -15.945 1 96.56 95 ILE B N 1
ATOM 2400 C CA . ILE B 1 95 ? 2.783 -2.447 -17.234 1 96.56 95 ILE B CA 1
ATOM 2401 C C . ILE B 1 95 ? 3.982 -2.102 -18.125 1 96.56 95 ILE B C 1
ATOM 2403 O O . ILE B 1 95 ? 4.875 -1.359 -17.703 1 96.56 95 ILE B O 1
ATOM 2407 N N . GLU B 1 96 ? 3.996 -2.654 -19.281 1 92.94 96 GLU B N 1
ATOM 2408 C CA . GLU B 1 96 ? 5.008 -2.264 -20.266 1 92.94 96 GLU B CA 1
ATOM 2409 C C . GLU B 1 96 ? 4.543 -1.067 -21.094 1 92.94 96 GLU B C 1
ATOM 2411 O O . GLU B 1 96 ? 3.352 -0.754 -21.125 1 92.94 96 GLU B O 1
ATOM 2416 N N . ALA B 1 97 ? 5.48 -0.417 -21.719 1 91.19 97 ALA B N 1
ATOM 2417 C CA . ALA B 1 97 ? 5.16 0.766 -22.516 1 91.19 97 ALA B CA 1
ATOM 2418 C C . ALA B 1 97 ? 4.141 0.437 -23.594 1 91.19 97 ALA B C 1
ATOM 2420 O O . ALA B 1 97 ? 4.297 -0.547 -24.328 1 91.19 97 ALA B O 1
ATOM 2421 N N . GLY B 1 98 ? 3.074 1.19 -23.641 1 92.06 98 GLY B N 1
ATOM 2422 C CA . GLY B 1 98 ? 2.104 1.075 -24.719 1 92.06 98 GLY B CA 1
ATOM 2423 C C . GLY B 1 98 ? 1.013 0.06 -24.438 1 92.06 98 GLY B C 1
ATOM 2424 O O . GLY B 1 98 ? 0.084 -0.102 -25.219 1 92.06 98 GLY B O 1
ATOM 2425 N N . GLU B 1 99 ? 1.125 -0.606 -23.312 1 94.81 99 GLU B N 1
ATOM 2426 C CA . GLU B 1 99 ? 0.129 -1.63 -23.016 1 94.81 99 GLU B CA 1
ATOM 2427 C C . GLU B 1 99 ? -1.126 -1.016 -22.406 1 94.81 99 GLU B C 1
ATOM 2429 O O . GLU B 1 99 ? -1.043 -0.047 -21.641 1 94.81 99 GLU B O 1
ATOM 2434 N N . ASN B 1 100 ? -2.184 -1.656 -22.797 1 96.56 100 ASN B N 1
ATOM 2435 C CA . ASN B 1 100 ? -3.465 -1.362 -22.172 1 96.56 100 ASN B CA 1
ATOM 2436 C C . ASN B 1 100 ? -3.615 -2.088 -20.828 1 96.56 100 ASN B C 1
ATOM 2438 O O . ASN B 1 100 ? -3.279 -3.27 -20.719 1 96.56 100 ASN B O 1
ATOM 2442 N N . ASN B 1 101 ? -4.105 -1.316 -19.844 1 97.88 101 ASN B N 1
ATOM 2443 C CA . ASN B 1 101 ? -4.191 -1.876 -18.5 1 97.88 101 ASN B CA 1
ATOM 2444 C C . ASN B 1 101 ? -5.059 -3.129 -18.453 1 97.88 101 ASN B C 1
ATOM 2446 O O . ASN B 1 101 ? -4.73 -4.102 -17.781 1 97.88 101 ASN B O 1
ATOM 2450 N N . GLU B 1 102 ? -6.168 -3.123 -19.172 1 98.06 102 GLU B N 1
ATOM 2451 C CA . GLU B 1 102 ? -7.055 -4.281 -19.188 1 98.06 102 GLU B CA 1
ATOM 2452 C C . GLU B 1 102 ? -6.367 -5.496 -19.797 1 98.06 102 GLU B C 1
ATOM 2454 O O . GLU B 1 102 ? -6.539 -6.621 -19.328 1 98.06 102 GLU B O 1
ATOM 2459 N N . ASP B 1 103 ? -5.652 -5.27 -20.844 1 97.56 103 ASP B N 1
ATOM 2460 C CA . ASP B 1 103 ? -4.91 -6.352 -21.484 1 97.56 103 ASP B CA 1
ATOM 2461 C C . ASP B 1 103 ? -3.854 -6.926 -20.547 1 97.56 103 ASP B C 1
ATOM 2463 O O . ASP B 1 103 ? -3.65 -8.141 -20.5 1 97.56 103 ASP B O 1
ATOM 2467 N N . VAL B 1 104 ? -3.193 -6.047 -19.812 1 98.06 104 VAL B N 1
ATOM 2468 C CA . VAL B 1 104 ? -2.199 -6.48 -18.844 1 98.06 104 VAL B CA 1
ATOM 2469 C C . VAL B 1 104 ? -2.867 -7.34 -17.766 1 98.06 104 VAL B C 1
ATOM 2471 O O . VAL B 1 104 ? -2.352 -8.398 -17.406 1 98.06 104 VAL B O 1
ATOM 2474 N N . ALA B 1 105 ? -4.062 -6.879 -17.297 1 98.38 105 ALA B N 1
ATOM 2475 C CA . ALA B 1 105 ? -4.801 -7.633 -16.297 1 98.38 105 ALA B CA 1
ATOM 2476 C C . ALA B 1 105 ? -5.121 -9.039 -16.781 1 98.38 105 ALA B C 1
ATOM 2478 O O . ALA B 1 105 ? -4.852 -10.023 -16.094 1 98.38 105 ALA B O 1
ATOM 2479 N N . ARG B 1 106 ? -5.598 -9.148 -18 1 98 106 ARG B N 1
ATOM 2480 C CA . ARG B 1 106 ? -5.965 -10.438 -18.578 1 98 106 ARG B CA 1
ATOM 2481 C C . ARG B 1 106 ? -4.738 -11.336 -18.734 1 98 106 ARG B C 1
ATOM 2483 O O . ARG B 1 106 ? -4.785 -12.523 -18.422 1 98 106 ARG B O 1
ATOM 2490 N N . ARG B 1 107 ? -3.711 -10.742 -19.266 1 96.75 107 ARG B N 1
ATOM 2491 C CA . ARG B 1 107 ? -2.473 -11.492 -19.453 1 96.75 107 ARG B CA 1
ATOM 2492 C C . ARG B 1 107 ? -1.955 -12.039 -18.125 1 96.75 107 ARG B C 1
ATOM 2494 O O . ARG B 1 107 ? -1.627 -13.219 -18.016 1 96.75 107 ARG B O 1
ATOM 2501 N N . GLU B 1 108 ? -1.852 -11.195 -17.078 1 97.94 108 GLU B N 1
ATOM 2502 C CA . GLU B 1 108 ? -1.326 -11.602 -15.773 1 97.94 108 GLU B CA 1
ATOM 2503 C C . GLU B 1 108 ? -2.23 -12.633 -15.109 1 97.94 108 GLU B C 1
ATOM 2505 O O . GLU B 1 108 ? -1.749 -13.531 -14.414 1 97.94 108 GLU B O 1
ATOM 2510 N N . ILE B 1 109 ? -3.588 -12.492 -15.289 1 98.44 109 ILE B N 1
ATOM 2511 C CA . ILE B 1 109 ? -4.531 -13.461 -14.742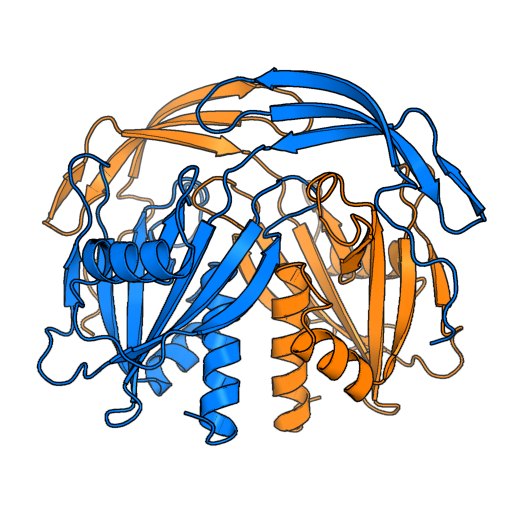 1 98.44 109 ILE B CA 1
ATOM 2512 C C . ILE B 1 109 ? -4.273 -14.836 -15.352 1 98.44 109 ILE B C 1
ATOM 2514 O O . ILE B 1 109 ? -4.297 -15.852 -14.648 1 98.44 109 ILE B O 1
ATOM 2518 N N . HIS B 1 110 ? -3.99 -14.852 -16.609 1 97.81 110 HIS B N 1
ATOM 2519 C CA . HIS B 1 110 ? -3.666 -16.109 -17.266 1 97.81 110 HIS B CA 1
ATOM 2520 C C . HIS B 1 110 ? -2.318 -16.641 -16.797 1 97.81 110 HIS B C 1
ATOM 2522 O O . HIS B 1 110 ? -2.211 -17.812 -16.438 1 97.81 110 HIS B O 1
ATOM 2528 N N . GLU B 1 111 ? -1.276 -15.875 -16.781 1 97.38 111 GLU B N 1
ATOM 2529 C CA . GLU B 1 111 ? 0.09 -16.297 -16.484 1 97.38 111 GLU B CA 1
ATOM 2530 C C . GLU B 1 111 ? 0.216 -16.734 -15.023 1 97.38 111 GLU B C 1
ATOM 2532 O O . GLU B 1 111 ? 0.879 -17.734 -14.727 1 97.38 111 GLU B O 1
ATOM 2537 N N . GLU B 1 112 ? -0.465 -15.977 -14.07 1 97.94 112 GLU B N 1
ATOM 2538 C CA . GLU B 1 112 ? -0.214 -16.188 -12.648 1 97.94 112 GLU B CA 1
ATOM 2539 C C . GLU B 1 112 ? -1.284 -17.078 -12.023 1 97.94 112 GLU B C 1
ATOM 2541 O O . GLU B 1 112 ? -1.09 -17.625 -10.938 1 97.94 112 GLU B O 1
ATOM 2546 N N . ALA B 1 113 ? -2.488 -17.266 -12.695 1 97.88 113 ALA B N 1
ATOM 2547 C CA . ALA B 1 113 ? -3.576 -18 -12.062 1 97.88 113 ALA B CA 1
ATOM 2548 C C . ALA B 1 113 ? -4.16 -19.047 -13.008 1 97.88 113 ALA B C 1
ATOM 2550 O O . ALA B 1 113 ? -5.039 -19.812 -12.625 1 97.88 113 ALA B O 1
ATOM 2551 N N . GLY B 1 114 ? -3.746 -19.094 -14.297 1 97.38 114 GLY B N 1
ATOM 2552 C CA . GLY B 1 114 ? -4.176 -20.094 -15.258 1 97.38 114 GLY B CA 1
ATOM 2553 C C . GLY B 1 114 ? -5.609 -19.906 -15.711 1 97.38 114 GLY B C 1
ATOM 2554 O O . GLY B 1 114 ? -6.242 -20.859 -16.188 1 97.38 114 GLY B O 1
ATOM 2555 N N . LEU B 1 115 ? -6.148 -18.703 -15.508 1 97.62 115 LEU B N 1
ATOM 2556 C CA . LEU B 1 115 ? -7.547 -18.453 -15.852 1 97.62 115 LEU B CA 1
ATOM 2557 C C . LEU B 1 115 ? -7.656 -17.734 -17.188 1 97.62 115 LEU B C 1
ATOM 2559 O O . LEU B 1 115 ? -6.883 -16.812 -17.469 1 97.62 115 LEU B O 1
ATOM 2563 N N . THR B 1 116 ? -8.594 -18.141 -18.047 1 94.19 116 THR B N 1
ATOM 2564 C CA . THR B 1 116 ? -8.758 -17.531 -19.359 1 94.19 116 THR B CA 1
ATOM 2565 C C . THR B 1 116 ? -10.18 -17 -19.531 1 94.19 116 THR B C 1
ATOM 2567 O O . THR B 1 116 ? -10.414 -16.109 -20.359 1 94.19 116 THR B O 1
ATOM 2570 N N . ASN B 1 117 ? -11.18 -17.516 -18.906 1 94.19 117 ASN B N 1
ATOM 2571 C CA . ASN B 1 117 ? -12.57 -17.141 -19.078 1 94.19 117 ASN B CA 1
ATOM 2572 C C . ASN B 1 117 ? -13.047 -16.188 -17.984 1 94.19 117 ASN B C 1
ATOM 2574 O O . ASN B 1 117 ? -13.953 -16.516 -17.219 1 94.19 117 ASN B O 1
ATOM 2578 N N . ILE B 1 118 ? -12.453 -15.047 -18 1 97 118 ILE B N 1
ATOM 2579 C CA . ILE B 1 118 ? -12.836 -14.055 -17 1 97 118 ILE B CA 1
ATOM 2580 C C . ILE B 1 118 ? -13.961 -13.18 -17.562 1 97 118 ILE B C 1
ATOM 2582 O O . ILE B 1 118 ? -14.031 -12.938 -18.766 1 97 118 ILE B O 1
ATOM 2586 N N . LYS B 1 119 ? -14.828 -12.703 -16.75 1 97.31 119 LYS B N 1
ATOM 2587 C CA . LYS B 1 119 ? -15.938 -11.82 -17.078 1 97.31 119 LYS B CA 1
ATOM 2588 C C . LYS B 1 119 ? -15.922 -10.57 -16.203 1 97.31 119 LYS B C 1
ATOM 2590 O O . LYS B 1 119 ? -15.242 -10.531 -15.172 1 97.31 119 LYS B O 1
ATOM 2595 N N . ASN B 1 120 ? -16.547 -9.43 -16.656 1 97.56 120 ASN B N 1
ATOM 2596 C CA . A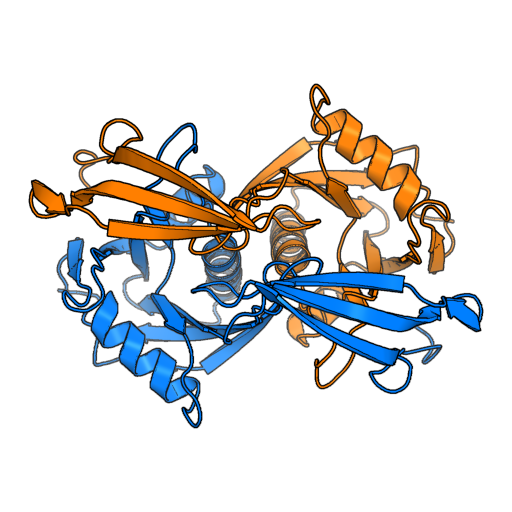SN B 1 120 ? -16.781 -8.211 -15.891 1 97.56 120 ASN B CA 1
ATOM 2597 C C . ASN B 1 120 ? -15.477 -7.598 -15.398 1 97.56 120 ASN B C 1
ATOM 2599 O O . ASN B 1 120 ? -15.375 -7.203 -14.234 1 97.56 120 ASN B O 1
ATOM 2603 N N . LEU B 1 121 ? -14.453 -7.703 -16.203 1 98.38 121 LEU B N 1
ATOM 2604 C CA . LEU B 1 121 ? -13.195 -7.055 -15.852 1 98.38 121 LEU B CA 1
ATOM 2605 C C . LEU B 1 121 ? -13.352 -5.535 -15.844 1 98.38 121 LEU B C 1
ATOM 2607 O O . LEU B 1 121 ? -13.742 -4.941 -16.859 1 98.38 121 LEU B O 1
ATOM 2611 N N . HIS B 1 122 ? -13.148 -4.902 -14.711 1 98.12 122 HIS B N 1
ATOM 2612 C CA . HIS B 1 122 ? -13.297 -3.455 -14.641 1 98.12 122 HIS B CA 1
ATOM 2613 C C . HIS B 1 122 ? -12.352 -2.855 -13.609 1 98.12 122 HIS B C 1
ATOM 2615 O O . HIS B 1 122 ? -11.961 -3.527 -12.648 1 98.12 122 HIS B O 1
ATOM 2621 N N . LEU B 1 123 ? -11.953 -1.626 -13.812 1 98.38 123 LEU B N 1
ATOM 2622 C CA . LEU B 1 123 ? -11.094 -0.877 -12.906 1 98.38 123 LEU B CA 1
ATOM 2623 C C . LEU B 1 123 ? -11.828 -0.535 -11.617 1 98.38 123 LEU B C 1
ATOM 2625 O O . LEU B 1 123 ? -12.945 -0.007 -11.656 1 98.38 123 LEU B O 1
ATOM 2629 N N . VAL B 1 124 ? -11.289 -0.933 -10.484 1 97.5 124 VAL B N 1
ATOM 2630 C CA . VAL B 1 124 ? -11.844 -0.702 -9.156 1 97.5 124 VAL B CA 1
ATOM 2631 C C . VAL B 1 124 ? -11.336 0.631 -8.609 1 97.5 124 VAL B C 1
ATOM 2633 O O . VAL B 1 124 ? -12.133 1.466 -8.164 1 97.5 124 VAL B O 1
ATOM 2636 N N . GLN B 1 125 ? -10.055 0.784 -8.547 1 97.12 125 GLN B N 1
ATOM 2637 C CA . GLN B 1 125 ? -9.367 1.941 -7.988 1 97.12 125 GLN B CA 1
ATOM 2638 C C . GLN B 1 125 ? -7.902 1.972 -8.422 1 97.12 125 GLN B C 1
ATOM 2640 O O . GLN B 1 125 ? -7.375 0.972 -8.914 1 97.12 125 GLN B O 1
ATOM 2645 N N . SER B 1 126 ? -7.309 3.115 -8.344 1 98.12 126 SER B N 1
ATOM 2646 C CA . SER B 1 126 ? -5.875 3.238 -8.578 1 98.12 126 SER B CA 1
ATOM 2647 C C . SER B 1 126 ? -5.199 4.047 -7.48 1 98.12 126 SER B C 1
ATOM 2649 O O . SER B 1 126 ? -5.793 4.973 -6.926 1 98.12 126 SER B O 1
ATOM 2651 N N . PHE B 1 127 ? -4.016 3.699 -7.117 1 98.69 127 PHE B N 1
ATOM 2652 C CA . PHE B 1 127 ? -3.377 4.316 -5.957 1 98.69 127 PHE B CA 1
ATOM 2653 C C . PHE B 1 127 ? -1.865 4.137 -6.016 1 98.69 127 PHE B C 1
ATOM 2655 O O . PHE B 1 127 ? -1.362 3.295 -6.762 1 98.69 127 PHE B O 1
ATOM 2662 N N . TYR B 1 128 ? -1.19 5 -5.277 1 98.81 128 TYR B N 1
ATOM 2663 C CA . TYR B 1 128 ? 0.238 4.852 -5.016 1 98.81 128 TYR B CA 1
ATOM 2664 C C . TYR B 1 128 ? 0.483 3.961 -3.807 1 98.81 128 TYR B C 1
ATOM 2666 O O . TYR B 1 128 ? -0.207 4.078 -2.791 1 98.81 128 TYR B O 1
ATOM 2674 N N . THR B 1 129 ? 1.449 3.014 -3.879 1 98.56 129 THR B N 1
ATOM 2675 C CA . THR B 1 129 ? 1.691 2.098 -2.77 1 98.56 129 THR B CA 1
ATOM 2676 C C . THR B 1 129 ? 2.379 2.818 -1.613 1 98.56 129 THR B C 1
ATOM 2678 O O . THR B 1 129 ? 2 2.645 -0.453 1 98.56 129 THR B O 1
ATOM 2681 N N . SER B 1 130 ? 3.363 3.621 -1.947 1 98 130 SER B N 1
ATOM 2682 C CA . SER B 1 130 ? 4.141 4.387 -0.978 1 98 130 SER B CA 1
ATOM 2683 C C . SER B 1 130 ? 4.676 5.676 -1.595 1 98 130 SER B C 1
ATOM 2685 O O . SER B 1 130 ? 5.883 5.809 -1.815 1 98 130 SER B O 1
ATOM 2687 N N . PRO B 1 131 ? 3.816 6.664 -1.737 1 97.94 131 PRO B N 1
ATOM 2688 C CA . PRO B 1 131 ? 4.172 7.824 -2.555 1 97.94 131 PRO B CA 1
ATOM 2689 C C . PRO B 1 131 ? 5.227 8.711 -1.894 1 97.94 131 PRO B C 1
ATOM 2691 O O . PRO B 1 131 ? 5.789 9.594 -2.543 1 97.94 131 PRO B O 1
ATOM 2694 N N . GLY B 1 132 ? 5.527 8.562 -0.64 1 96.44 132 GLY B N 1
ATOM 2695 C CA . GLY B 1 132 ? 6.613 9.289 0.001 1 96.44 132 GLY B CA 1
ATOM 2696 C C . GLY B 1 132 ? 7.984 8.828 -0.455 1 96.44 132 GLY B C 1
ATOM 2697 O O . GLY B 1 132 ? 8.984 9.523 -0.245 1 96.44 132 GLY B O 1
ATOM 2698 N N . SER B 1 133 ? 8 7.602 -1.103 1 97.69 133 SER B N 1
ATOM 2699 C CA . SER B 1 133 ? 9.312 7.047 -1.424 1 97.69 133 SER B CA 1
ATOM 2700 C C . SER B 1 133 ? 9.328 6.434 -2.82 1 97.69 133 SER B C 1
ATOM 2702 O O . SER B 1 133 ? 10.398 6.156 -3.371 1 97.69 133 SER B O 1
ATOM 2704 N N . SER B 1 134 ? 8.219 6.172 -3.379 1 98.19 134 SER B N 1
ATOM 2705 C CA . SER B 1 134 ? 8.148 5.387 -4.605 1 98.19 134 SER B CA 1
ATOM 2706 C C . SER B 1 134 ? 7.125 5.969 -5.574 1 98.19 134 SER B C 1
ATOM 2708 O O . SER B 1 134 ? 6.078 6.469 -5.156 1 98.19 134 SER B O 1
ATOM 2710 N N . SER B 1 135 ? 7.414 5.836 -6.875 1 98.06 135 SER B N 1
ATOM 2711 C CA . SER B 1 135 ? 6.469 6.277 -7.895 1 98.06 135 SER B CA 1
ATOM 2712 C C . SER B 1 135 ? 5.508 5.16 -8.289 1 98.06 135 SER B C 1
ATOM 2714 O O . SER B 1 135 ? 4.672 5.332 -9.172 1 98.06 135 SER B O 1
ATOM 2716 N N . GLU B 1 136 ? 5.617 4.02 -7.645 1 97.88 136 GLU B N 1
ATOM 2717 C CA . GLU B 1 136 ? 4.789 2.867 -8 1 97.88 136 GLU B CA 1
ATOM 2718 C C . GLU B 1 136 ? 3.305 3.197 -7.883 1 97.88 136 GLU B C 1
ATOM 2720 O O . GLU B 1 136 ? 2.814 3.502 -6.793 1 97.88 136 GLU B O 1
ATOM 2725 N N . HIS B 1 137 ? 2.658 3.16 -9 1 98.25 137 HIS B N 1
ATOM 2726 C CA . HIS B 1 137 ? 1.218 3.361 -9.109 1 98.25 137 HIS B CA 1
ATOM 2727 C C . HIS B 1 137 ? 0.514 2.09 -9.562 1 98.25 137 HIS B C 1
ATOM 2729 O O . HIS B 1 137 ? 0.948 1.447 -10.523 1 98.25 137 HIS B O 1
ATOM 2735 N N . VAL B 1 138 ? -0.567 1.672 -8.867 1 98.75 138 VAL B N 1
ATOM 2736 C CA . VAL B 1 138 ? -1.259 0.414 -9.125 1 98.75 138 VAL B CA 1
ATOM 2737 C C . VAL B 1 138 ? -2.674 0.697 -9.633 1 98.75 138 VAL B C 1
ATOM 2739 O O . VAL B 1 138 ? -3.398 1.5 -9.039 1 98.75 138 VAL B O 1
ATOM 2742 N N . TYR B 1 139 ? -3.012 0.127 -10.688 1 98.75 139 TYR B N 1
ATOM 2743 C CA . TYR B 1 139 ? -4.391 0.061 -11.156 1 98.75 139 TYR B CA 1
ATOM 2744 C C . TYR B 1 139 ? -5.039 -1.26 -10.758 1 98.75 139 TYR B C 1
ATOM 2746 O O . TYR B 1 139 ? -4.703 -2.312 -11.305 1 98.75 139 TYR B O 1
ATOM 2754 N N . LEU B 1 140 ? -5.926 -1.231 -9.836 1 98.88 140 LEU B N 1
ATOM 2755 C CA . LEU B 1 140 ? -6.574 -2.426 -9.305 1 98.88 140 LEU B CA 1
ATOM 2756 C C . LEU B 1 140 ? -7.844 -2.746 -10.086 1 98.88 140 LEU B C 1
ATOM 2758 O O . LEU B 1 140 ? -8.773 -1.935 -10.133 1 98.88 140 LEU B O 1
ATOM 2762 N N . PHE B 1 141 ? -7.883 -3.93 -10.641 1 98.88 141 PHE B N 1
ATOM 2763 C CA . PHE B 1 141 ? -9.039 -4.438 -11.367 1 98.88 141 PHE B CA 1
ATOM 2764 C C . PHE B 1 141 ? -9.742 -5.535 -10.57 1 98.88 141 PHE B C 1
ATOM 2766 O O . PHE B 1 141 ? -9.133 -6.156 -9.695 1 98.88 141 PHE B O 1
ATOM 2773 N N . ALA B 1 142 ? -10.984 -5.742 -10.891 1 98.75 142 ALA B N 1
ATOM 2774 C CA . ALA B 1 142 ? -11.758 -6.895 -10.438 1 98.75 142 ALA B CA 1
ATOM 2775 C C . ALA B 1 142 ? -12.391 -7.629 -11.609 1 98.75 142 ALA B C 1
ATOM 2777 O O . ALA B 1 142 ? -12.703 -7.02 -12.641 1 98.75 142 ALA B O 1
ATOM 2778 N N . ALA B 1 143 ? -12.484 -8.875 -11.469 1 98.56 143 ALA B N 1
ATOM 2779 C CA . ALA B 1 143 ? -13.148 -9.703 -12.469 1 98.56 143 ALA B CA 1
ATOM 2780 C C . ALA B 1 143 ? -13.898 -10.859 -11.82 1 98.56 143 ALA B C 1
ATOM 2782 O O . ALA B 1 143 ? -13.664 -11.188 -10.656 1 98.56 143 ALA B O 1
ATOM 2783 N N . THR B 1 144 ? -14.836 -11.406 -12.555 1 98.25 144 THR B N 1
ATOM 2784 C CA . THR B 1 144 ? -15.508 -12.633 -12.125 1 98.25 144 THR B CA 1
ATOM 2785 C C . THR B 1 144 ? -15.125 -13.797 -13.031 1 98.25 144 THR B C 1
ATOM 2787 O O . THR B 1 144 ? -14.711 -13.602 -14.172 1 98.25 144 THR B O 1
ATOM 2790 N N . ALA B 1 145 ? -15.133 -14.961 -12.484 1 98.06 145 ALA B N 1
ATOM 2791 C CA . ALA B 1 145 ? -14.867 -16.188 -13.234 1 98.06 145 ALA B CA 1
ATOM 2792 C C . ALA B 1 145 ? -15.562 -17.375 -12.586 1 98.06 145 ALA B C 1
ATOM 2794 O O . ALA B 1 145 ? -15.875 -17.359 -11.398 1 98.06 145 ALA B O 1
ATOM 2795 N N . LYS B 1 146 ? -15.922 -18.375 -13.43 1 97.5 146 LYS B N 1
ATOM 2796 C CA . LYS B 1 146 ? -16.312 -19.672 -12.891 1 97.5 146 LYS B CA 1
ATOM 2797 C C . LYS B 1 146 ? -15.102 -20.438 -12.367 1 97.5 146 LYS B C 1
ATOM 2799 O O . LYS B 1 146 ? -14.203 -20.797 -13.141 1 97.5 146 LYS B O 1
ATOM 2804 N N . LEU B 1 147 ? -15.07 -20.656 -11.07 1 97.94 147 LEU B N 1
ATOM 2805 C CA . LEU B 1 147 ? -13.898 -21.281 -10.469 1 97.94 147 LEU B CA 1
ATOM 2806 C C . LEU B 1 147 ? -14.211 -22.703 -10.039 1 97.94 147 LEU B C 1
ATOM 2808 O O . LEU B 1 147 ? -13.305 -23.453 -9.648 1 97.94 147 LEU B O 1
ATOM 2812 N N . LYS B 1 148 ? -15.516 -23.047 -10.141 1 93.94 148 LYS B N 1
ATOM 2813 C CA . LYS B 1 148 ? -15.898 -24.422 -9.836 1 93.94 148 LYS B CA 1
ATOM 2814 C C . LYS B 1 148 ? -15.18 -25.406 -10.742 1 93.94 148 LYS B C 1
ATOM 2816 O O . LYS B 1 148 ? -15.102 -25.203 -11.953 1 93.94 148 LYS B O 1
ATOM 2821 N N . GLY B 1 149 ? -14.672 -26.438 -10.156 1 92.75 149 GLY B N 1
ATOM 2822 C CA . GLY B 1 149 ? -14.016 -27.469 -10.945 1 92.75 149 GLY B CA 1
ATOM 2823 C C . GLY B 1 149 ? -12.531 -27.25 -11.109 1 92.75 149 GLY B C 1
ATOM 2824 O O . GLY B 1 149 ? -11.797 -28.156 -11.5 1 92.75 149 GLY B O 1
ATOM 2825 N N . GLN B 1 150 ? -12.047 -26.078 -10.867 1 93.25 150 GLN B N 1
ATOM 2826 C CA . GLN B 1 150 ? -10.609 -25.812 -10.883 1 93.25 150 GLN B CA 1
ATOM 2827 C C . GLN B 1 150 ? -9.914 -26.469 -9.695 1 93.25 150 GLN B C 1
ATOM 2829 O O . GLN B 1 150 ? -10.531 -26.688 -8.648 1 93.25 150 GLN B O 1
ATOM 2834 N N . ALA B 1 151 ? -8.672 -26.828 -9.938 1 94.94 151 ALA B N 1
ATOM 2835 C CA . ALA B 1 151 ? -7.891 -27.297 -8.789 1 94.94 151 ALA B CA 1
ATOM 2836 C C . ALA B 1 151 ? -7.805 -26.219 -7.711 1 94.94 151 ALA B C 1
ATOM 2838 O O . ALA B 1 151 ? -7.609 -25.031 -8.008 1 94.94 151 ALA B O 1
ATOM 2839 N N . LYS B 1 152 ? -7.945 -26.594 -6.48 1 94.88 152 LYS B N 1
ATOM 2840 C CA . LYS B 1 152 ? -7.895 -25.656 -5.359 1 94.88 152 LYS B CA 1
ATOM 2841 C C . LYS B 1 152 ? -6.531 -24.969 -5.27 1 94.88 152 LYS B C 1
ATOM 2843 O O . LYS B 1 152 ? -6.438 -23.812 -4.863 1 94.88 152 LYS B O 1
ATOM 2848 N N . GLU B 1 153 ? -5.539 -25.766 -5.574 1 95.88 153 GLU B N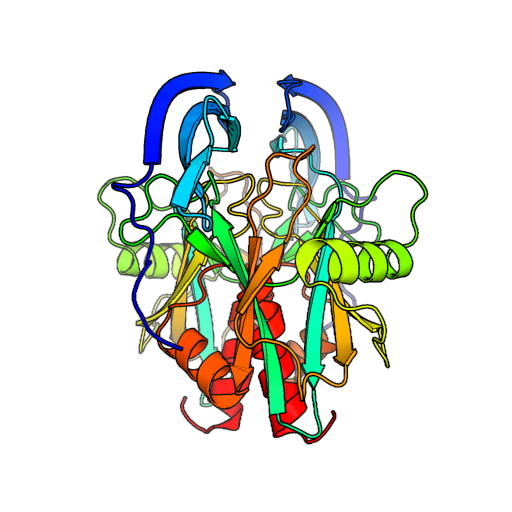 1
ATOM 2849 C CA . GLU B 1 153 ? -4.172 -25.25 -5.609 1 95.88 153 GLU B CA 1
ATOM 2850 C C . GLU B 1 153 ? -3.455 -25.672 -6.887 1 95.88 153 GLU B C 1
ATOM 2852 O O . GLU B 1 153 ? -3.699 -26.766 -7.414 1 95.88 153 GLU B O 1
ATOM 2857 N N . ALA B 1 154 ? -2.637 -24.797 -7.375 1 95.88 154 ALA B N 1
ATOM 2858 C CA . ALA B 1 154 ? -1.811 -25.062 -8.555 1 95.88 154 ALA B CA 1
ATOM 2859 C C . ALA B 1 154 ? -0.646 -24.078 -8.633 1 95.88 154 ALA B C 1
ATOM 2861 O O . ALA B 1 154 ? -0.683 -23.016 -8.023 1 95.88 154 ALA B O 1
ATOM 2862 N N . ILE B 1 155 ? 0.385 -24.469 -9.289 1 95.38 155 ILE B N 1
ATOM 2863 C CA . ILE B 1 155 ? 1.585 -23.641 -9.383 1 95.38 155 ILE B CA 1
ATOM 2864 C C . ILE B 1 155 ? 1.673 -23.031 -10.773 1 95.38 155 ILE B C 1
ATOM 2866 O O . ILE B 1 155 ? 1.457 -23.703 -11.781 1 95.38 155 ILE B O 1
ATOM 2870 N N . TYR B 1 156 ? 1.895 -21.766 -10.781 1 95.31 156 TYR B N 1
ATOM 2871 C CA . TYR B 1 156 ? 2.002 -21 -12.023 1 95.31 156 TYR B CA 1
ATOM 2872 C C . TYR B 1 156 ? 3.236 -20.109 -12.016 1 95.31 156 TYR B C 1
ATOM 2874 O O . TYR B 1 156 ? 4.098 -20.234 -11.141 1 95.31 156 TYR B O 1
ATOM 2882 N N . GLY B 1 157 ? 3.283 -19.188 -12.961 1 90.5 157 GLY B N 1
ATOM 2883 C CA . GLY B 1 157 ? 4.426 -18.312 -13.125 1 90.5 157 GLY B CA 1
ATOM 2884 C C . GLY B 1 157 ? 5.305 -18.672 -14.305 1 90.5 157 GLY B C 1
ATOM 2885 O O . GLY B 1 157 ? 5.242 -19.812 -14.797 1 90.5 157 GLY B O 1
ATOM 2886 N N . LEU B 1 158 ? 6.023 -17.719 -14.719 1 84.06 158 LEU B N 1
ATOM 2887 C CA . LEU B 1 158 ? 6.91 -17.953 -15.852 1 84.06 158 LEU B CA 1
ATOM 2888 C C . LEU B 1 158 ? 8.32 -18.297 -15.383 1 84.06 158 LEU B C 1
ATOM 2890 O O . LEU B 1 158 ? 8.953 -17.5 -14.68 1 84.06 158 LEU B O 1
ATOM 2894 N N . ASP B 1 159 ? 8.852 -19.359 -15.836 1 80.44 159 ASP B N 1
ATOM 2895 C CA . ASP B 1 159 ? 10.203 -19.766 -15.477 1 80.44 159 ASP B CA 1
ATOM 2896 C C . ASP B 1 159 ? 11.227 -18.703 -15.898 1 80.44 159 ASP B C 1
ATOM 2898 O O . ASP B 1 159 ? 12.18 -18.438 -15.164 1 80.44 159 ASP B O 1
ATOM 2902 N N . SER B 1 160 ? 10.984 -18.172 -17 1 82.94 160 SER B N 1
ATOM 2903 C CA . SER B 1 160 ? 11.906 -17.188 -17.547 1 82.94 160 SER B CA 1
ATOM 2904 C C . SER B 1 160 ? 12.008 -15.969 -16.625 1 82.94 160 SER B C 1
ATOM 2906 O O . SER B 1 160 ? 13.016 -15.266 -16.625 1 82.94 160 SER B O 1
ATOM 2908 N N . GLU B 1 161 ? 11.016 -15.797 -15.805 1 80.81 161 GLU B N 1
ATOM 2909 C CA . GLU B 1 161 ? 10.992 -14.672 -14.883 1 80.81 161 GLU B CA 1
ATOM 2910 C C . GLU B 1 161 ? 11.336 -15.109 -13.461 1 80.81 161 GLU B C 1
ATOM 2912 O O . GLU B 1 161 ? 11.258 -14.312 -12.523 1 80.81 161 GLU B O 1
ATOM 2917 N N . GLN B 1 162 ? 11.781 -16.375 -13.328 1 84.62 162 GLN B N 1
ATOM 2918 C CA . GLN B 1 162 ? 12.117 -16.938 -12.031 1 84.62 162 GLN B CA 1
ATOM 2919 C C . GLN B 1 162 ? 10.969 -16.75 -11.039 1 84.62 162 GLN B C 1
ATOM 2921 O O . GLN B 1 162 ? 11.203 -16.359 -9.891 1 84.62 162 GLN B O 1
ATOM 2926 N N . GLU B 1 163 ? 9.805 -16.875 -11.531 1 88.44 163 GLU B N 1
ATOM 2927 C CA . GLU B 1 163 ? 8.594 -16.734 -10.727 1 88.44 163 GLU B CA 1
ATOM 2928 C C . GLU B 1 163 ? 8.039 -18.094 -10.312 1 88.44 163 GLU B C 1
ATOM 2930 O O . GLU B 1 163 ? 7.977 -19.016 -11.133 1 88.44 163 GLU B O 1
ATOM 2935 N N . ASP B 1 164 ? 7.77 -18.281 -9.102 1 94.38 164 ASP B N 1
ATOM 2936 C CA . ASP B 1 164 ? 7.094 -19.438 -8.516 1 94.38 164 ASP B CA 1
ATOM 2937 C C . ASP B 1 164 ? 5.887 -19 -7.688 1 94.38 164 ASP B C 1
ATOM 2939 O O . ASP B 1 164 ? 6.027 -18.625 -6.523 1 94.38 164 ASP B O 1
ATOM 2943 N N . ILE B 1 165 ? 4.723 -19.156 -8.367 1 96.81 165 ILE B N 1
ATOM 2944 C CA . ILE B 1 165 ? 3.494 -18.625 -7.785 1 96.81 165 ILE B CA 1
ATOM 2945 C C . ILE B 1 165 ? 2.518 -19.766 -7.52 1 96.81 165 ILE B C 1
ATOM 2947 O O . ILE B 1 165 ? 2.193 -20.547 -8.422 1 96.81 165 ILE B O 1
ATOM 2951 N N . LYS B 1 166 ? 2.096 -19.922 -6.309 1 97.19 166 LYS B N 1
ATOM 2952 C CA . LYS B 1 166 ? 1.044 -20.875 -5.965 1 97.19 166 LYS B CA 1
ATOM 2953 C C . LYS B 1 166 ? -0.323 -20.203 -5.926 1 97.19 166 LYS B C 1
ATOM 2955 O O . LYS B 1 166 ? -0.529 -19.25 -5.168 1 97.19 166 LYS B O 1
ATOM 2960 N N . ARG B 1 167 ? -1.188 -20.672 -6.734 1 97.88 167 ARG B N 1
ATOM 2961 C CA . ARG B 1 167 ? -2.559 -20.172 -6.734 1 97.88 167 ARG B CA 1
ATOM 2962 C C . ARG B 1 167 ? -3.42 -20.938 -5.734 1 97.88 167 ARG B C 1
ATOM 2964 O O . ARG B 1 167 ? -3.35 -22.156 -5.66 1 97.88 167 ARG B O 1
ATOM 2971 N N . HIS B 1 168 ? -4.211 -20.234 -4.953 1 98.06 168 HIS B N 1
ATOM 2972 C CA . HIS B 1 168 ? -5.211 -20.781 -4.047 1 98.06 168 HIS B CA 1
ATOM 2973 C C . HIS B 1 168 ? -6.613 -20.328 -4.441 1 98.06 168 HIS B C 1
ATOM 2975 O O . HIS B 1 168 ? -6.852 -19.141 -4.668 1 98.06 168 HIS B O 1
ATOM 2981 N N . ILE B 1 169 ? -7.469 -21.281 -4.594 1 98.38 169 ILE B N 1
ATOM 2982 C CA . ILE B 1 169 ? -8.898 -20.984 -4.676 1 98.38 169 ILE B CA 1
ATOM 2983 C C . ILE B 1 169 ? -9.57 -21.344 -3.354 1 98.38 169 ILE B C 1
ATOM 2985 O O . ILE B 1 169 ? -9.609 -22.516 -2.961 1 98.38 169 ILE B O 1
ATOM 2989 N N . ILE B 1 170 ? -10.023 -20.328 -2.674 1 98.25 170 ILE B N 1
ATOM 2990 C CA . ILE B 1 170 ? -10.594 -20.531 -1.343 1 98.25 170 ILE B CA 1
ATOM 2991 C C . ILE B 1 170 ? -11.961 -19.859 -1.255 1 98.25 170 ILE B C 1
ATOM 2993 O O . ILE B 1 170 ? -12.312 -19.047 -2.111 1 98.25 170 ILE B O 1
ATOM 2997 N N . SER B 1 171 ? -12.727 -20.219 -0.231 1 98.44 171 SER B N 1
ATOM 2998 C CA . SER B 1 171 ? -14.016 -19.562 -0.042 1 98.44 171 SER B CA 1
ATOM 2999 C C . SER B 1 171 ? -13.844 -18.094 0.329 1 98.44 171 SER B C 1
ATOM 3001 O O . SER B 1 171 ? -12.836 -17.719 0.924 1 98.44 171 SER B O 1
ATOM 3003 N N . PHE B 1 172 ? -14.852 -17.344 -0.05 1 98 172 PHE B N 1
ATOM 3004 C CA . PHE B 1 172 ? -14.875 -15.938 0.343 1 98 172 PHE B CA 1
ATOM 3005 C C . PHE B 1 172 ? -14.742 -15.789 1.854 1 98 172 PHE B C 1
ATOM 3007 O O . PHE B 1 172 ? -13.977 -14.953 2.34 1 98 172 PHE B O 1
ATOM 3014 N N . ASN B 1 173 ? -15.422 -16.578 2.582 1 97.94 173 ASN B N 1
ATOM 3015 C CA . ASN B 1 173 ? -15.383 -16.531 4.039 1 97.94 173 ASN B CA 1
ATOM 3016 C C . ASN B 1 173 ? -13.984 -16.828 4.574 1 97.94 173 ASN B C 1
ATOM 3018 O O . ASN B 1 173 ? -13.516 -16.156 5.496 1 97.94 173 ASN B O 1
ATOM 3022 N N . ASP B 1 174 ? -13.344 -17.844 4.031 1 98.19 174 ASP B N 1
ATOM 3023 C CA . ASP B 1 174 ? -11.984 -18.172 4.453 1 98.19 174 ASP B CA 1
ATOM 3024 C C . ASP B 1 174 ? -11.016 -17.031 4.129 1 98.19 174 ASP B C 1
ATOM 3026 O O . ASP B 1 174 ? -10.117 -16.734 4.914 1 98.19 174 ASP B O 1
ATOM 3030 N N . CYS B 1 175 ? -11.219 -16.406 2.977 1 98.31 175 CYS B N 1
ATOM 3031 C CA . CYS B 1 175 ? -10.383 -15.273 2.59 1 98.31 175 CYS B CA 1
ATOM 3032 C C . CYS B 1 175 ? -10.516 -14.133 3.592 1 98.31 175 CYS B C 1
ATOM 3034 O O . CYS B 1 175 ? -9.516 -13.562 4.023 1 98.31 175 CYS B O 1
ATOM 3036 N N . PHE B 1 176 ? -11.719 -13.844 3.932 1 96.88 176 PHE B N 1
ATOM 3037 C CA . PHE B 1 176 ? -11.969 -12.766 4.883 1 96.88 176 PHE B CA 1
ATOM 3038 C C . PHE B 1 176 ? -11.398 -13.117 6.254 1 96.88 176 PHE B C 1
ATOM 3040 O O . PHE B 1 176 ? -10.883 -12.25 6.957 1 96.88 176 PHE B O 1
ATOM 3047 N N . LYS B 1 177 ? -11.484 -14.352 6.676 1 97.44 177 LYS B N 1
ATOM 3048 C CA . LYS B 1 177 ? -10.883 -14.805 7.926 1 97.44 177 LYS B CA 1
ATOM 3049 C C . LYS B 1 177 ? -9.375 -14.594 7.93 1 97.44 177 LYS B C 1
ATOM 3051 O O . LYS B 1 177 ? -8.805 -14.172 8.938 1 97.44 177 LYS B O 1
ATOM 3056 N N . LEU B 1 178 ? -8.75 -14.93 6.82 1 97.81 178 LEU B N 1
ATOM 3057 C CA . LEU B 1 178 ? -7.316 -14.703 6.684 1 97.81 178 LEU B CA 1
ATOM 3058 C C . LEU B 1 178 ? -6.977 -13.227 6.871 1 97.81 178 LEU B C 1
ATOM 3060 O O . LEU B 1 178 ? -5.98 -12.891 7.512 1 97.81 178 LEU B O 1
ATOM 3064 N N . LEU B 1 179 ? -7.828 -12.352 6.27 1 97.75 179 LEU B N 1
ATOM 3065 C CA . LEU B 1 179 ? -7.637 -10.914 6.426 1 97.75 179 LEU B CA 1
ATOM 3066 C C . LEU B 1 179 ? -7.758 -10.5 7.891 1 97.75 179 LEU B C 1
ATOM 3068 O O . LEU B 1 179 ? -6.902 -9.781 8.406 1 97.75 179 LEU B O 1
ATOM 3072 N N . GLN B 1 180 ? -8.727 -10.961 8.594 1 95.44 180 GLN B N 1
ATOM 3073 C CA . GLN B 1 180 ? -8.992 -10.602 9.984 1 95.44 180 GLN B CA 1
ATOM 3074 C C . GLN B 1 180 ? -7.883 -11.102 10.898 1 95.44 180 GLN B C 1
ATOM 3076 O O . GLN B 1 180 ? -7.543 -10.445 11.891 1 95.44 180 GLN B O 1
ATOM 3081 N N . GLN B 1 181 ? -7.285 -12.203 10.516 1 95.88 181 GLN B N 1
ATOM 3082 C CA . GLN B 1 181 ? -6.238 -12.82 11.32 1 95.88 181 GLN B CA 1
ATOM 3083 C C . GLN B 1 181 ? -4.875 -12.203 11.031 1 95.88 181 GLN B C 1
ATOM 3085 O O . GLN B 1 181 ? -3.875 -12.57 11.641 1 95.88 181 GLN B O 1
ATOM 3090 N N . GLY B 1 182 ? -4.871 -11.312 10.125 1 96.19 182 GLY B N 1
ATOM 3091 C CA . GLY B 1 182 ? -3.621 -10.648 9.797 1 96.19 182 GLY B CA 1
ATOM 3092 C C . GLY B 1 182 ? -2.703 -11.5 8.938 1 96.19 182 GLY B C 1
ATOM 3093 O O . GLY B 1 182 ? -1.49 -11.281 8.906 1 96.19 182 GLY B O 1
ATOM 3094 N N . ALA B 1 183 ? -3.268 -12.484 8.234 1 96.75 183 ALA B N 1
ATOM 3095 C CA . ALA B 1 183 ? -2.463 -13.391 7.426 1 96.75 183 ALA B CA 1
ATOM 3096 C C . ALA B 1 183 ? -2.209 -12.805 6.039 1 96.75 183 ALA B C 1
ATOM 3098 O O . ALA B 1 183 ? -1.273 -13.219 5.348 1 96.75 183 ALA B O 1
ATOM 3099 N N . ILE B 1 184 ? -3.072 -11.93 5.566 1 98.19 184 ILE B N 1
ATOM 3100 C CA . ILE B 1 184 ? -2.816 -11.164 4.352 1 98.19 184 ILE B CA 1
ATOM 3101 C C . ILE B 1 184 ? -2.049 -9.891 4.695 1 98.19 184 ILE B C 1
ATOM 3103 O O . ILE B 1 184 ? -2.598 -8.977 5.32 1 98.19 184 ILE B O 1
ATOM 3107 N N . ARG B 1 185 ? -0.817 -9.82 4.262 1 98.31 185 ARG B N 1
ATOM 3108 C CA . ARG B 1 185 ? 0.053 -8.742 4.727 1 98.31 185 ARG B CA 1
ATOM 3109 C C . ARG B 1 185 ? 0.653 -7.977 3.553 1 98.31 185 ARG B C 1
ATOM 3111 O O . ARG B 1 185 ? 1.782 -7.488 3.635 1 98.31 185 ARG B O 1
ATOM 3118 N N . ASN B 1 186 ? 0.034 -7.973 2.436 1 98.56 186 ASN B N 1
ATOM 3119 C CA . ASN B 1 186 ? 0.322 -7.199 1.231 1 98.56 186 ASN B CA 1
ATOM 3120 C C . ASN B 1 186 ? -0.716 -6.102 1.008 1 98.56 186 ASN B C 1
ATOM 3122 O O . ASN B 1 186 ? -1.914 -6.383 0.937 1 98.56 186 ASN B O 1
ATOM 3126 N N . SER B 1 187 ? -0.244 -4.863 0.896 1 98.88 187 SER B N 1
ATOM 3127 C CA . SER B 1 187 ? -1.167 -3.734 0.875 1 98.88 187 SER B CA 1
ATOM 3128 C C . SER B 1 187 ? -2.172 -3.863 -0.266 1 98.88 187 SER B C 1
ATOM 3130 O O . SER B 1 187 ? -3.365 -3.623 -0.078 1 98.88 187 SER B O 1
ATOM 3132 N N . ILE B 1 188 ? -1.675 -4.234 -1.436 1 98.88 188 ILE B N 1
ATOM 3133 C CA . ILE B 1 188 ? -2.518 -4.332 -2.623 1 98.88 188 ILE B CA 1
ATOM 3134 C C . ILE B 1 188 ? -3.596 -5.391 -2.404 1 98.88 188 ILE B C 1
ATOM 3136 O O . ILE B 1 188 ? -4.77 -5.16 -2.703 1 98.88 188 ILE B O 1
ATOM 3140 N N . ALA B 1 189 ? -3.215 -6.516 -1.83 1 98.88 189 ALA B N 1
ATOM 3141 C CA . ALA B 1 189 ? -4.156 -7.594 -1.549 1 98.88 189 ALA B CA 1
ATOM 3142 C C . ALA B 1 189 ? -5.184 -7.168 -0.502 1 98.88 189 ALA B C 1
ATOM 3144 O O . ALA B 1 189 ? -6.367 -7.492 -0.617 1 98.88 189 ALA B O 1
ATOM 3145 N N . ILE B 1 190 ? -4.723 -6.477 0.514 1 98.88 190 ILE B N 1
ATOM 3146 C CA . ILE B 1 190 ? -5.625 -6.031 1.571 1 98.88 190 ILE B CA 1
ATOM 3147 C C . ILE B 1 190 ? -6.691 -5.105 0.987 1 98.88 190 ILE B C 1
ATOM 3149 O O . ILE B 1 190 ? -7.883 -5.277 1.254 1 98.88 190 ILE B O 1
ATOM 3153 N N . ILE B 1 191 ? -6.273 -4.148 0.161 1 98.88 191 ILE B N 1
ATOM 3154 C CA . ILE B 1 191 ? -7.195 -3.205 -0.463 1 98.88 191 ILE B CA 1
ATOM 3155 C C . ILE B 1 191 ? -8.227 -3.967 -1.296 1 98.88 191 ILE B C 1
ATOM 3157 O O . ILE B 1 191 ? -9.422 -3.691 -1.216 1 98.88 191 ILE B O 1
ATOM 3161 N N . ALA B 1 192 ? -7.77 -4.91 -2.072 1 98.88 192 ALA B N 1
ATOM 3162 C CA . ALA B 1 192 ? -8.641 -5.676 -2.961 1 98.88 192 ALA B CA 1
ATOM 3163 C C . ALA B 1 192 ? -9.648 -6.5 -2.164 1 98.88 192 ALA B C 1
ATOM 3165 O O . ALA B 1 192 ? -10.836 -6.527 -2.494 1 98.88 192 ALA B O 1
ATOM 3166 N N . VAL B 1 193 ? -9.188 -7.184 -1.117 1 98.75 193 VAL B N 1
ATOM 3167 C CA . VAL B 1 193 ? -10.047 -8.07 -0.335 1 98.75 193 VAL B CA 1
ATOM 3168 C C . VAL B 1 193 ? -11.07 -7.242 0.446 1 98.75 193 VAL B C 1
ATOM 3170 O O . VAL B 1 193 ? -12.234 -7.625 0.556 1 98.75 193 VAL B O 1
ATOM 3173 N N . GLN B 1 194 ? -10.656 -6.129 1.02 1 98.56 194 GLN B N 1
ATOM 3174 C CA . GLN B 1 194 ? -11.594 -5.254 1.716 1 98.56 194 GLN B CA 1
ATOM 3175 C C . GLN B 1 194 ? -12.656 -4.723 0.764 1 98.56 194 GLN B C 1
ATOM 3177 O O . GLN B 1 194 ? -13.828 -4.617 1.134 1 98.56 194 GLN B O 1
ATOM 3182 N N . TRP B 1 195 ? -12.211 -4.309 -0.406 1 98.38 195 TRP B N 1
ATOM 3183 C CA . TRP B 1 195 ? -13.172 -3.873 -1.412 1 98.38 195 TRP B CA 1
ATOM 3184 C C . TRP B 1 195 ? -14.172 -4.98 -1.722 1 98.38 195 TRP B C 1
ATOM 3186 O O . TRP B 1 195 ? -15.383 -4.738 -1.752 1 98.38 195 TRP B O 1
ATOM 3196 N N . LEU B 1 196 ? -13.648 -6.18 -1.972 1 98.25 196 LEU B N 1
ATOM 3197 C CA . LEU B 1 196 ? -14.5 -7.316 -2.297 1 98.25 196 LEU B CA 1
ATOM 3198 C C . LEU B 1 196 ? -15.508 -7.578 -1.186 1 98.25 196 LEU B C 1
ATOM 3200 O O . LEU B 1 196 ? -16.688 -7.844 -1.457 1 98.25 196 LEU B O 1
ATOM 3204 N N . GLN B 1 197 ? -15 -7.52 0.039 1 96.81 197 GLN B N 1
ATOM 3205 C CA . GLN B 1 197 ? -15.883 -7.703 1.188 1 96.81 197 GLN B CA 1
ATOM 3206 C C . GLN B 1 197 ? -17.062 -6.734 1.143 1 96.81 197 GLN B C 1
ATOM 3208 O O . GLN B 1 197 ? -18.203 -7.125 1.377 1 96.81 197 GLN B O 1
ATOM 3213 N N . GLN B 1 198 ? -16.781 -5.52 0.81 1 95.25 198 GLN B N 1
ATOM 3214 C CA . GLN B 1 198 ? -17.828 -4.508 0.725 1 95.25 198 GLN B CA 1
ATOM 3215 C C . GLN B 1 198 ? -18.828 -4.836 -0.38 1 95.25 198 GLN B C 1
ATOM 3217 O O . GLN B 1 198 ? -20.047 -4.699 -0.191 1 95.25 198 GLN B O 1
ATOM 3222 N N . GLN B 1 199 ? -18.297 -5.25 -1.499 1 95.81 199 GLN B N 1
ATOM 3223 C CA . GLN B 1 199 ? -19.156 -5.57 -2.625 1 95.81 199 GLN B CA 1
ATOM 3224 C C . GLN B 1 199 ? -20.078 -6.738 -2.293 1 95.81 199 GLN B C 1
ATOM 3226 O O . GLN B 1 199 ? -21.266 -6.723 -2.639 1 95.81 199 GLN B O 1
ATOM 3231 N N . VAL B 1 200 ? -19.547 -7.746 -1.657 1 94.5 200 VAL B N 1
ATOM 3232 C CA . VAL B 1 200 ? -20.328 -8.93 -1.309 1 94.5 200 VAL B CA 1
ATOM 3233 C C . VAL B 1 200 ? -21.391 -8.57 -0.267 1 94.5 200 VAL B C 1
ATOM 3235 O O . VAL B 1 200 ? -22.547 -8.984 -0.382 1 94.5 200 VAL B O 1
ATOM 3238 N N . TYR B 1 201 ? -21 -7.809 0.698 1 90.81 201 TYR B N 1
ATOM 3239 C CA . TYR B 1 201 ? -21.922 -7.406 1.75 1 90.81 201 TYR B CA 1
ATOM 3240 C C . TYR B 1 201 ? -23.062 -6.57 1.182 1 90.81 201 TYR B C 1
ATOM 3242 O O . TYR B 1 201 ? -24.203 -6.676 1.637 1 90.81 201 TYR B O 1
ATOM 3250 N N . LEU B 1 202 ? -22.797 -5.73 0.166 1 91.62 202 LEU B N 1
ATOM 3251 C CA . LEU B 1 202 ? -23.797 -4.844 -0.424 1 91.62 202 LEU B CA 1
ATOM 3252 C C . LEU B 1 202 ? -24.516 -5.531 -1.578 1 91.62 202 LEU B C 1
ATOM 3254 O O . LEU B 1 202 ? -25.328 -4.91 -2.262 1 91.62 202 LEU B O 1
ATOM 3258 N N . ASN B 1 203 ? -24.219 -6.785 -1.875 1 90.56 203 ASN B N 1
ATOM 3259 C CA . ASN B 1 203 ? -24.828 -7.57 -2.943 1 90.56 203 ASN B CA 1
ATOM 3260 C C . ASN B 1 203 ? -24.656 -6.898 -4.305 1 90.56 203 ASN B C 1
ATOM 3262 O O . ASN B 1 203 ? -25.625 -6.75 -5.055 1 90.56 203 ASN B O 1
ATOM 3266 N N . ARG B 1 204 ? -23.453 -6.441 -4.547 1 88.56 204 ARG B N 1
ATOM 3267 C CA . ARG B 1 204 ? -23.188 -5.727 -5.789 1 88.56 204 ARG B CA 1
ATOM 3268 C C . ARG B 1 204 ? -22.453 -6.617 -6.789 1 88.56 204 ARG B C 1
ATOM 3270 O O . ARG B 1 204 ? -22.094 -6.176 -7.883 1 88.56 204 ARG B O 1
ATOM 3277 N N . LEU B 1 205 ? -22.094 -7.863 -6.445 1 83.88 205 LEU B N 1
ATOM 3278 C CA . LEU B 1 205 ? -21.453 -8.805 -7.352 1 83.88 205 LEU B CA 1
ATOM 3279 C C . LEU B 1 205 ? -22.297 -10.055 -7.539 1 83.88 205 LEU B C 1
ATOM 3281 O O . LEU B 1 205 ? -23.047 -10.438 -6.637 1 83.88 205 LEU B O 1
#

Nearest PDB structures (foldseek):
  1khz-assembly1_B  TM=9.682E-01  e=1.703E-23  Escherichia coli
  1khz-assembly1_A  TM=9.223E-01  e=8.276E-22  Escherichia coli
  9drd-assembly1_C  TM=9.479E-01  e=2.185E-21  Klebsiella pneumoniae
  9dt6-assembly3_E  TM=9.295E-01  e=3.451E-21  Klebsiella pneumoniae
  9dre-assembly1_A  TM=9.246E-01  e=9.647E-21  Klebsiella pneumoniae

Sequence (410 aa):
MTKDMSFYNKHVQIITEKTCYSGFLPIKKYQLNHAIFNGTTLKSVEREVMVRRNAVAAIVYDPHEKLVVLLEQFRAGAINDAQTPWLLEIIAGLIEAGENNEDVARREIHEEAGLTNIKNLHLVQSFYTSPGSSSEHVYLFAATAKLKGQAKEAIYGLDSEQEDIKRHIISFNDCFKLLQQGAIRNSIAIIAVQWLQQQVYLNRLMTKDMSFYNKHVQIITEKTCYSGFLPIKKYQLNHAIFNGTTLKSVEREVMVRRNAVAAIVYDPHEKLVVLLEQFRAGAINDAQTPWLLEIIAGLIEAGENNEDVARREIHEEAGLTNIKNLHLVQSFYTSPGSSSEHVYLFAATAKLKGQAKEAIYGLDSEQEDIKRHIISFNDCFKLLQQGAIRNSIAIIAVQWLQQQVYLNRL

Organism: Piscirickettsia salmonis (NCBI:txid1238)